Protein AF-0000000079720112 (afdb_homodimer)

Secondary structure (DSSP, 8-state):
--EEEEEEEGGGEEEEEEE--S-HHHHHTT----HHHHHHHHH---HHHHHHHHHHHHHHHHTT--GGGEEE-TTS-EEETTS-EEEEEEETTEEEEEEESSS-EEEEEEE--THHHHHGGGTS-GGGGTT-SSHHHHHHHHHHHHHHHHHHHHHH--TT--HHHHEEE----TT-SEEEEEEEETTEEEEEEEEEEEETTEEEEEEEE-/--EEEEEEEGGGEEEEEEE--S-HHHHHTT----HHHHHHHHH---HHHHHHHHHHHHHHHHTT--GGGEEE-TTS-EEETTS-EEEEEEETTEEEEEEESSS-EEEEEEE--THHHHHGGGTS-GGGGTT-SSHHHHHHHHHHHHHHHHHHHHHH--TT--HHHHEEE----TT-SEEEEEEEETTEEEEEEEEEEEETTEEEEEEEE-

Structure (mmCIF, N/CA/C/O backbone):
data_AF-0000000079720112-model_v1
#
loop_
_entity.id
_entity.type
_entity.pdbx_description
1 polymer "4'-phosphopantetheinyl transferase superfamily protein"
#
loop_
_atom_site.group_PDB
_atom_site.id
_atom_site.type_symbol
_atom_site.label_atom_id
_atom_site.label_alt_id
_atom_site.label_comp_id
_atom_site.label_asym_id
_atom_site.label_entity_id
_atom_site.label_seq_id
_atom_site.pdbx_PDB_ins_code
_atom_site.Cartn_x
_atom_site.Cartn_y
_atom_site.Cartn_z
_atom_site.occupancy
_atom_site.B_iso_or_equiv
_atom_site.auth_seq_id
_atom_site.auth_comp_id
_atom_site.auth_asym_id
_atom_site.auth_atom_id
_atom_site.pdbx_PDB_model_num
ATOM 1 N N . MET A 1 1 ? 9.203 -3.332 -26.547 1 61.03 1 MET A N 1
ATOM 2 C CA . MET A 1 1 ? 7.926 -3.254 -25.844 1 61.03 1 MET A CA 1
ATOM 3 C C . MET A 1 1 ? 7.953 -4.07 -24.562 1 61.03 1 MET A C 1
ATOM 5 O O . MET A 1 1 ? 8.195 -5.281 -24.594 1 61.03 1 MET A O 1
ATOM 9 N N . PRO A 1 2 ? 8.023 -3.379 -23.234 1 76.44 2 PRO A N 1
ATOM 10 C CA . PRO A 1 2 ? 8.289 -3.914 -21.906 1 76.44 2 PRO A CA 1
ATOM 11 C C . PRO A 1 2 ? 7.359 -5.066 -21.531 1 76.44 2 PRO A C 1
ATOM 13 O O . PRO A 1 2 ? 7.465 -5.621 -20.438 1 76.44 2 PRO A O 1
ATOM 16 N N . LEU A 1 3 ? 6.52 -5.465 -22.609 1 85.25 3 LEU A N 1
ATOM 17 C CA . LEU A 1 3 ? 5.75 -6.672 -22.328 1 85.25 3 LEU A CA 1
ATOM 18 C C . LEU A 1 3 ? 6.656 -7.898 -22.312 1 85.25 3 LEU A C 1
ATOM 20 O O . LEU A 1 3 ? 7.223 -8.266 -23.344 1 85.25 3 LEU A O 1
ATOM 24 N N . TYR A 1 4 ? 6.719 -8.539 -21.25 1 89.19 4 TYR A N 1
ATOM 25 C CA . TYR A 1 4 ? 7.656 -9.633 -21.031 1 89.19 4 TYR A CA 1
ATOM 26 C C . TYR A 1 4 ? 7.059 -10.969 -21.469 1 89.19 4 TYR A C 1
ATOM 28 O O . TYR A 1 4 ? 7.734 -11.773 -22.109 1 89.19 4 TYR A O 1
ATOM 36 N N . LYS A 1 5 ? 5.805 -11.156 -21.078 1 88 5 LYS A N 1
ATOM 37 C CA . LYS A 1 5 ? 5.203 -12.453 -21.375 1 88 5 LYS A CA 1
ATOM 38 C C . LYS A 1 5 ? 3.678 -12.359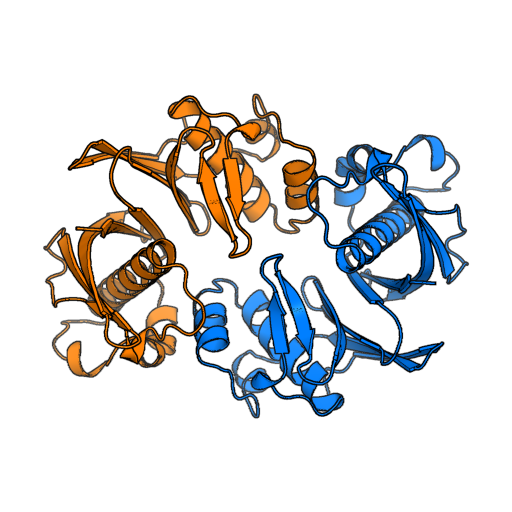 -21.391 1 88 5 LYS A C 1
ATOM 40 O O . LYS A 1 5 ? 3.086 -11.633 -20.594 1 88 5 LYS A O 1
ATOM 45 N N . THR A 1 6 ? 3.064 -13.031 -22.312 1 87.06 6 THR A N 1
ATOM 46 C CA . THR A 1 6 ? 1.623 -13.258 -22.344 1 87.06 6 THR A CA 1
ATOM 47 C C . THR A 1 6 ? 1.31 -14.75 -22.359 1 87.06 6 THR A C 1
ATOM 49 O O . THR A 1 6 ? 1.903 -15.508 -23.125 1 87.06 6 THR A O 1
ATOM 52 N N . ILE A 1 7 ? 0.506 -15.141 -21.484 1 87.25 7 ILE A N 1
ATOM 53 C CA . ILE A 1 7 ? 0.107 -16.547 -21.406 1 87.25 7 ILE A CA 1
ATOM 54 C C . ILE A 1 7 ? -1.414 -16.656 -21.5 1 87.25 7 ILE A C 1
ATOM 56 O O . ILE A 1 7 ? -2.137 -16.016 -20.734 1 87.25 7 ILE A O 1
ATOM 60 N N . THR A 1 8 ? -1.883 -17.391 -22.453 1 83.38 8 THR A N 1
ATOM 61 C CA . THR A 1 8 ? -3.309 -17.703 -22.531 1 83.38 8 THR A CA 1
ATOM 62 C C . THR A 1 8 ? -3.625 -19 -21.797 1 83.38 8 THR A C 1
ATOM 64 O O . THR A 1 8 ? -3.033 -20.047 -22.094 1 83.38 8 THR A O 1
ATOM 67 N N . VAL A 1 9 ? -4.383 -18.844 -20.797 1 79.25 9 VAL A N 1
ATOM 68 C CA . VAL A 1 9 ? -4.672 -19.984 -19.938 1 79.25 9 VAL A CA 1
ATOM 69 C C . VAL A 1 9 ? -6.047 -20.562 -20.266 1 79.25 9 VAL A C 1
ATOM 71 O O . VAL A 1 9 ? -6.797 -19.969 -21.062 1 79.25 9 VAL A O 1
ATOM 74 N N . GLU A 1 10 ? -6.324 -21.672 -19.75 1 72.81 10 GLU A N 1
ATOM 75 C CA . GLU A 1 10 ? -7.645 -22.266 -19.938 1 72.81 10 GLU A CA 1
ATOM 76 C C . GLU A 1 10 ? -8.742 -21.344 -19.438 1 72.81 10 GLU A C 1
ATOM 78 O O . GLU A 1 10 ? -8.477 -20.406 -18.672 1 72.81 10 GLU A O 1
ATOM 83 N N . ASP A 1 11 ? -9.945 -21.5 -19.891 1 71.69 11 ASP A N 1
ATOM 84 C CA . ASP A 1 11 ? -11.164 -20.844 -19.438 1 71.69 11 ASP A CA 1
ATOM 85 C C . ASP A 1 11 ? -11.133 -19.359 -19.766 1 71.69 11 ASP A C 1
ATOM 87 O O . ASP A 1 11 ? -11.625 -18.531 -19 1 71.69 11 ASP A O 1
ATOM 91 N N . ASP A 1 12 ? -10.391 -19.031 -20.797 1 84 12 ASP A N 1
ATOM 92 C CA . ASP A 1 12 ? -10.398 -17.688 -21.359 1 84 12 ASP A CA 1
ATOM 93 C C . ASP A 1 12 ? -9.695 -16.688 -20.438 1 84 12 ASP A C 1
ATOM 95 O O . ASP A 1 12 ? -10.133 -15.547 -20.297 1 84 12 ASP A O 1
ATOM 99 N N . ALA A 1 13 ? -8.82 -17.219 -19.625 1 93.56 13 ALA A N 1
ATOM 100 C CA . ALA A 1 13 ? -8 -16.312 -18.828 1 93.56 13 ALA A CA 1
ATOM 101 C C . ALA A 1 13 ? -6.695 -15.977 -19.531 1 93.56 13 ALA A C 1
ATOM 103 O O . ALA A 1 13 ? -6.164 -16.797 -20.297 1 93.56 13 ALA A O 1
ATOM 104 N N . LYS A 1 14 ? -6.285 -14.773 -19.391 1 95.88 14 LYS A N 1
ATOM 105 C CA . LYS A 1 14 ? -5.043 -14.297 -20 1 95.88 14 LYS A CA 1
ATOM 106 C C . LYS A 1 14 ? -4.125 -13.68 -18.938 1 95.88 14 LYS A C 1
ATOM 108 O O . LYS A 1 14 ? -4.566 -12.867 -18.125 1 95.88 14 LYS A O 1
ATOM 113 N N . VAL A 1 15 ? -2.865 -14.133 -18.953 1 97.69 15 VAL A N 1
ATOM 114 C CA . VAL A 1 15 ? -1.849 -13.578 -18.062 1 97.69 15 VAL A CA 1
ATOM 115 C C . VAL A 1 15 ? -0.901 -12.68 -18.844 1 97.69 15 VAL A C 1
ATOM 117 O O . VAL A 1 15 ? -0.398 -13.078 -19.906 1 97.69 15 VAL A O 1
ATOM 120 N N . LEU A 1 16 ? -0.732 -11.484 -18.422 1 98 16 LEU A N 1
ATOM 121 C CA . LEU A 1 16 ? 0.222 -10.555 -19.016 1 98 16 LEU A CA 1
ATOM 122 C C . LEU A 1 16 ? 1.256 -10.102 -17.984 1 98 16 LEU A C 1
ATOM 124 O O . LEU A 1 16 ? 0.9 -9.719 -16.875 1 98 16 LEU A O 1
ATOM 128 N N . ILE A 1 17 ? 2.527 -10.164 -18.328 1 98.12 17 ILE A N 1
ATOM 129 C CA . ILE A 1 17 ? 3.623 -9.75 -17.453 1 98.12 17 ILE A CA 1
ATOM 130 C C . ILE A 1 17 ? 4.434 -8.648 -18.125 1 98.12 17 ILE A C 1
ATOM 132 O O . ILE A 1 17 ? 4.719 -8.719 -19.328 1 98.12 17 ILE A O 1
ATOM 136 N N . TRP A 1 18 ? 4.766 -7.656 -17.391 1 97.88 18 TRP A N 1
ATOM 137 C CA . TRP A 1 18 ? 5.527 -6.5 -17.844 1 97.88 18 TRP A CA 1
ATOM 138 C C . TRP A 1 18 ? 6.836 -6.363 -17.078 1 97.88 18 TRP A C 1
ATOM 140 O O . TRP A 1 18 ? 6.852 -6.445 -15.852 1 97.88 18 TRP A O 1
ATOM 150 N N . LYS A 1 19 ? 7.957 -6.316 -17.781 1 97.56 19 LYS A N 1
ATOM 151 C CA . LYS A 1 19 ? 9.219 -5.93 -17.141 1 97.56 19 LYS A CA 1
ATOM 152 C C . LYS A 1 19 ? 9.438 -4.422 -17.234 1 97.56 19 LYS A C 1
ATOM 154 O O . LYS A 1 19 ? 9.617 -3.883 -18.328 1 97.56 19 LYS A O 1
ATOM 159 N N . VAL A 1 20 ? 9.445 -3.775 -16.141 1 97.31 20 VAL A N 1
ATOM 160 C CA . VAL A 1 20 ? 9.461 -2.316 -16.094 1 97.31 20 VAL A CA 1
ATOM 161 C C . VAL A 1 20 ? 10.883 -1.808 -16.281 1 97.31 20 VAL A C 1
ATOM 163 O O . VAL A 1 20 ? 11.656 -1.723 -15.32 1 97.31 20 VAL A O 1
ATOM 166 N N . GLU A 1 21 ? 11.172 -1.434 -17.469 1 96.25 21 GLU A N 1
ATOM 167 C CA . GLU A 1 21 ? 12.5 -0.927 -17.797 1 96.25 21 GLU A CA 1
ATOM 168 C C . GLU A 1 21 ? 12.438 0.542 -18.219 1 96.25 21 GLU A C 1
ATOM 170 O O . GLU A 1 21 ? 13.461 1.235 -18.203 1 96.25 21 GLU A O 1
ATOM 175 N N . GLU A 1 22 ? 11.305 1.015 -18.516 1 96.81 22 GLU A N 1
ATOM 176 C CA . GLU A 1 22 ? 11.109 2.379 -19 1 96.81 22 GLU A CA 1
ATOM 177 C C . GLU A 1 22 ? 11.172 3.383 -17.844 1 96.81 22 GLU A C 1
ATOM 179 O O . GLU A 1 22 ? 10.969 3.018 -16.688 1 96.81 22 GLU A O 1
ATOM 184 N N . THR A 1 23 ? 11.445 4.609 -18.188 1 95.69 23 THR A N 1
ATOM 185 C CA . THR A 1 23 ? 11.367 5.691 -17.219 1 95.69 23 THR A CA 1
ATOM 186 C C . THR A 1 23 ? 9.914 6.031 -16.906 1 95.69 23 THR A C 1
ATOM 188 O O . THR A 1 23 ? 9.008 5.637 -17.625 1 95.69 23 THR A O 1
ATOM 191 N N . GLU A 1 24 ? 9.742 6.68 -15.812 1 95.06 24 GLU A N 1
ATOM 192 C CA . GLU A 1 24 ? 8.406 7.121 -15.438 1 95.06 24 GLU A CA 1
ATOM 193 C C . GLU A 1 24 ? 7.77 7.965 -16.531 1 95.06 24 GLU A C 1
ATOM 195 O O . GLU A 1 24 ? 6.582 7.816 -16.828 1 95.06 24 GLU A O 1
ATOM 200 N N . SER A 1 25 ? 8.555 8.914 -17.125 1 94.06 25 SER A N 1
ATOM 201 C CA . SER A 1 25 ? 8.062 9.789 -18.188 1 94.06 25 SER A CA 1
ATOM 202 C C . SER A 1 25 ? 7.59 8.984 -19.391 1 94.06 25 SER A C 1
ATOM 204 O O . SER A 1 25 ? 6.527 9.258 -19.953 1 94.06 25 SER A O 1
ATOM 206 N N . GLN A 1 26 ? 8.336 7.984 -19.781 1 96.31 26 GLN A N 1
ATOM 207 C CA . GLN A 1 26 ? 7.969 7.129 -20.906 1 96.31 26 GLN A CA 1
ATOM 208 C C . GLN A 1 26 ? 6.672 6.375 -20.609 1 96.31 26 GLN A C 1
ATOM 210 O O . GLN A 1 26 ? 5.797 6.285 -21.484 1 96.31 26 GLN A O 1
ATOM 215 N N . LEU A 1 27 ? 6.555 5.93 -19.422 1 96.88 27 LEU A N 1
ATOM 216 C CA . LEU A 1 27 ? 5.395 5.133 -19.047 1 96.88 27 LEU A CA 1
ATOM 217 C C . LEU A 1 27 ? 4.148 6.004 -18.938 1 96.88 27 LEU A C 1
ATOM 219 O O . LEU A 1 27 ? 3.025 5.508 -19.047 1 96.88 27 LEU A O 1
ATOM 223 N N . SER A 1 28 ? 4.363 7.23 -18.688 1 95.12 28 SER A N 1
ATOM 224 C CA . SER A 1 28 ? 3.232 8.141 -18.531 1 95.12 28 SER A CA 1
ATOM 225 C C . SER A 1 28 ? 2.584 8.453 -19.875 1 95.12 28 SER A C 1
ATOM 227 O O . SER A 1 28 ? 1.44 8.914 -19.922 1 95.12 28 SER A O 1
ATOM 229 N N . GLU A 1 29 ? 3.328 8.25 -20.906 1 94.06 29 GLU A N 1
ATOM 230 C CA . GLU A 1 29 ? 2.812 8.547 -22.234 1 94.06 29 GLU A CA 1
ATOM 231 C C . GLU A 1 29 ? 1.63 7.652 -22.578 1 94.06 29 GLU A C 1
ATOM 233 O O . GLU A 1 29 ? 1.714 6.43 -22.453 1 94.06 29 GLU A O 1
ATOM 238 N N . GLY A 1 30 ? 0.536 8.266 -22.969 1 93 30 GLY A N 1
ATOM 239 C CA . GLY A 1 30 ? -0.629 7.527 -23.438 1 93 30 GLY A CA 1
ATOM 240 C C . GLY A 1 30 ? -1.515 7.047 -22.297 1 93 30 GLY A C 1
ATOM 241 O O . GLY A 1 30 ? -2.48 6.312 -22.531 1 93 30 GLY A O 1
ATOM 242 N N . VAL A 1 31 ? -1.171 7.363 -21.094 1 94.88 31 VAL A N 1
ATOM 243 C CA . VAL A 1 31 ? -1.962 6.945 -19.938 1 94.88 31 VAL A CA 1
ATOM 244 C C . VAL A 1 31 ? -2.711 8.141 -19.359 1 94.88 31 VAL A C 1
ATOM 246 O O . VAL A 1 31 ? -2.104 9.172 -19.047 1 94.88 31 VAL A O 1
ATOM 249 N N . VAL A 1 32 ? -3.992 8.031 -19.297 1 93.94 32 VAL A N 1
ATOM 250 C CA . VAL A 1 32 ? -4.832 9.039 -18.656 1 93.94 32 VAL A CA 1
ATOM 251 C C . VAL A 1 32 ? -5.422 8.484 -17.375 1 93.94 32 VAL A C 1
ATOM 253 O O . VAL A 1 32 ? -6.25 7.57 -17.406 1 93.94 32 VAL A O 1
ATOM 256 N N . LEU A 1 33 ? -5.047 9.055 -16.266 1 92.69 33 LEU A N 1
ATOM 257 C CA . LEU A 1 33 ? -5.473 8.555 -14.969 1 92.69 33 LEU A CA 1
ATOM 258 C C . LEU A 1 33 ? -6.719 9.289 -14.492 1 92.69 33 LEU A C 1
ATOM 260 O O . LEU A 1 33 ? -6.875 10.492 -14.734 1 92.69 33 LEU A O 1
ATOM 264 N N . THR A 1 34 ? -7.582 8.57 -13.805 1 88.75 34 THR A N 1
ATOM 265 C CA . THR A 1 34 ? -8.664 9.211 -13.07 1 88.75 34 THR A CA 1
ATOM 266 C C . THR A 1 34 ? -8.117 10.094 -11.961 1 88.75 34 THR A C 1
ATOM 268 O O . THR A 1 34 ? -6.961 9.945 -11.555 1 88.75 34 THR A O 1
ATOM 271 N N . PRO A 1 35 ? -8.922 10.969 -11.422 1 83.06 35 PRO A N 1
ATOM 272 C CA . PRO A 1 35 ? -8.453 11.805 -10.305 1 83.06 35 PRO A CA 1
ATOM 273 C C . PRO A 1 35 ? -8.016 10.977 -9.102 1 83.06 35 PRO A C 1
ATOM 275 O O . PRO A 1 35 ? -7.012 11.305 -8.461 1 83.06 35 PRO A O 1
ATOM 278 N N . HIS A 1 36 ? -8.742 9.938 -8.898 1 84.06 36 HIS A N 1
ATOM 279 C CA . HIS A 1 36 ? -8.406 9.055 -7.785 1 84.06 36 HIS A CA 1
ATOM 280 C C . HIS A 1 36 ? -7.035 8.414 -7.992 1 84.06 36 HIS A C 1
ATOM 282 O O . HIS A 1 36 ? -6.207 8.406 -7.078 1 84.06 36 HIS A O 1
ATOM 288 N N . CYS A 1 37 ? -6.836 7.98 -9.18 1 90.38 37 CYS A N 1
ATOM 289 C CA . CYS A 1 37 ? -5.578 7.309 -9.477 1 90.38 37 CYS A CA 1
ATOM 290 C C . CYS A 1 37 ? -4.43 8.305 -9.547 1 90.38 37 CYS A C 1
ATOM 292 O O . CYS A 1 37 ? -3.297 7.98 -9.18 1 90.38 37 CYS A O 1
ATOM 294 N N . GLN A 1 38 ? -4.727 9.477 -9.961 1 88.81 38 GLN A N 1
ATOM 295 C CA . GLN A 1 38 ? -3.713 10.523 -9.93 1 88.81 38 GLN A CA 1
ATOM 296 C C . GLN A 1 38 ? -3.244 10.805 -8.508 1 88.81 38 GLN A C 1
ATOM 298 O O . GLN A 1 38 ? -2.043 10.906 -8.25 1 88.81 38 GLN A O 1
ATOM 303 N N . LYS A 1 39 ? -4.145 10.875 -7.629 1 86.19 39 LYS A N 1
ATOM 304 C CA . LYS A 1 39 ? -3.824 11.109 -6.227 1 86.19 39 LYS A CA 1
ATOM 305 C C . LYS A 1 39 ? -2.988 9.969 -5.652 1 86.19 39 LYS A C 1
ATOM 307 O O . LYS A 1 39 ? -2.004 10.203 -4.949 1 86.19 39 LYS A O 1
ATOM 312 N N . ARG A 1 40 ? -3.377 8.766 -5.969 1 89.62 40 ARG A N 1
ATOM 313 C CA . ARG A 1 40 ? -2.635 7.598 -5.504 1 89.62 40 ARG A CA 1
ATOM 314 C C . ARG A 1 40 ? -1.187 7.645 -5.977 1 89.62 40 ARG A C 1
ATOM 316 O O . ARG A 1 40 ? -0.264 7.41 -5.191 1 89.62 40 ARG A O 1
ATOM 323 N N . MET A 1 41 ? -1.028 7.945 -7.223 1 91.62 41 MET A N 1
ATOM 324 C CA . MET A 1 41 ? 0.316 7.984 -7.789 1 91.62 41 MET A CA 1
ATOM 325 C C . MET A 1 41 ? 1.145 9.094 -7.145 1 91.62 41 MET A C 1
ATOM 327 O O . MET A 1 41 ? 2.328 8.898 -6.859 1 91.62 41 MET A O 1
ATOM 331 N N . MET A 1 42 ? 0.518 10.188 -6.949 1 87.75 42 MET A N 1
ATOM 332 C CA . MET A 1 42 ? 1.211 11.32 -6.336 1 87.75 42 MET A CA 1
ATOM 333 C C . MET A 1 42 ? 1.69 10.969 -4.93 1 87.75 42 MET A C 1
ATOM 335 O O . MET A 1 42 ? 2.723 11.469 -4.48 1 87.75 42 MET A O 1
ATOM 339 N N . GLY A 1 43 ? 0.929 10.094 -4.293 1 88.19 43 GLY A N 1
ATOM 340 C CA . GLY A 1 43 ? 1.264 9.703 -2.932 1 88.19 43 GLY A CA 1
ATOM 341 C C . GLY A 1 43 ? 2.344 8.641 -2.859 1 88.19 43 GLY A C 1
ATOM 342 O O . GLY A 1 43 ? 2.918 8.406 -1.796 1 88.19 43 GLY A O 1
ATOM 343 N N . MET A 1 44 ? 2.682 8.039 -3.969 1 90.69 44 MET A N 1
ATOM 344 C CA . MET A 1 44 ? 3.703 6.996 -4.012 1 90.69 44 MET A CA 1
ATOM 345 C C . MET A 1 44 ? 5.102 7.605 -3.955 1 90.69 44 MET A C 1
ATOM 347 O O . MET A 1 44 ? 5.555 8.219 -4.922 1 90.69 44 MET A O 1
ATOM 351 N N . LYS A 1 45 ? 5.84 7.301 -2.953 1 82.44 45 LYS A N 1
ATOM 352 C CA . LYS A 1 45 ? 7.137 7.922 -2.695 1 82.44 45 LYS A CA 1
ATOM 353 C C . LYS A 1 45 ? 8.227 7.297 -3.559 1 82.44 45 LYS A C 1
ATOM 355 O O . LYS A 1 45 ? 9.156 7.988 -3.992 1 82.44 45 LYS A O 1
ATOM 360 N N . SER A 1 46 ? 8.023 6.078 -3.85 1 87.12 46 SER A N 1
ATOM 361 C CA . SER A 1 46 ? 9.031 5.348 -4.609 1 87.12 46 SER A CA 1
ATOM 362 C C . SER A 1 46 ? 8.781 5.457 -6.109 1 87.12 46 SER A C 1
ATOM 364 O O . SER A 1 46 ? 7.668 5.215 -6.574 1 87.12 46 SER A O 1
ATOM 366 N N . GLU A 1 47 ? 9.867 5.773 -6.805 1 91.25 47 GLU A N 1
ATOM 367 C CA . GLU A 1 47 ? 9.773 5.805 -8.266 1 91.25 47 GLU A CA 1
ATOM 368 C C . GLU A 1 47 ? 9.406 4.43 -8.82 1 91.25 47 GLU A C 1
ATOM 370 O O . GLU A 1 47 ? 8.656 4.328 -9.789 1 91.25 47 GLU A O 1
ATOM 375 N N . LEU A 1 48 ? 9.969 3.445 -8.203 1 92.81 48 LEU A N 1
ATOM 376 C CA . LEU A 1 48 ? 9.688 2.08 -8.625 1 92.81 48 LEU A CA 1
ATOM 377 C C . LEU A 1 48 ? 8.195 1.783 -8.547 1 92.81 48 LEU A C 1
ATOM 379 O O . LEU A 1 48 ? 7.617 1.198 -9.461 1 92.81 48 LEU A O 1
ATOM 383 N N . HIS A 1 49 ? 7.574 2.244 -7.5 1 93.5 49 HIS A N 1
ATOM 384 C CA . HIS A 1 49 ? 6.145 2.027 -7.316 1 93.5 49 HIS A CA 1
ATOM 385 C C . HIS A 1 49 ? 5.332 2.809 -8.344 1 93.5 49 HIS A C 1
ATOM 387 O O . HIS A 1 49 ? 4.344 2.297 -8.883 1 93.5 49 HIS A O 1
ATOM 393 N N . ARG A 1 50 ? 5.797 3.99 -8.633 1 95.38 50 ARG A N 1
ATOM 394 C CA . ARG A 1 50 ? 5.105 4.801 -9.625 1 95.38 50 ARG A CA 1
ATOM 395 C C . ARG A 1 50 ? 5.211 4.172 -11.016 1 95.38 50 ARG A C 1
ATOM 397 O O . ARG A 1 50 ? 4.219 4.102 -11.742 1 95.38 50 ARG A O 1
ATOM 404 N N . ARG A 1 51 ? 6.379 3.703 -11.336 1 96.75 51 ARG A N 1
ATOM 405 C CA . ARG A 1 51 ? 6.578 3.043 -12.617 1 96.75 51 ARG A CA 1
ATOM 406 C C . ARG A 1 51 ? 5.758 1.764 -12.711 1 96.75 51 ARG A C 1
ATOM 408 O O . ARG A 1 51 ? 5.156 1.479 -13.758 1 96.75 51 ARG A O 1
ATOM 415 N N . GLY A 1 52 ? 5.742 1.05 -11.641 1 97.19 52 GLY A N 1
ATOM 416 C CA . GLY A 1 52 ? 4.91 -0.141 -11.602 1 97.19 52 GLY A CA 1
ATOM 417 C C . GLY A 1 52 ? 3.434 0.157 -11.797 1 97.19 52 GLY A C 1
ATOM 418 O O . GLY A 1 52 ? 2.752 -0.527 -12.562 1 97.19 52 GLY A O 1
ATOM 419 N N . PHE A 1 53 ? 2.969 1.169 -11.133 1 97.06 53 PHE A N 1
ATOM 420 C CA . PHE A 1 53 ? 1.583 1.613 -11.219 1 97.06 53 PHE A CA 1
ATOM 421 C C . PHE A 1 53 ? 1.213 1.938 -12.664 1 97.06 53 PHE A C 1
ATOM 423 O O . PHE A 1 53 ? 0.181 1.485 -13.164 1 97.06 53 PHE A O 1
ATOM 430 N N . LEU A 1 54 ? 2.098 2.635 -13.375 1 97.5 54 LEU A N 1
ATOM 431 C CA . LEU A 1 54 ? 1.861 3.02 -14.758 1 97.5 54 LEU A CA 1
ATOM 432 C C . LEU A 1 54 ? 1.946 1.809 -15.68 1 97.5 54 LEU A C 1
ATOM 434 O O . LEU A 1 54 ? 1.176 1.695 -16.641 1 97.5 54 LEU A O 1
ATOM 438 N N . SER A 1 55 ? 2.855 0.919 -15.383 1 97.88 55 SER A N 1
ATOM 439 C CA . SER A 1 55 ? 3.014 -0.265 -16.219 1 97.88 55 SER A CA 1
ATOM 440 C C . SER A 1 55 ? 1.751 -1.121 -16.203 1 97.88 55 SER A C 1
ATOM 442 O O . SER A 1 55 ? 1.401 -1.733 -17.219 1 97.88 55 SER A O 1
ATOM 444 N N . ILE A 1 56 ? 1.057 -1.164 -15.094 1 98.06 56 ILE A N 1
ATOM 445 C CA . ILE A 1 56 ? -0.2 -1.898 -15 1 98.06 56 ILE A CA 1
ATOM 446 C C . ILE A 1 56 ? -1.223 -1.303 -15.961 1 98.06 56 ILE A C 1
ATOM 448 O O . ILE A 1 56 ? -1.971 -2.035 -16.609 1 98.06 56 ILE A O 1
ATOM 452 N N . ARG A 1 57 ? -1.254 0.025 -16.078 1 97.88 57 ARG A N 1
ATOM 453 C CA . ARG A 1 57 ? -2.158 0.672 -17.031 1 97.88 57 ARG A CA 1
ATOM 454 C C . ARG A 1 57 ? -1.803 0.303 -18.469 1 97.88 57 ARG A C 1
ATOM 456 O O . ARG A 1 57 ? -2.686 0.186 -19.312 1 97.88 57 ARG A O 1
ATOM 463 N N . HIS A 1 58 ? -0.516 0.132 -18.703 1 97.75 58 HIS A N 1
ATOM 464 C CA . HIS A 1 58 ? -0.123 -0.327 -20.031 1 97.75 58 HIS A CA 1
ATOM 465 C C . HIS A 1 58 ? -0.591 -1.757 -20.281 1 97.75 58 HIS A C 1
ATOM 467 O O . HIS A 1 58 ? -1.07 -2.076 -21.375 1 97.75 58 HIS A O 1
ATOM 473 N N . LEU A 1 59 ? -0.453 -2.609 -19.297 1 98.12 59 LEU A N 1
ATOM 474 C CA . LEU A 1 59 ? -0.952 -3.975 -19.422 1 98.12 59 LEU A CA 1
ATOM 475 C C . LEU A 1 59 ? -2.453 -3.982 -19.703 1 98.12 59 LEU A C 1
ATOM 477 O O . LEU A 1 59 ? -2.93 -4.715 -20.562 1 98.12 59 LEU A O 1
ATOM 481 N N . MET A 1 60 ? -3.186 -3.176 -18.969 1 97.94 60 MET A N 1
ATOM 482 C CA . MET A 1 60 ? -4.629 -3.055 -19.172 1 97.94 60 MET A CA 1
ATOM 483 C C . MET A 1 60 ? -4.949 -2.596 -20.578 1 97.94 60 MET A C 1
ATOM 485 O O . MET A 1 60 ? -5.879 -3.107 -21.219 1 97.94 60 MET A O 1
ATOM 489 N N . ALA A 1 61 ? -4.176 -1.682 -21.078 1 97.62 61 ALA A N 1
ATOM 490 C CA . ALA A 1 61 ? -4.41 -1.127 -22.406 1 97.62 61 ALA A CA 1
ATOM 491 C C . ALA A 1 61 ? -4.277 -2.203 -23.484 1 97.62 61 ALA A C 1
ATOM 493 O O . ALA A 1 61 ? -5.004 -2.189 -24.469 1 97.62 61 ALA A O 1
ATOM 494 N N . ILE A 1 62 ? -3.338 -3.088 -23.297 1 96.38 62 ILE A N 1
ATOM 495 C CA . ILE A 1 62 ? -3.145 -4.188 -24.234 1 96.38 62 ILE A CA 1
ATOM 496 C C . ILE A 1 62 ? -4.441 -4.984 -24.359 1 96.38 62 ILE A C 1
ATOM 498 O O . ILE A 1 62 ? -4.762 -5.48 -25.453 1 96.38 62 ILE A O 1
ATOM 502 N N . GLU A 1 63 ? -5.211 -5.016 -23.281 1 96.19 63 GLU A N 1
ATOM 503 C CA . GLU A 1 63 ? -6.453 -5.781 -23.297 1 96.19 63 GLU A CA 1
ATOM 504 C C . GLU A 1 63 ? -7.656 -4.879 -23.562 1 96.19 63 GLU A C 1
ATOM 506 O O . GLU A 1 63 ? -8.797 -5.281 -23.344 1 96.19 63 GLU A O 1
ATOM 511 N N . GLY A 1 64 ? -7.43 -3.609 -23.828 1 97.19 64 GLY A N 1
ATOM 512 C CA . GLY A 1 64 ? -8.477 -2.703 -24.281 1 97.19 64 GLY A CA 1
ATOM 513 C C . GLY A 1 64 ? -9.094 -1.894 -23.156 1 97.19 64 GLY A C 1
ATOM 514 O O . GLY A 1 64 ? -10.18 -1.338 -23.312 1 97.19 64 GLY A O 1
ATOM 515 N N . TYR A 1 65 ? -8.43 -1.868 -22.047 1 98.12 65 TYR A N 1
ATOM 516 C CA . TYR A 1 65 ? -8.977 -1.146 -20.906 1 98.12 65 TYR A CA 1
ATOM 517 C C . TYR A 1 65 ? -8.219 0.155 -20.672 1 98.12 65 TYR A C 1
ATOM 519 O O . TYR A 1 65 ? -7.035 0.259 -21 1 98.12 65 TYR A O 1
ATOM 527 N N . VAL A 1 66 ? -8.922 1.112 -20.156 1 97.62 66 VAL A N 1
ATOM 528 C CA . VAL A 1 66 ? -8.32 2.354 -19.672 1 97.62 66 VAL A CA 1
ATOM 529 C C . VAL A 1 66 ? -8.484 2.455 -18.156 1 97.62 66 VAL A C 1
ATOM 531 O O . VAL A 1 66 ? -9.172 1.64 -17.547 1 97.62 66 VAL A O 1
ATOM 534 N N . ASP A 1 67 ? -7.824 3.414 -17.531 1 96.81 67 ASP A N 1
ATOM 535 C CA . ASP A 1 67 ? -7.797 3.561 -16.078 1 96.81 67 ASP A CA 1
ATOM 536 C C . ASP A 1 67 ? -9.211 3.613 -15.5 1 96.81 67 ASP A C 1
ATOM 538 O O . ASP A 1 67 ? -9.484 3.025 -14.453 1 96.81 67 ASP A O 1
ATOM 542 N N . HIS A 1 68 ? -10.125 4.199 -16.203 1 95.25 68 HIS A N 1
ATOM 543 C CA . HIS A 1 68 ? -11.5 4.395 -15.742 1 95.25 68 HIS A CA 1
ATOM 544 C C . HIS A 1 68 ? -12.242 3.068 -15.656 1 95.25 68 HIS A C 1
ATOM 546 O O . HIS A 1 68 ? -13.273 2.975 -14.984 1 95.25 68 HIS A O 1
ATOM 552 N N . ASP A 1 69 ? -11.766 2.1 -16.297 1 97.69 69 ASP A N 1
ATOM 553 C CA . ASP A 1 69 ? -12.445 0.806 -16.328 1 97.69 69 ASP A CA 1
ATOM 554 C C . ASP A 1 69 ? -12.148 -0.004 -15.07 1 97.69 69 ASP A C 1
ATOM 556 O O . ASP A 1 69 ? -12.773 -1.038 -14.828 1 97.69 69 ASP A O 1
ATOM 560 N N . LEU A 1 70 ? -11.188 0.437 -14.289 1 96.56 70 LEU A N 1
ATOM 561 C CA . LEU A 1 70 ? -10.734 -0.27 -13.094 1 96.56 70 LEU A CA 1
ATOM 562 C C . LEU A 1 70 ? -11.227 0.43 -11.828 1 96.56 70 LEU A C 1
ATOM 564 O O . LEU A 1 70 ? -11.086 1.647 -11.695 1 96.56 70 LEU A O 1
ATOM 568 N N . PHE A 1 71 ? -11.812 -0.357 -10.977 1 92.44 71 PHE A N 1
ATOM 569 C CA . PHE A 1 71 ? -12.188 0.187 -9.672 1 92.44 71 PHE A CA 1
ATOM 570 C C . PHE A 1 71 ? -11.93 -0.831 -8.57 1 92.44 71 PHE A C 1
ATOM 572 O O . PHE A 1 71 ? -11.75 -2.018 -8.844 1 92.44 71 PHE A O 1
ATOM 579 N N . TYR A 1 72 ? -11.852 -0.396 -7.367 1 88.75 72 TYR A N 1
ATOM 580 C CA . TYR A 1 72 ? -11.57 -1.253 -6.219 1 88.75 72 TYR A CA 1
ATOM 581 C C . TYR A 1 72 ? -12.75 -1.274 -5.254 1 88.75 72 TYR A C 1
ATOM 583 O O . TYR A 1 72 ? -13.383 -0.242 -5.012 1 88.75 72 TYR A O 1
ATOM 591 N N . ASP A 1 73 ? -13.047 -2.438 -4.758 1 86.44 73 ASP A N 1
ATOM 592 C CA . ASP A 1 73 ? -14.109 -2.508 -3.762 1 86.44 73 ASP A CA 1
ATOM 593 C C . ASP A 1 73 ? -13.602 -2.115 -2.377 1 86.44 73 ASP A C 1
ATOM 595 O O . ASP A 1 73 ? -12.445 -1.705 -2.23 1 86.44 73 ASP A O 1
ATOM 599 N N . ASP A 1 74 ? -14.461 -2.217 -1.391 1 73.62 74 ASP A N 1
ATOM 600 C CA . ASP A 1 74 ? -14.156 -1.739 -0.046 1 73.62 74 ASP A CA 1
ATOM 601 C C . ASP A 1 74 ? -13.016 -2.539 0.573 1 73.62 74 ASP A C 1
ATOM 603 O O . ASP A 1 74 ? -12.297 -2.039 1.446 1 73.62 74 ASP A O 1
ATOM 607 N N . ALA A 1 75 ? -12.797 -3.809 0.078 1 74.88 75 ALA A N 1
ATOM 608 C CA . ALA A 1 75 ? -11.727 -4.656 0.598 1 74.88 75 ALA A CA 1
ATOM 609 C C . ALA A 1 75 ? -10.43 -4.438 -0.177 1 74.88 75 ALA A C 1
ATOM 611 O O . ALA A 1 75 ? -9.398 -5.043 0.137 1 74.88 75 ALA A O 1
ATOM 612 N N . GLY A 1 76 ? -10.461 -3.568 -1.177 1 82.38 76 GLY A N 1
ATOM 613 C CA . GLY A 1 76 ? -9.281 -3.252 -1.965 1 82.38 76 GLY A CA 1
ATOM 614 C C . GLY A 1 76 ? -9.102 -4.168 -3.158 1 82.38 76 GLY A C 1
ATOM 615 O O . GLY A 1 76 ? -8.062 -4.133 -3.822 1 82.38 76 GLY A O 1
ATOM 616 N N . LYS A 1 77 ? -10.023 -4.996 -3.361 1 90.69 77 LYS A N 1
ATOM 617 C CA . LYS A 1 77 ? -9.953 -5.906 -4.5 1 90.69 77 LYS A CA 1
ATOM 618 C C . LYS A 1 77 ? -10.281 -5.184 -5.805 1 90.69 77 LYS A C 1
ATOM 620 O O . LYS A 1 77 ? -11.297 -4.48 -5.891 1 90.69 77 LYS A O 1
ATOM 625 N N . PRO A 1 78 ? -9.5 -5.375 -6.832 1 96.12 78 PRO A N 1
ATOM 626 C CA . PRO A 1 78 ? -9.773 -4.715 -8.109 1 96.12 78 PRO A CA 1
ATOM 627 C C . PRO A 1 78 ? -10.867 -5.414 -8.914 1 96.12 78 PRO A C 1
ATOM 629 O O . PRO A 1 78 ? -10.961 -6.645 -8.898 1 96.12 78 PRO A O 1
ATOM 632 N N . HIS A 1 79 ? -11.633 -4.617 -9.641 1 97.12 79 HIS A N 1
ATOM 633 C CA . HIS A 1 79 ? -12.695 -5.078 -10.523 1 97.12 79 HIS A CA 1
ATOM 634 C C . HIS A 1 79 ? -12.711 -4.285 -11.82 1 97.12 79 HIS A C 1
ATOM 636 O O . HIS A 1 79 ? -12.25 -3.143 -11.867 1 97.12 79 HIS A O 1
ATOM 642 N N . LEU A 1 80 ? -13.25 -4.91 -12.836 1 97.94 80 LEU A N 1
ATOM 643 C CA . LEU A 1 80 ? -13.484 -4.23 -14.102 1 97.94 80 LEU A CA 1
ATOM 644 C C . LEU A 1 80 ? -14.953 -3.863 -14.266 1 97.94 80 LEU A C 1
ATOM 646 O O . LEU A 1 80 ? -15.836 -4.629 -13.867 1 97.94 80 LEU A O 1
ATOM 650 N N . THR A 1 81 ? -15.203 -2.799 -14.945 1 97.31 81 THR A N 1
ATOM 651 C CA . THR A 1 81 ? -16.547 -2.264 -15.062 1 97.31 81 THR A CA 1
ATOM 652 C C . THR A 1 81 ? -17.422 -3.174 -15.93 1 97.31 81 THR A C 1
ATOM 654 O O . THR A 1 81 ? -18.656 -3.15 -15.828 1 97.31 81 THR A O 1
ATOM 657 N N . ASP A 1 82 ? -16.859 -3.988 -16.734 1 97.88 82 ASP A N 1
ATOM 658 C CA . ASP A 1 82 ? -17.641 -4.84 -17.625 1 97.88 82 ASP A CA 1
ATOM 659 C C . ASP A 1 82 ? -17.938 -6.188 -16.969 1 97.88 82 ASP A C 1
ATOM 661 O O . ASP A 1 82 ? -18.5 -7.082 -17.594 1 97.88 82 ASP A O 1
ATOM 665 N N . GLY A 1 83 ? -17.469 -6.387 -15.781 1 97.19 83 GLY A N 1
ATOM 666 C CA . GLY A 1 83 ? -17.844 -7.566 -15.016 1 97.19 83 GLY A CA 1
ATOM 667 C C . GLY A 1 83 ? -16.812 -8.68 -15.109 1 97.19 83 GLY A C 1
ATOM 668 O O . GLY A 1 83 ? -16.922 -9.688 -14.406 1 97.19 83 GLY A O 1
ATOM 669 N N . LYS A 1 84 ? -15.844 -8.555 -15.93 1 97.56 84 LYS A N 1
ATOM 670 C CA . LYS A 1 84 ? -14.773 -9.555 -15.992 1 97.56 84 LYS A CA 1
ATOM 671 C C . LYS A 1 84 ? -13.93 -9.523 -14.727 1 97.56 84 LYS A C 1
ATOM 673 O O . LYS A 1 84 ? -13.938 -8.539 -13.984 1 97.56 84 LYS A O 1
ATOM 678 N N . PHE A 1 85 ? -13.219 -10.648 -14.516 1 97.88 85 PHE A N 1
ATOM 679 C CA . PHE A 1 85 ? -12.391 -10.773 -13.32 1 97.88 85 PHE A CA 1
ATOM 680 C C . PHE A 1 85 ? -10.961 -10.336 -13.609 1 97.88 85 PHE A C 1
ATOM 682 O O . PHE A 1 85 ? -10.422 -10.625 -14.68 1 97.88 85 PHE A O 1
ATOM 689 N N . ILE A 1 86 ? -10.359 -9.688 -12.625 1 98.56 86 ILE A N 1
ATOM 690 C CA . ILE A 1 86 ? -8.984 -9.25 -12.789 1 98.56 86 ILE A CA 1
ATOM 691 C C . ILE A 1 86 ? -8.227 -9.422 -11.477 1 98.56 86 ILE A C 1
ATOM 693 O O . ILE A 1 86 ? -8.812 -9.328 -10.391 1 98.56 86 ILE A O 1
ATOM 697 N N . SER A 1 87 ? -7.016 -9.734 -11.539 1 98.56 87 SER A N 1
ATOM 698 C CA . SER A 1 87 ? -6.055 -9.703 -10.438 1 98.56 87 SER A CA 1
ATOM 699 C C . SER A 1 87 ? -4.746 -9.039 -10.867 1 98.56 87 SER A C 1
ATOM 701 O O . SER A 1 87 ? -4.344 -9.148 -12.023 1 98.56 87 SER A O 1
ATOM 703 N N . ILE A 1 88 ? -4.09 -8.312 -9.961 1 98.31 88 ILE A N 1
ATOM 704 C CA . ILE A 1 88 ? -2.914 -7.5 -10.258 1 98.31 88 ILE A CA 1
ATOM 705 C C . ILE A 1 88 ? -1.784 -7.852 -9.297 1 98.31 88 ILE A C 1
ATOM 707 O O . ILE A 1 88 ? -2.033 -8.18 -8.133 1 98.31 88 ILE A O 1
ATOM 711 N N . THR A 1 89 ? -0.55 -7.766 -9.734 1 98.06 89 THR A N 1
ATOM 712 C CA . THR A 1 89 ? 0.614 -8.023 -8.891 1 98.06 89 THR A CA 1
ATOM 713 C C . THR A 1 89 ? 1.786 -7.141 -9.305 1 98.06 89 THR A C 1
ATOM 715 O O . THR A 1 89 ? 1.886 -6.734 -10.469 1 98.06 89 THR A O 1
ATOM 718 N N . HIS A 1 90 ? 2.594 -6.785 -8.383 1 95.69 90 HIS A N 1
ATOM 719 C CA . HIS A 1 90 ? 3.842 -6.051 -8.547 1 95.69 90 HIS A CA 1
ATOM 720 C C . HIS A 1 90 ? 4.953 -6.652 -7.699 1 95.69 90 HIS A C 1
ATOM 722 O O . HIS A 1 90 ? 4.719 -7.051 -6.555 1 95.69 90 HIS A O 1
ATOM 728 N N . SER A 1 91 ? 6.117 -6.82 -8.258 1 95.69 91 SER A N 1
ATOM 729 C CA . SER A 1 91 ? 7.324 -7.234 -7.547 1 95.69 91 SER A CA 1
ATOM 730 C C . SER A 1 91 ? 8.57 -6.621 -8.172 1 95.69 91 SER A C 1
ATOM 732 O O . SER A 1 91 ? 9.031 -7.07 -9.227 1 95.69 91 SER A O 1
ATOM 734 N N . HIS A 1 92 ? 9.117 -5.609 -7.508 1 93.19 92 HIS A N 1
ATOM 735 C CA . HIS A 1 92 ? 10.297 -4.918 -8 1 93.19 92 HIS A CA 1
ATOM 736 C C . HIS A 1 92 ? 10.125 -4.512 -9.461 1 93.19 92 HIS A C 1
ATOM 738 O O . HIS A 1 92 ? 9.227 -3.744 -9.797 1 93.19 92 HIS A O 1
ATOM 744 N N . GLU A 1 93 ? 10.852 -5.082 -10.352 1 95.12 93 GLU A N 1
ATOM 745 C CA . GLU A 1 93 ? 10.828 -4.598 -11.734 1 95.12 93 GLU A CA 1
ATOM 746 C C . GLU A 1 93 ? 9.797 -5.352 -12.57 1 95.12 93 GLU A C 1
ATOM 748 O O . GLU A 1 93 ? 9.703 -5.145 -13.781 1 95.12 93 GLU A O 1
ATOM 753 N N . PHE A 1 94 ? 8.977 -6.199 -11.969 1 97.69 94 PHE A N 1
ATOM 754 C CA . PHE A 1 94 ? 7.977 -6.926 -12.742 1 97.69 94 PHE A CA 1
ATOM 755 C C . PHE A 1 94 ? 6.574 -6.609 -12.234 1 97.69 94 PHE A C 1
ATOM 757 O O . PHE A 1 94 ? 6.355 -6.508 -11.023 1 97.69 94 PHE A O 1
ATOM 764 N N . THR A 1 95 ? 5.68 -6.438 -13.102 1 98.12 95 THR A N 1
ATOM 765 C CA . THR A 1 95 ? 4.25 -6.352 -12.812 1 98.12 95 THR A CA 1
ATOM 766 C C . THR A 1 95 ? 3.471 -7.367 -13.648 1 98.12 95 THR A C 1
ATOM 768 O O . THR A 1 95 ? 3.994 -7.914 -14.617 1 98.12 95 THR A O 1
ATOM 771 N N . GLY A 1 96 ? 2.277 -7.699 -13.227 1 98.31 96 GLY A N 1
ATOM 772 C CA . GLY A 1 96 ? 1.452 -8.656 -13.945 1 98.31 96 GLY A CA 1
ATOM 773 C C . GLY A 1 96 ? -0.031 -8.484 -13.68 1 98.31 96 GLY A C 1
ATOM 774 O O . GLY A 1 96 ? -0.421 -7.973 -12.625 1 98.31 96 GLY A O 1
ATOM 775 N N . ILE A 1 97 ? -0.819 -8.891 -14.664 1 98.69 97 ILE A N 1
ATOM 776 C CA . ILE A 1 97 ? -2.26 -8.992 -14.469 1 98.69 97 ILE A CA 1
ATOM 777 C C . ILE A 1 97 ? -2.766 -10.312 -15.039 1 98.69 97 ILE A C 1
ATOM 779 O O . ILE A 1 97 ? -2.113 -10.914 -15.898 1 98.69 97 ILE A O 1
ATOM 783 N N . ILE A 1 98 ? -3.855 -10.75 -14.5 1 98.5 98 ILE A N 1
ATOM 784 C CA . ILE A 1 98 ? -4.629 -11.836 -15.094 1 98.5 98 ILE A CA 1
ATOM 785 C C . ILE A 1 98 ? -6.086 -11.406 -15.25 1 98.5 98 ILE A C 1
ATOM 787 O O . ILE A 1 98 ? -6.648 -10.766 -14.359 1 98.5 98 ILE A O 1
ATOM 791 N N . ILE A 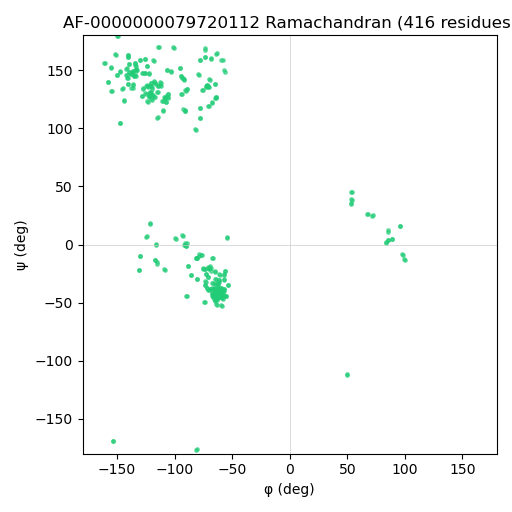1 99 ? -6.641 -11.688 -16.391 1 98.06 99 ILE A N 1
ATOM 792 C CA . ILE A 1 99 ? -8.031 -11.359 -16.688 1 98.06 99 ILE A CA 1
ATOM 793 C C . ILE A 1 99 ? -8.773 -12.625 -17.125 1 98.06 99 ILE A C 1
ATOM 795 O O . ILE A 1 99 ? -8.242 -13.422 -17.906 1 98.06 99 ILE A O 1
ATOM 799 N N . SER A 1 100 ? -9.945 -12.758 -16.609 1 97.5 100 SER A N 1
ATOM 800 C CA . SER A 1 100 ? -10.789 -13.883 -17 1 97.5 100 SER A CA 1
ATOM 801 C C . SER A 1 100 ? -12.234 -13.438 -17.234 1 97.5 100 SER A C 1
ATOM 803 O O . SER A 1 100 ? -12.75 -12.586 -16.5 1 97.5 100 SER A O 1
ATOM 805 N N . ASP A 1 101 ? -12.898 -14.086 -18.125 1 95.19 101 ASP A N 1
ATOM 806 C CA . ASP A 1 101 ? -14.281 -13.758 -18.438 1 95.19 101 ASP A CA 1
ATOM 807 C C . ASP A 1 101 ? -15.25 -14.469 -17.5 1 95.19 101 ASP A C 1
ATOM 809 O O . ASP A 1 101 ? -16.328 -13.961 -17.219 1 95.19 101 ASP A O 1
ATOM 813 N N . THR A 1 102 ? -14.812 -15.594 -16.984 1 94.56 102 THR A N 1
ATOM 814 C CA . THR A 1 102 ? -15.859 -16.453 -16.438 1 94.56 102 THR A CA 1
ATOM 815 C C . THR A 1 102 ? -15.5 -16.922 -15.031 1 94.56 102 THR A C 1
ATOM 817 O O . THR A 1 102 ? -16.375 -17.312 -14.258 1 94.56 102 THR A O 1
ATOM 820 N N . LYS A 1 103 ? -14.242 -16.891 -14.727 1 96.44 103 LYS A N 1
ATOM 821 C CA . LYS A 1 103 ? -13.82 -17.469 -13.453 1 96.44 103 LYS A CA 1
ATOM 822 C C . LYS A 1 103 ? -13.055 -16.453 -12.617 1 96.44 103 LYS A C 1
ATOM 824 O O . LYS A 1 103 ? -12.383 -15.578 -13.156 1 96.44 103 LYS A O 1
ATOM 829 N N . GLU A 1 104 ? -13.117 -16.656 -11.305 1 97.38 104 GLU A N 1
ATOM 830 C CA . GLU A 1 104 ? -12.297 -15.836 -10.406 1 97.38 104 GLU A CA 1
ATOM 831 C C . GLU A 1 104 ? -10.828 -16.219 -10.5 1 97.38 104 GLU A C 1
ATOM 833 O O . GLU A 1 104 ? -10.492 -17.406 -10.523 1 97.38 104 GLU A O 1
ATOM 838 N N . VAL A 1 105 ? -10.008 -15.195 -10.547 1 98.19 105 VAL A N 1
ATOM 839 C CA . VAL A 1 105 ? -8.594 -15.453 -10.758 1 98.19 105 VAL A CA 1
ATOM 840 C C . VAL A 1 105 ? -7.762 -14.641 -9.773 1 98.19 105 VAL A C 1
ATOM 842 O O . VAL A 1 105 ? -8.195 -13.586 -9.297 1 98.19 105 VAL A O 1
ATOM 845 N N . GLY A 1 106 ? -6.598 -15.117 -9.398 1 98.44 106 GLY A N 1
ATOM 846 C CA . GLY A 1 106 ? -5.57 -14.453 -8.617 1 98.44 106 GLY A CA 1
ATOM 847 C C . GLY A 1 106 ? -4.172 -14.648 -9.172 1 98.44 106 GLY A C 1
ATOM 848 O O . GLY A 1 106 ? -3.846 -15.727 -9.672 1 98.44 106 GLY A O 1
ATOM 849 N N . ILE A 1 107 ? -3.336 -13.625 -9.039 1 98.62 107 ILE A N 1
ATOM 850 C CA . ILE A 1 107 ? -1.98 -13.719 -9.57 1 98.62 107 ILE A CA 1
ATOM 851 C C . ILE A 1 107 ? -0.99 -13.133 -8.57 1 98.62 107 ILE A C 1
ATOM 853 O O . ILE A 1 107 ? -1.312 -12.18 -7.855 1 98.62 107 ILE A O 1
ATOM 857 N N . ASP A 1 108 ? 0.205 -13.703 -8.523 1 98.5 108 ASP A N 1
ATOM 858 C CA . ASP A 1 108 ? 1.288 -13.18 -7.703 1 98.5 108 ASP A CA 1
ATOM 859 C C . ASP A 1 108 ? 2.643 -13.383 -8.375 1 98.5 108 ASP A C 1
ATOM 861 O O . ASP A 1 108 ? 2.904 -14.438 -8.953 1 98.5 108 ASP A O 1
ATOM 865 N N . ILE A 1 109 ? 3.457 -12.406 -8.406 1 98 109 ILE A N 1
ATOM 866 C CA . ILE A 1 109 ? 4.859 -12.477 -8.789 1 98 109 ILE A CA 1
ATOM 867 C C . ILE A 1 109 ? 5.746 -12.156 -7.59 1 98 109 ILE A C 1
ATOM 869 O O . ILE A 1 109 ? 5.492 -11.188 -6.867 1 98 109 ILE A O 1
ATOM 873 N N . GLU A 1 110 ? 6.703 -12.977 -7.379 1 97.19 110 GLU A N 1
ATOM 874 C CA . GLU A 1 110 ? 7.605 -12.766 -6.246 1 97.19 110 GLU A CA 1
ATOM 875 C C . GLU A 1 110 ? 9.047 -13.086 -6.625 1 97.19 110 GLU A C 1
ATOM 877 O O . GLU A 1 110 ? 9.312 -14.07 -7.309 1 97.19 110 GLU A O 1
ATOM 882 N N . MET A 1 111 ? 9.992 -12.242 -6.168 1 96.81 111 MET A N 1
ATOM 883 C CA . MET A 1 111 ? 11.414 -12.523 -6.324 1 96.81 111 MET A CA 1
ATOM 884 C C . MET A 1 111 ? 11.844 -13.664 -5.406 1 96.81 111 MET A C 1
ATOM 886 O O . MET A 1 111 ? 11.453 -13.703 -4.238 1 96.81 111 MET A O 1
ATOM 890 N N . GLN A 1 112 ? 12.625 -14.562 -5.922 1 96.94 112 GLN A N 1
ATOM 891 C CA . GLN A 1 112 ? 13.18 -15.656 -5.133 1 96.94 112 GLN A CA 1
ATOM 892 C C . GLN A 1 112 ? 14.352 -15.18 -4.277 1 96.94 112 GLN A C 1
ATOM 894 O O . GLN A 1 112 ? 15.445 -14.953 -4.789 1 96.94 112 GLN A O 1
ATOM 899 N N . ARG A 1 113 ? 14.094 -15.117 -2.947 1 94.62 113 ARG A N 1
ATOM 900 C CA . ARG A 1 113 ? 15.102 -14.617 -2.018 1 94.62 113 ARG A CA 1
ATOM 901 C C . ARG A 1 113 ? 15.117 -15.438 -0.732 1 94.62 113 ARG A C 1
ATOM 903 O O . ARG A 1 113 ? 14.117 -16.078 -0.384 1 94.62 113 ARG A O 1
ATOM 910 N N . ASP A 1 114 ? 16.172 -15.297 -0.006 1 93.25 114 ASP A N 1
ATOM 911 C CA . ASP A 1 114 ? 16.391 -16.094 1.2 1 93.25 114 ASP A CA 1
ATOM 912 C C . ASP A 1 114 ? 15.422 -15.672 2.307 1 93.25 114 ASP A C 1
ATOM 914 O O . ASP A 1 114 ? 15.164 -16.438 3.236 1 93.25 114 ASP A O 1
ATOM 918 N N . LYS A 1 115 ? 14.914 -14.539 2.188 1 88.12 115 LYS A N 1
ATOM 919 C CA . LYS A 1 115 ? 14 -14.039 3.209 1 88.12 115 LYS A CA 1
ATOM 920 C C . LYS A 1 115 ? 12.812 -14.977 3.395 1 88.12 115 LYS A C 1
ATOM 922 O O . LYS A 1 115 ? 12.266 -15.086 4.492 1 88.12 115 LYS A O 1
ATOM 927 N N . ILE A 1 116 ? 12.516 -15.703 2.354 1 93.81 116 ILE A N 1
ATOM 928 C CA . ILE A 1 116 ? 11.359 -16.594 2.391 1 93.81 116 ILE A CA 1
ATOM 929 C C . ILE A 1 116 ? 11.57 -17.672 3.443 1 93.81 116 ILE A C 1
ATOM 931 O O . ILE A 1 116 ? 10.609 -18.172 4.039 1 93.81 116 ILE A O 1
ATOM 935 N N . LEU A 1 117 ? 12.805 -18.031 3.674 1 92.25 117 LEU A N 1
ATOM 936 C CA . LEU A 1 117 ? 13.133 -19.062 4.66 1 92.25 117 LEU A CA 1
ATOM 937 C C . LEU A 1 117 ? 12.812 -18.578 6.07 1 92.25 117 LEU A C 1
ATOM 939 O O . LEU A 1 117 ? 12.391 -19.375 6.918 1 92.25 117 LEU A O 1
ATOM 943 N N . ARG A 1 118 ? 12.969 -17.312 6.281 1 87 118 ARG A N 1
ATOM 944 C CA . ARG A 1 118 ? 12.797 -16.734 7.609 1 87 118 ARG A CA 1
ATOM 945 C C . ARG A 1 118 ? 11.312 -16.625 7.977 1 87 118 ARG A C 1
ATOM 947 O O . ARG A 1 118 ? 10.961 -16.641 9.156 1 87 118 ARG A O 1
ATOM 954 N N . ILE A 1 119 ? 10.422 -16.656 6.973 1 89.38 119 ILE A N 1
ATOM 955 C CA . ILE A 1 119 ? 9.016 -16.422 7.281 1 89.38 119 ILE A CA 1
ATOM 956 C C . ILE A 1 119 ? 8.203 -17.672 6.961 1 89.38 119 ILE A C 1
ATOM 958 O O . ILE A 1 119 ? 6.992 -17.703 7.203 1 89.38 119 ILE A O 1
ATOM 962 N N . ALA A 1 120 ? 8.828 -18.672 6.504 1 92.94 120 ALA A N 1
ATOM 963 C CA . ALA A 1 120 ? 8.141 -19.859 6.02 1 92.94 120 ALA A CA 1
ATOM 964 C C . ALA A 1 120 ? 7.258 -20.469 7.105 1 92.94 120 ALA A C 1
ATOM 966 O O . ALA A 1 120 ? 6.129 -20.875 6.84 1 92.94 120 ALA A O 1
ATOM 967 N N . ASN A 1 121 ? 7.66 -20.5 8.312 1 91.06 121 ASN A N 1
ATOM 968 C CA . ASN A 1 121 ? 6.945 -21.141 9.414 1 91.06 121 ASN A CA 1
ATOM 969 C C . ASN A 1 121 ? 5.641 -20.422 9.727 1 91.06 121 ASN A C 1
ATOM 971 O O . ASN A 1 121 ? 4.793 -20.953 10.445 1 91.06 121 ASN A O 1
ATOM 975 N N . LYS A 1 122 ? 5.492 -19.25 9.156 1 89.06 122 LYS A N 1
ATOM 976 C CA . LYS A 1 122 ? 4.297 -18.469 9.43 1 89.06 122 LYS A CA 1
ATOM 977 C C . LYS A 1 122 ? 3.176 -18.812 8.453 1 89.06 122 LYS A C 1
ATOM 979 O O . LYS A 1 122 ? 2.01 -18.5 8.703 1 89.06 122 LYS A O 1
ATOM 984 N N . TYR A 1 123 ? 3.588 -19.438 7.328 1 93.69 123 TYR A N 1
ATOM 985 C CA . TYR A 1 123 ? 2.514 -19.625 6.359 1 93.69 123 TYR A CA 1
ATOM 986 C C . TYR A 1 123 ? 2.461 -21.062 5.871 1 93.69 123 TYR A C 1
ATOM 988 O O . TYR A 1 123 ? 1.523 -21.453 5.172 1 93.69 123 TYR A O 1
ATOM 996 N N . THR A 1 124 ? 3.416 -21.891 6.168 1 94.19 124 THR A N 1
ATOM 997 C CA . THR A 1 124 ? 3.387 -23.297 5.773 1 94.19 124 THR A CA 1
ATOM 998 C C . THR A 1 124 ? 4.141 -24.156 6.781 1 94.19 124 THR A C 1
ATOM 1000 O O . THR A 1 124 ? 5.121 -23.719 7.379 1 94.19 124 THR A O 1
ATOM 1003 N N . PRO A 1 125 ? 3.623 -25.391 6.969 1 91.44 125 PRO A N 1
ATOM 1004 C CA . PRO A 1 125 ? 4.391 -26.297 7.828 1 91.44 125 PRO A CA 1
ATOM 1005 C C . PRO A 1 125 ? 5.723 -26.719 7.199 1 91.44 125 PRO A C 1
ATOM 1007 O O . PRO A 1 125 ? 5.734 -27.391 6.164 1 91.44 125 PRO A O 1
ATOM 1010 N N . LEU A 1 126 ? 6.805 -26.469 7.848 1 87.94 126 LEU A N 1
ATOM 1011 C CA . LEU A 1 126 ? 8.133 -26.688 7.289 1 87.94 126 LEU A CA 1
ATOM 1012 C C . LEU A 1 126 ? 8.438 -28.188 7.172 1 87.94 126 LEU A C 1
ATOM 1014 O O . LEU A 1 126 ? 9.242 -28.594 6.328 1 87.94 126 LEU A O 1
ATOM 1018 N N . GLU A 1 127 ? 7.832 -28.984 8.039 1 86.44 127 GLU A N 1
ATOM 1019 C CA . GLU A 1 127 ? 8.055 -30.438 8.031 1 86.44 127 GLU A CA 1
ATOM 1020 C C . GLU A 1 127 ? 7.742 -31.031 6.668 1 86.44 127 GLU A C 1
ATOM 1022 O O . GLU A 1 127 ? 8.328 -32.062 6.285 1 86.44 127 GLU A O 1
ATOM 1027 N N . GLU A 1 128 ? 6.949 -30.344 5.949 1 85 128 GLU A N 1
ATOM 1028 C CA . GLU A 1 128 ? 6.531 -30.844 4.641 1 85 128 GLU A CA 1
ATOM 1029 C C . GLU A 1 128 ? 7.637 -30.656 3.604 1 85 128 GLU A C 1
ATOM 1031 O O . GLU A 1 128 ? 7.586 -31.25 2.525 1 85 128 GLU A O 1
ATOM 1036 N N . TYR A 1 129 ? 8.672 -29.953 3.955 1 87.75 129 TYR A N 1
ATOM 1037 C CA . TYR A 1 129 ? 9.68 -29.594 2.955 1 87.75 129 TYR A CA 1
ATOM 1038 C C . TYR A 1 129 ? 11.055 -30.125 3.355 1 87.75 129 TYR A C 1
ATOM 1040 O O . TYR A 1 129 ? 12.07 -29.703 2.799 1 87.75 129 TYR A O 1
ATOM 1048 N N . LYS A 1 130 ? 11.156 -31.016 4.195 1 83.44 130 LYS A N 1
ATOM 1049 C CA . LYS A 1 130 ? 12.406 -31.562 4.727 1 83.44 130 LYS A CA 1
ATOM 1050 C C . LYS A 1 130 ? 13.148 -32.375 3.666 1 83.44 130 LYS A C 1
ATOM 1052 O O . LYS A 1 130 ? 14.359 -32.562 3.754 1 83.44 130 LYS A O 1
ATOM 1057 N N . THR A 1 131 ? 12.414 -32.812 2.645 1 82.75 131 THR A N 1
ATOM 1058 C CA . THR A 1 131 ? 13.016 -33.688 1.659 1 82.75 131 THR A CA 1
ATOM 1059 C C . THR A 1 131 ? 13.625 -32.906 0.511 1 82.75 131 THR A C 1
ATOM 1061 O O . THR A 1 131 ? 14.195 -33.469 -0.42 1 82.75 131 THR A O 1
ATOM 1064 N N . VAL A 1 132 ? 13.547 -31.609 0.574 1 85.06 132 VAL A N 1
ATOM 1065 C CA . VAL A 1 132 ? 14.062 -30.781 -0.508 1 85.06 132 VAL A CA 1
ATOM 1066 C C . VAL A 1 132 ? 15.586 -30.812 -0.506 1 85.06 132 VAL A C 1
ATOM 1068 O O . VAL A 1 132 ? 16.219 -30.703 0.55 1 85.06 132 VAL A O 1
ATOM 1071 N N . ALA A 1 133 ? 16.188 -30.922 -1.65 1 81.62 133 ALA A N 1
ATOM 1072 C CA . ALA A 1 133 ? 17.547 -31.359 -1.915 1 81.62 133 ALA A CA 1
ATOM 1073 C C . ALA A 1 133 ? 18.562 -30.375 -1.352 1 81.62 133 ALA A C 1
ATOM 1075 O O . ALA A 1 133 ? 19.609 -30.781 -0.822 1 81.62 133 ALA A O 1
ATOM 1076 N N . ASN A 1 134 ? 18.25 -29.094 -1.671 1 89.25 134 ASN A N 1
ATOM 1077 C CA . ASN A 1 134 ? 19.188 -28.062 -1.245 1 89.25 134 ASN A CA 1
ATOM 1078 C C . ASN A 1 134 ? 18.484 -26.75 -0.96 1 89.25 134 ASN A C 1
ATOM 1080 O O . ASN A 1 134 ? 17.281 -26.625 -1.177 1 89.25 134 ASN A O 1
ATOM 1084 N N . ALA A 1 135 ? 19.266 -25.781 -0.561 1 90.75 135 ALA A N 1
ATOM 1085 C CA . ALA A 1 135 ? 18.719 -24.5 -0.102 1 90.75 135 ALA A CA 1
ATOM 1086 C C . ALA A 1 135 ? 18.062 -23.734 -1.249 1 90.75 135 ALA A C 1
ATOM 1088 O O . ALA A 1 135 ? 17.016 -23.109 -1.062 1 90.75 135 ALA A O 1
ATOM 1089 N N . ASP A 1 136 ? 18.656 -23.828 -2.402 1 94.75 136 ASP A N 1
ATOM 1090 C CA . ASP A 1 136 ? 18.094 -23.156 -3.57 1 94.75 136 ASP A CA 1
ATOM 1091 C C . ASP A 1 136 ? 16.734 -23.734 -3.941 1 94.75 136 ASP A C 1
ATOM 1093 O O . ASP A 1 136 ? 15.781 -22.984 -4.188 1 94.75 136 ASP A O 1
ATOM 1097 N N . ALA A 1 137 ? 16.672 -25.016 -4.008 1 95.38 137 ALA A N 1
ATOM 1098 C CA . ALA A 1 137 ? 15.406 -25.688 -4.316 1 95.38 137 ALA A CA 1
ATOM 1099 C C . ALA A 1 137 ? 14.352 -25.375 -3.262 1 95.38 137 ALA A C 1
ATOM 1101 O O . ALA A 1 137 ? 13.172 -25.219 -3.584 1 95.38 137 ALA A O 1
ATOM 1102 N N . LEU A 1 138 ? 14.797 -25.312 -2.074 1 96.06 138 LEU A N 1
ATOM 1103 C CA . LEU A 1 138 ? 13.875 -25.016 -0.986 1 96.06 138 LEU A CA 1
ATOM 1104 C C . LEU A 1 138 ? 13.312 -23.609 -1.123 1 96.06 138 LEU A C 1
ATOM 1106 O O . LEU A 1 138 ? 12.109 -23.391 -0.97 1 96.06 138 LEU A O 1
ATOM 1110 N N . VAL A 1 139 ? 14.156 -22.609 -1.443 1 96.88 139 VAL A N 1
ATOM 1111 C CA . VAL A 1 139 ? 13.734 -21.234 -1.652 1 96.88 139 VAL A CA 1
ATOM 1112 C C . VAL A 1 139 ? 12.711 -21.172 -2.787 1 96.88 139 VAL A C 1
ATOM 1114 O O . VAL A 1 139 ? 11.664 -20.531 -2.658 1 96.88 139 VAL A O 1
ATOM 1117 N N . ARG A 1 140 ? 12.992 -21.844 -3.838 1 97.25 140 ARG A N 1
ATOM 1118 C CA . ARG A 1 140 ? 12.109 -21.844 -4.996 1 97.25 140 ARG A CA 1
ATOM 1119 C C . ARG A 1 140 ? 10.75 -22.469 -4.652 1 97.25 140 ARG A C 1
ATOM 1121 O O . ARG A 1 140 ? 9.711 -21.891 -4.969 1 97.25 140 ARG A O 1
ATOM 1128 N N . LYS A 1 141 ? 10.781 -23.578 -4.012 1 97.12 141 LYS A N 1
ATOM 1129 C CA . LYS A 1 141 ? 9.547 -24.266 -3.652 1 97.12 141 LYS A CA 1
ATOM 1130 C C . LYS A 1 141 ? 8.695 -23.438 -2.701 1 97.12 141 LYS A C 1
ATOM 1132 O O . LYS A 1 141 ? 7.496 -23.281 -2.91 1 97.12 141 LYS A O 1
ATOM 1137 N N . LEU A 1 142 ? 9.328 -22.891 -1.711 1 97.12 142 LEU A N 1
ATOM 1138 C CA . LEU A 1 142 ? 8.625 -22.062 -0.731 1 97.12 142 LEU A CA 1
ATOM 1139 C C . LEU A 1 142 ? 8.062 -20.812 -1.378 1 97.12 142 LEU A C 1
ATOM 1141 O O . LEU A 1 142 ? 6.992 -20.328 -0.995 1 97.12 142 LEU A O 1
ATOM 1145 N N . THR A 1 143 ? 8.773 -20.203 -2.311 1 97.56 143 THR A N 1
ATOM 1146 C CA . THR A 1 143 ? 8.289 -19.031 -3.029 1 97.56 143 THR A CA 1
ATOM 1147 C C . THR A 1 143 ? 7.035 -19.359 -3.83 1 97.56 143 THR A C 1
ATOM 1149 O O . THR A 1 143 ? 6.098 -18.562 -3.879 1 97.56 143 THR A O 1
ATOM 1152 N N . ILE A 1 144 ? 7.023 -20.531 -4.387 1 98.25 144 ILE A N 1
ATOM 1153 C CA . ILE A 1 144 ? 5.852 -20.969 -5.141 1 98.25 144 ILE A CA 1
ATOM 1154 C C . ILE A 1 144 ? 4.672 -21.156 -4.191 1 98.25 144 ILE A C 1
ATOM 1156 O O . ILE A 1 144 ? 3.557 -20.719 -4.48 1 98.25 144 ILE A O 1
ATOM 1160 N N . VAL A 1 145 ? 4.91 -21.766 -3.086 1 97.94 145 VAL A N 1
ATOM 1161 C CA . VAL A 1 145 ? 3.857 -22 -2.098 1 97.94 145 VAL A CA 1
ATOM 1162 C C . VAL A 1 145 ? 3.311 -20.656 -1.613 1 97.94 145 VAL A C 1
ATOM 1164 O O . VAL A 1 145 ? 2.094 -20.469 -1.526 1 97.94 145 VAL A O 1
ATOM 1167 N N . TRP A 1 146 ? 4.18 -19.719 -1.343 1 97.12 146 TRP A N 1
ATOM 1168 C CA . TRP A 1 146 ? 3.766 -18.375 -0.948 1 97.12 146 TRP A CA 1
ATOM 1169 C C . TRP A 1 146 ? 2.908 -17.734 -2.029 1 97.12 146 TRP A C 1
ATOM 1171 O O . TRP A 1 146 ? 1.812 -17.234 -1.751 1 97.12 146 TRP A O 1
ATOM 1181 N N . GLY A 1 147 ? 3.424 -17.734 -3.217 1 98.06 147 GLY A N 1
ATOM 1182 C CA . GLY A 1 147 ? 2.684 -17.156 -4.328 1 98.06 147 GLY A CA 1
ATOM 1183 C C . GLY A 1 147 ? 1.317 -17.781 -4.523 1 98.06 147 GLY A C 1
ATOM 1184 O O . GLY A 1 147 ? 0.348 -17.094 -4.84 1 98.06 147 GLY A O 1
ATOM 1185 N N . ALA A 1 148 ? 1.275 -19.062 -4.332 1 98.5 148 ALA A N 1
ATOM 1186 C CA . ALA A 1 148 ? 0.009 -19.781 -4.445 1 98.5 148 ALA A CA 1
ATOM 1187 C C . ALA A 1 148 ? -0.986 -19.312 -3.389 1 98.5 148 ALA A C 1
ATOM 1189 O O . ALA A 1 148 ? -2.129 -18.969 -3.707 1 98.5 148 ALA A O 1
ATOM 1190 N N . LYS A 1 149 ? -0.557 -19.312 -2.193 1 97.38 149 LYS A N 1
ATOM 1191 C CA . LYS A 1 149 ? -1.441 -18.906 -1.103 1 97.38 149 LYS A CA 1
ATOM 1192 C C . LYS A 1 149 ? -1.886 -17.453 -1.262 1 97.38 149 LYS A C 1
ATOM 1194 O O . LYS A 1 149 ? -3.049 -17.125 -1.021 1 97.38 149 LYS A O 1
ATOM 1199 N N . GLU A 1 150 ? -1.002 -16.562 -1.696 1 96.5 150 GLU A N 1
ATOM 1200 C CA . GLU A 1 150 ? -1.359 -15.164 -1.954 1 96.5 150 GLU A CA 1
ATOM 1201 C C . GLU A 1 150 ? -2.375 -15.055 -3.088 1 96.5 150 GLU A C 1
ATOM 1203 O O . GLU A 1 150 ? -3.291 -14.234 -3.029 1 96.5 150 GLU A O 1
ATOM 1208 N N . SER A 1 151 ? -2.146 -15.844 -4.105 1 98.06 151 SER A N 1
ATOM 1209 C CA . SER A 1 151 ? -3.09 -15.836 -5.219 1 98.06 151 SER A CA 1
ATOM 1210 C C . SER A 1 151 ? -4.48 -16.266 -4.766 1 98.06 151 SER A C 1
ATOM 1212 O O . SER A 1 151 ? -5.48 -15.648 -5.133 1 98.06 151 SER A O 1
ATOM 1214 N N . LEU A 1 152 ? -4.547 -17.312 -3.975 1 97.88 152 LEU A N 1
ATOM 1215 C CA . LEU A 1 152 ? -5.824 -17.781 -3.439 1 97.88 152 LEU A CA 1
ATOM 1216 C C . LEU A 1 152 ? -6.457 -16.703 -2.557 1 97.88 152 LEU A C 1
ATOM 1218 O O . LEU A 1 152 ? -7.668 -16.484 -2.619 1 97.88 152 LEU A O 1
ATOM 1222 N N . TYR A 1 153 ? -5.672 -16.094 -1.802 1 94.88 153 TYR A N 1
ATOM 1223 C CA . TYR A 1 153 ? -6.148 -15.039 -0.914 1 94.88 153 TYR A CA 1
ATOM 1224 C C . TYR A 1 153 ? -6.754 -13.891 -1.71 1 94.88 153 TYR A C 1
ATOM 1226 O O . TYR A 1 153 ? -7.789 -13.344 -1.325 1 94.88 153 TYR A O 1
ATOM 1234 N N . LYS A 1 154 ? -6.121 -13.523 -2.789 1 95.31 154 LYS A N 1
ATOM 1235 C CA . LYS A 1 154 ? -6.613 -12.453 -3.65 1 95.31 154 LYS A CA 1
ATOM 1236 C C . LYS A 1 154 ? -7.98 -12.812 -4.234 1 95.31 154 LYS A C 1
ATOM 1238 O O . LYS A 1 154 ? -8.797 -11.93 -4.496 1 95.31 154 LYS A O 1
ATOM 1243 N N . ILE A 1 155 ? -8.203 -14.055 -4.473 1 96.56 155 ILE A N 1
ATOM 1244 C CA . ILE A 1 155 ? -9.5 -14.492 -4.973 1 96.56 155 ILE A CA 1
ATOM 1245 C C . ILE A 1 155 ? -10.539 -14.445 -3.852 1 96.56 155 ILE A C 1
ATOM 1247 O O . ILE A 1 155 ? -11.609 -13.859 -4.012 1 96.56 155 ILE A O 1
ATOM 1251 N N . TYR A 1 156 ? -10.195 -15.016 -2.738 1 92.25 156 TYR A N 1
ATOM 1252 C CA . TYR A 1 156 ? -11.117 -15.211 -1.623 1 92.25 156 TYR A CA 1
ATOM 1253 C C . TYR A 1 156 ? -11.453 -13.883 -0.96 1 92.25 156 TYR A C 1
ATOM 1255 O O . TYR A 1 156 ? -12.594 -13.672 -0.53 1 92.25 156 TYR A O 1
ATOM 1263 N N . ALA A 1 157 ? -10.617 -13.023 -0.799 1 84.75 157 ALA A N 1
ATOM 1264 C CA . ALA A 1 157 ? -10.734 -11.633 -0.376 1 84.75 157 ALA A CA 1
ATOM 1265 C C . ALA A 1 157 ? -11.492 -11.516 0.943 1 84.75 157 ALA A C 1
ATOM 1267 O O . ALA A 1 157 ? -12.414 -10.711 1.07 1 84.75 157 ALA A O 1
ATOM 1268 N N . GLN A 1 158 ? -11.172 -12.367 1.935 1 80.88 158 GLN A N 1
ATOM 1269 C CA . GLN A 1 158 ? -11.828 -12.273 3.238 1 80.88 158 GLN A CA 1
ATOM 1270 C C . GLN A 1 158 ? -10.805 -12.008 4.34 1 80.88 158 GLN A C 1
ATOM 1272 O O . GLN A 1 158 ? -9.766 -12.664 4.402 1 80.88 158 GLN A O 1
ATOM 1277 N N . HIS A 1 159 ? -11.227 -11.086 5.141 1 75.94 159 HIS A N 1
ATOM 1278 C CA . HIS A 1 159 ? -10.398 -10.781 6.305 1 75.94 159 HIS A CA 1
ATOM 1279 C C . HIS A 1 159 ? -10.422 -11.93 7.312 1 75.94 159 HIS A C 1
ATOM 1281 O O . HIS A 1 159 ? -11.445 -12.602 7.469 1 75.94 159 HIS A O 1
ATOM 1287 N N . GLY A 1 160 ? -9.305 -12.234 7.977 1 78.19 160 GLY A N 1
ATOM 1288 C CA . GLY A 1 160 ? -9.25 -13.227 9.031 1 78.19 160 GLY A CA 1
ATOM 1289 C C . GLY A 1 160 ? -8.727 -14.57 8.555 1 78.19 160 GLY A C 1
ATOM 1290 O O . GLY A 1 160 ? -8.445 -15.453 9.367 1 78.19 160 GLY A O 1
ATOM 1291 N N . LEU A 1 161 ? -8.641 -14.75 7.285 1 87.44 161 LEU A N 1
ATOM 1292 C CA . LEU A 1 161 ? -8.141 -15.992 6.723 1 87.44 161 LEU A CA 1
ATOM 1293 C C . LEU A 1 161 ? -6.676 -16.203 7.09 1 87.44 161 LEU A C 1
ATOM 1295 O O . LEU A 1 161 ? -5.836 -15.336 6.844 1 87.44 161 LEU A O 1
ATOM 1299 N N . SER A 1 162 ? -6.336 -17.359 7.676 1 90.69 162 SER A N 1
ATOM 1300 C CA . SER A 1 162 ? -4.973 -17.734 8.047 1 90.69 162 SER A CA 1
ATOM 1301 C C . SER A 1 162 ? -4.309 -18.547 6.945 1 90.69 162 SER A C 1
ATOM 1303 O O . SER A 1 162 ? -4.836 -19.594 6.531 1 90.69 162 SER A O 1
ATOM 1305 N N . PHE A 1 163 ? -3.133 -18.141 6.566 1 93.19 163 PHE A N 1
ATOM 1306 C CA . PHE A 1 163 ? -2.398 -18.875 5.543 1 93.19 163 PHE A CA 1
ATOM 1307 C C . PHE A 1 163 ? -2.014 -20.266 6.051 1 93.19 163 PHE A C 1
ATOM 1309 O O . PHE A 1 163 ? -2.074 -21.25 5.301 1 93.19 163 PHE A O 1
ATOM 1316 N N . LEU A 1 164 ? -1.657 -20.328 7.27 1 92.88 164 LEU A N 1
ATOM 1317 C CA . LEU A 1 164 ? -1.17 -21.562 7.859 1 92.88 164 LEU A CA 1
ATOM 1318 C C . LEU A 1 164 ? -2.314 -22.547 8.086 1 92.88 164 LEU A C 1
ATOM 1320 O O . LEU A 1 164 ? -2.18 -23.734 7.801 1 92.88 164 LEU A O 1
ATOM 1324 N N . HIS A 1 165 ? -3.492 -22.047 8.422 1 93.19 165 HIS A N 1
ATOM 1325 C CA . HIS A 1 165 ? -4.508 -22.938 8.953 1 93.19 165 HIS A CA 1
ATOM 1326 C C . HIS A 1 165 ? -5.641 -23.156 7.949 1 93.19 165 HIS A C 1
ATOM 1328 O O . HIS A 1 165 ? -6.328 -24.172 7.988 1 93.19 165 HIS A O 1
ATOM 1334 N N . HIS A 1 166 ? -5.773 -22.219 7.035 1 95.94 166 HIS A N 1
ATOM 1335 C CA . HIS A 1 166 ? -7.008 -22.281 6.258 1 95.94 166 HIS A CA 1
ATOM 1336 C C . HIS A 1 166 ? -6.715 -22.531 4.781 1 95.94 166 HIS A C 1
ATOM 1338 O O . HIS A 1 166 ? -7.625 -22.828 4.008 1 95.94 166 HIS A O 1
ATOM 1344 N N . ILE A 1 167 ? -5.469 -22.391 4.367 1 96.75 167 ILE A N 1
ATOM 1345 C CA . ILE A 1 167 ? -5.105 -22.578 2.969 1 96.75 167 ILE A CA 1
ATOM 1346 C C . ILE A 1 167 ? -4.129 -23.75 2.842 1 96.75 167 ILE A C 1
ATOM 1348 O O . ILE A 1 167 ? -3.059 -23.734 3.457 1 96.75 167 ILE A O 1
ATOM 1352 N N . ASP A 1 168 ? -4.449 -24.672 2.002 1 97 168 ASP A N 1
ATOM 1353 C CA . ASP A 1 168 ? -3.6 -25.844 1.778 1 97 168 ASP A CA 1
ATOM 1354 C C . ASP A 1 168 ? -3.191 -25.938 0.31 1 97 168 ASP A C 1
ATOM 1356 O O . ASP A 1 168 ? -4.035 -25.844 -0.583 1 97 168 ASP A O 1
ATOM 1360 N N . ILE A 1 169 ? -1.977 -26.125 0.08 1 98.06 169 ILE A N 1
ATOM 1361 C CA . ILE A 1 169 ? -1.454 -26.344 -1.263 1 98.06 169 ILE A CA 1
ATOM 1362 C C . ILE A 1 169 ? -1.019 -27.797 -1.408 1 98.06 169 ILE A C 1
ATOM 1364 O O . ILE A 1 169 ? -0.222 -28.297 -0.61 1 98.06 169 ILE A O 1
ATOM 1368 N N . THR A 1 170 ? -1.513 -28.484 -2.443 1 97.44 170 THR A N 1
ATOM 1369 C CA . THR A 1 170 ? -1.127 -29.859 -2.705 1 97.44 170 THR A CA 1
ATOM 1370 C C . THR A 1 170 ? 0.356 -29.953 -3.053 1 97.44 170 THR A C 1
ATOM 1372 O O . THR A 1 170 ? 0.873 -29.125 -3.809 1 97.44 170 THR A O 1
ATOM 1375 N N . ASP A 1 171 ? 0.982 -30.953 -2.51 1 95.56 171 ASP A N 1
ATOM 1376 C CA . ASP A 1 171 ? 2.408 -31.109 -2.779 1 95.56 171 ASP A CA 1
ATOM 1377 C C . ASP A 1 171 ? 2.674 -31.219 -4.277 1 95.56 171 ASP A C 1
ATOM 1379 O O . ASP A 1 171 ? 1.847 -31.75 -5.027 1 95.56 171 ASP A O 1
ATOM 1383 N N . PHE A 1 172 ? 3.84 -30.75 -4.66 1 96.06 172 PHE A N 1
ATOM 1384 C CA . PHE A 1 172 ? 4.238 -30.766 -6.066 1 96.06 172 PHE A CA 1
ATOM 1385 C C . PHE A 1 172 ? 5.754 -30.844 -6.195 1 96.06 172 PHE A C 1
ATOM 1387 O O . PHE A 1 172 ? 6.477 -30.641 -5.219 1 96.06 172 PHE A O 1
ATOM 1394 N N . SER A 1 173 ? 6.207 -31.203 -7.391 1 93.88 173 SER A N 1
ATOM 1395 C CA . SER A 1 173 ? 7.621 -31.094 -7.742 1 93.88 173 SER A CA 1
ATOM 1396 C C . SER A 1 173 ? 7.922 -29.797 -8.477 1 93.88 173 SER A C 1
ATOM 1398 O O . SER A 1 173 ? 7.059 -29.25 -9.164 1 93.88 173 SER A O 1
ATOM 1400 N N . LEU A 1 174 ? 9.102 -29.312 -8.352 1 93.31 174 LEU A N 1
ATOM 1401 C CA . LEU A 1 174 ? 9.5 -28.078 -9.031 1 93.31 174 LEU A CA 1
ATOM 1402 C C . LEU A 1 174 ? 9.391 -28.234 -10.539 1 93.31 174 LEU A C 1
ATOM 1404 O O . LEU A 1 174 ? 9.273 -27.234 -11.266 1 93.31 174 LEU A O 1
ATOM 1408 N N . SER A 1 175 ? 9.516 -29.469 -10.938 1 92.44 175 SER A N 1
ATOM 1409 C CA . SER A 1 175 ? 9.445 -29.719 -12.367 1 92.44 175 SER A CA 1
ATOM 1410 C C . SER A 1 175 ? 7.996 -29.719 -12.859 1 92.44 175 SER A C 1
ATOM 1412 O O . SER A 1 175 ? 7.746 -29.688 -14.062 1 92.44 175 SER A O 1
ATOM 1414 N N . ASP A 1 176 ? 7.172 -29.672 -11.828 1 90.81 176 ASP A N 1
ATOM 1415 C CA . ASP A 1 176 ? 5.781 -29.531 -12.25 1 90.81 176 ASP A CA 1
ATOM 1416 C C . ASP A 1 176 ? 5.504 -28.109 -12.758 1 90.81 176 ASP A C 1
ATOM 1418 O O . ASP A 1 176 ? 6.379 -27.25 -12.703 1 90.81 176 ASP A O 1
ATOM 1422 N N . SER A 1 177 ? 4.48 -27.734 -13.352 1 93.38 177 SER A N 1
ATOM 1423 C CA . SER A 1 177 ? 4.043 -26.406 -13.766 1 93.38 177 SER A CA 1
ATOM 1424 C C . SER A 1 177 ? 2.656 -26.078 -13.219 1 93.38 177 SER A C 1
ATOM 1426 O O . SER A 1 177 ? 2.088 -25.031 -13.539 1 93.38 177 SER A O 1
ATOM 1428 N N . GLU A 1 178 ? 2.225 -27.016 -12.383 1 96.81 178 GLU A N 1
ATOM 1429 C CA . GLU A 1 178 ? 0.887 -26.797 -11.844 1 96.81 178 GLU A CA 1
ATOM 1430 C C . GLU A 1 178 ? 0.652 -27.609 -10.578 1 96.81 178 GLU A C 1
ATOM 1432 O O . GLU A 1 178 ? 1.365 -28.578 -10.32 1 96.81 178 GLU A O 1
ATOM 1437 N N . THR A 1 179 ? -0.171 -27.266 -9.766 1 97.94 179 THR A N 1
ATOM 1438 C CA . THR A 1 179 ? -0.698 -27.953 -8.602 1 97.94 179 THR A CA 1
ATOM 1439 C C . THR A 1 179 ? -2.102 -27.469 -8.258 1 97.94 179 THR A C 1
ATOM 1441 O O . THR A 1 179 ? -2.758 -26.828 -9.086 1 97.94 179 THR A O 1
ATOM 1444 N N . THR A 1 180 ? -2.658 -27.828 -7.086 1 98.44 180 THR A N 1
ATOM 1445 C CA . THR A 1 180 ? -3.986 -27.391 -6.664 1 98.44 180 THR A CA 1
ATOM 1446 C C . THR A 1 180 ? -3.943 -26.828 -5.246 1 98.44 180 THR A C 1
ATOM 1448 O O . THR A 1 180 ? -2.973 -27.031 -4.52 1 98.44 180 THR A O 1
ATOM 1451 N N . GLY A 1 181 ? -4.902 -26.062 -4.965 1 98.38 181 GLY A N 1
ATOM 1452 C CA . GLY A 1 181 ? -5.07 -25.5 -3.635 1 98.38 181 GLY A CA 1
ATOM 1453 C C . GLY A 1 181 ? -6.5 -25.594 -3.129 1 98.38 181 GLY A C 1
ATOM 1454 O O . GLY A 1 181 ? -7.434 -25.719 -3.92 1 98.38 181 GLY A O 1
ATOM 1455 N N . THR A 1 182 ? -6.609 -25.562 -1.809 1 98.38 182 THR A N 1
ATOM 1456 C CA . THR A 1 182 ? -7.91 -25.578 -1.155 1 98.38 182 THR A CA 1
ATOM 1457 C C . THR A 1 182 ? -7.961 -24.562 -0.015 1 98.38 182 THR A C 1
ATOM 1459 O O . THR A 1 182 ? -6.988 -24.406 0.725 1 98.38 182 THR A O 1
ATOM 1462 N N . ILE A 1 183 ? -9.055 -23.875 0.08 1 97.75 183 ILE A N 1
ATOM 1463 C CA . ILE A 1 183 ? -9.344 -23.031 1.242 1 97.75 183 ILE A CA 1
ATOM 1464 C C . ILE A 1 183 ? -10.492 -23.641 2.041 1 97.75 183 ILE A C 1
ATOM 1466 O O . ILE A 1 183 ? -11.539 -23.969 1.481 1 97.75 183 ILE A O 1
ATOM 1470 N N . LEU A 1 184 ? -10.234 -23.891 3.281 1 96.88 184 LEU A N 1
ATOM 1471 C CA . LEU A 1 184 ? -11.258 -24.297 4.242 1 96.88 184 LEU A CA 1
ATOM 1472 C C . LEU A 1 184 ? -11.43 -23.234 5.324 1 96.88 184 LEU A C 1
ATOM 1474 O O . LEU A 1 184 ? -10.578 -23.094 6.211 1 96.88 184 LEU A O 1
ATOM 1478 N N . TYR A 1 185 ? -12.555 -22.531 5.297 1 94.19 185 TYR A N 1
ATOM 1479 C CA . TYR A 1 185 ? -12.766 -21.406 6.211 1 94.19 185 TYR A CA 1
ATOM 1480 C C . TYR A 1 185 ? -14.227 -21.328 6.645 1 94.19 185 TYR A C 1
ATOM 1482 O O . TYR A 1 185 ? -15.125 -21.312 5.805 1 94.19 185 TYR A O 1
ATOM 1490 N N . LYS A 1 186 ? -14.43 -21.359 7.961 1 92.75 186 LYS A N 1
ATOM 1491 C CA . LYS A 1 186 ? -15.758 -21.266 8.562 1 92.75 186 LYS A CA 1
ATOM 1492 C C . LYS A 1 186 ? -16.688 -22.328 7.977 1 92.75 186 LYS A C 1
ATOM 1494 O O . LYS A 1 186 ? -17.828 -22.016 7.605 1 92.75 186 LYS A O 1
ATOM 1499 N N . GLY A 1 187 ? -16.141 -23.5 7.742 1 92.94 187 GLY A N 1
ATOM 1500 C CA . GLY A 1 187 ? -16.906 -24.672 7.348 1 92.94 187 GLY A CA 1
ATOM 1501 C C . GLY A 1 187 ? -17.156 -24.75 5.852 1 92.94 187 GLY A C 1
ATOM 1502 O O . GLY A 1 187 ? -17.859 -25.625 5.375 1 92.94 187 GLY A O 1
ATOM 1503 N N . LYS A 1 188 ? -16.641 -23.875 5.062 1 94.75 188 LYS A N 1
ATOM 1504 C CA . LYS A 1 188 ? -16.797 -23.875 3.609 1 94.75 188 LYS A CA 1
ATOM 1505 C C . LYS A 1 188 ? -15.477 -24.188 2.914 1 94.75 188 LYS A C 1
ATOM 1507 O O . LYS A 1 188 ? -14.438 -23.625 3.264 1 94.75 188 LYS A O 1
ATOM 1512 N N . ALA A 1 189 ? -15.617 -25.062 1.905 1 96.62 189 ALA A N 1
ATOM 1513 C CA . ALA A 1 189 ? -14.43 -25.438 1.14 1 96.62 189 ALA A CA 1
ATOM 1514 C C . ALA A 1 189 ? -14.508 -24.906 -0.288 1 96.62 189 ALA A C 1
ATOM 1516 O O . ALA A 1 189 ? -15.578 -24.906 -0.9 1 96.62 189 ALA A O 1
ATOM 1517 N N . SER A 1 190 ? -13.453 -24.438 -0.786 1 97.56 190 SER A N 1
ATOM 1518 C CA . SER A 1 190 ? -13.305 -24.062 -2.189 1 97.56 190 SER A CA 1
ATOM 1519 C C . SER A 1 190 ? -12.016 -24.609 -2.777 1 97.56 190 SER A C 1
ATOM 1521 O O . SER A 1 190 ? -11.031 -24.797 -2.062 1 97.56 190 SER A O 1
ATOM 1523 N N . HIS A 1 191 ? -12.055 -24.891 -4.098 1 98.19 191 HIS A N 1
ATOM 1524 C CA . HIS A 1 191 ? -10.953 -25.547 -4.781 1 98.19 191 HIS A CA 1
ATOM 1525 C C . HIS A 1 191 ? -10.43 -24.703 -5.934 1 98.19 191 HIS A C 1
ATOM 1527 O O . HIS A 1 191 ? -11.211 -24.062 -6.637 1 98.19 191 HIS A O 1
ATOM 1533 N N . TYR A 1 192 ? -9.102 -24.844 -6.137 1 98.31 192 TYR A N 1
ATOM 1534 C CA . TYR A 1 192 ? -8.453 -23.984 -7.121 1 98.31 192 TYR A CA 1
ATOM 1535 C C . TYR A 1 192 ? -7.402 -24.75 -7.906 1 98.31 192 TYR A C 1
ATOM 1537 O O . TYR A 1 192 ? -6.715 -25.609 -7.355 1 98.31 192 TYR A O 1
ATOM 1545 N N . ASN A 1 193 ? -7.301 -24.422 -9.195 1 97.62 193 ASN A N 1
ATOM 1546 C CA . ASN A 1 193 ? -6.137 -24.812 -9.977 1 97.62 193 ASN A CA 1
ATOM 1547 C C . ASN A 1 193 ? -5.035 -23.766 -9.906 1 97.62 193 ASN A C 1
ATOM 1549 O O . ASN A 1 193 ? -5.309 -22.562 -9.984 1 97.62 193 ASN A O 1
ATOM 1553 N N . ILE A 1 194 ? -3.822 -24.219 -9.688 1 98.12 194 ILE A N 1
ATOM 1554 C CA . ILE A 1 194 ? -2.689 -23.312 -9.539 1 98.12 194 ILE A CA 1
ATOM 1555 C C . ILE A 1 194 ? -1.639 -23.625 -10.602 1 98.12 194 ILE A C 1
ATOM 1557 O O . ILE A 1 194 ? -1.252 -24.781 -10.789 1 98.12 194 ILE A O 1
ATOM 1561 N N . ILE A 1 195 ? -1.218 -22.641 -11.32 1 97.56 195 ILE A N 1
ATOM 1562 C CA . ILE A 1 195 ? -0.142 -22.75 -12.297 1 97.56 195 ILE A CA 1
ATOM 1563 C C . ILE A 1 195 ? 1.018 -21.844 -11.898 1 97.56 195 ILE A C 1
ATOM 1565 O O . ILE A 1 195 ? 0.803 -20.734 -11.375 1 97.56 195 ILE A O 1
ATOM 1569 N N . PHE A 1 196 ? 2.285 -22.312 -12.07 1 98.12 196 PHE A N 1
ATOM 1570 C CA . PHE A 1 196 ? 3.428 -21.5 -11.688 1 98.12 196 PHE A CA 1
ATOM 1571 C C . PHE A 1 196 ? 4.547 -21.609 -12.719 1 98.12 196 PHE A C 1
ATOM 1573 O O . PHE A 1 196 ? 4.664 -22.625 -13.398 1 98.12 196 PHE A O 1
ATOM 1580 N N . LEU A 1 197 ? 5.285 -20.578 -12.875 1 96.81 197 LEU A N 1
ATOM 1581 C CA . LEU A 1 197 ? 6.469 -20.531 -13.727 1 96.81 197 LEU A CA 1
ATOM 1582 C C . LEU A 1 197 ? 7.57 -19.703 -13.078 1 96.81 197 LEU A C 1
ATOM 1584 O O . LEU A 1 197 ? 7.289 -18.797 -12.273 1 96.81 197 LEU A O 1
ATOM 1588 N N . GLU A 1 198 ? 8.797 -20.031 -13.398 1 97.06 198 GLU A N 1
ATOM 1589 C CA . GLU A 1 198 ? 9.969 -19.312 -12.891 1 97.06 198 GLU A CA 1
ATOM 1590 C C . GLU A 1 198 ? 10.719 -18.609 -14.023 1 97.06 198 GLU A C 1
ATOM 1592 O O . GLU A 1 198 ? 10.828 -19.156 -15.125 1 97.06 198 GLU A O 1
ATOM 1597 N N . PHE A 1 199 ? 11.133 -17.344 -13.789 1 96.5 199 PHE A N 1
ATOM 1598 C CA . PHE A 1 199 ? 11.883 -16.578 -14.789 1 96.5 199 PHE A CA 1
ATOM 1599 C C . PHE A 1 199 ? 12.75 -15.516 -14.117 1 96.5 199 PHE A C 1
ATOM 1601 O O . PHE A 1 199 ? 12.281 -14.797 -13.234 1 96.5 199 PHE A O 1
ATOM 1608 N N . GLU A 1 200 ? 13.992 -15.414 -14.477 1 96.81 200 GLU A N 1
ATOM 1609 C CA . GLU A 1 200 ? 14.945 -14.367 -14.102 1 96.81 200 GLU A CA 1
ATOM 1610 C C . GLU A 1 200 ? 15.008 -14.195 -12.586 1 96.81 200 GLU A C 1
ATOM 1612 O O . GLU A 1 200 ? 15.039 -13.07 -12.078 1 96.81 200 GLU A O 1
ATOM 1617 N N . GLY A 1 201 ? 14.883 -15.305 -11.859 1 97.12 201 GLY A N 1
ATOM 1618 C CA . GLY A 1 201 ? 14.969 -15.234 -10.414 1 97.12 201 GLY A CA 1
ATOM 1619 C C . GLY A 1 201 ? 13.648 -14.891 -9.75 1 97.12 201 GLY A C 1
ATOM 1620 O O . GLY A 1 201 ? 13.609 -14.609 -8.547 1 97.12 201 GLY A O 1
ATOM 1621 N N . TYR A 1 202 ? 12.578 -14.93 -10.562 1 97.94 202 TYR A N 1
ATOM 1622 C CA . TYR A 1 202 ? 11.234 -14.664 -10.062 1 97.94 202 TYR A CA 1
ATOM 1623 C C . TYR A 1 202 ? 10.336 -15.883 -10.234 1 97.94 202 TYR A C 1
ATOM 1625 O O . TYR A 1 202 ? 10.641 -16.781 -11.031 1 97.94 202 TYR A O 1
ATOM 1633 N N . THR A 1 203 ? 9.312 -15.883 -9.43 1 98.12 203 THR A N 1
ATOM 1634 C CA . THR A 1 203 ? 8.234 -16.844 -9.562 1 98.12 203 THR A CA 1
ATOM 1635 C C . THR A 1 203 ? 6.906 -16.141 -9.844 1 98.12 203 THR A C 1
ATOM 1637 O O . THR A 1 203 ? 6.574 -15.156 -9.195 1 98.12 203 THR A O 1
ATOM 1640 N N . CYS A 1 204 ? 6.23 -16.562 -10.836 1 98.31 204 CYS A N 1
ATOM 1641 C CA . CYS A 1 204 ? 4.848 -16.156 -11.078 1 98.31 204 CYS A CA 1
ATOM 1642 C C . CYS A 1 204 ? 3.887 -17.312 -10.797 1 98.31 204 CYS A C 1
ATOM 1644 O O . CYS A 1 204 ? 4.074 -18.422 -11.305 1 98.31 204 CYS A O 1
ATOM 1646 N N . VAL A 1 205 ? 2.939 -17.016 -9.961 1 98.62 205 VAL A N 1
ATOM 1647 C CA . VAL A 1 205 ? 1.896 -18 -9.672 1 98.62 205 VAL A CA 1
ATOM 1648 C C . VAL A 1 205 ? 0.526 -17.391 -9.977 1 98.62 205 VAL A C 1
ATOM 1650 O O . VAL A 1 205 ? 0.266 -16.234 -9.656 1 98.62 205 VAL A O 1
ATOM 1653 N N . TYR A 1 206 ? -0.312 -18.141 -10.602 1 98.06 206 TYR A N 1
ATOM 1654 C CA . TYR A 1 206 ? -1.697 -17.703 -10.742 1 98.06 206 TYR A CA 1
ATOM 1655 C C . TYR A 1 206 ? -2.66 -18.844 -10.469 1 98.06 206 TYR A C 1
ATOM 1657 O O . TYR A 1 206 ? -2.318 -20.016 -10.672 1 98.06 206 TYR A O 1
ATOM 1665 N N . ALA A 1 207 ? -3.791 -18.5 -9.969 1 98.19 207 ALA A N 1
ATOM 1666 C CA . ALA A 1 207 ? -4.809 -19.469 -9.555 1 98.19 207 ALA A CA 1
ATOM 1667 C C . ALA A 1 207 ? -6.148 -19.172 -10.219 1 98.19 207 ALA A C 1
ATOM 1669 O O . ALA A 1 207 ? -6.461 -18.016 -10.508 1 98.19 207 ALA A O 1
ATOM 1670 N N . ILE A 1 208 ? -6.879 -20.234 -10.469 1 97.25 208 ILE A N 1
ATOM 1671 C CA . ILE A 1 208 ? -8.219 -20.156 -11.039 1 97.25 208 ILE A CA 1
ATOM 1672 C C . ILE A 1 208 ? -9.188 -20.969 -10.172 1 97.25 208 ILE A C 1
ATOM 1674 O O . ILE A 1 208 ? -8.93 -22.125 -9.859 1 97.25 208 ILE A O 1
ATOM 1678 N N . LYS A 1 209 ? -10.266 -20.25 -9.805 1 96.88 209 LYS A N 1
ATOM 1679 C CA . LYS A 1 209 ? -11.258 -20.953 -9 1 96.88 209 LYS A CA 1
ATOM 1680 C C . LYS A 1 209 ? -12.008 -22 -9.828 1 96.88 209 LYS A C 1
ATOM 1682 O O . LYS A 1 209 ? -12.422 -21.719 -10.961 1 96.88 209 LYS A O 1
ATOM 1687 N N . ASN A 1 210 ? -12.172 -23.172 -9.258 1 92.88 210 ASN A N 1
ATOM 1688 C CA . ASN A 1 210 ? -12.867 -24.25 -9.961 1 92.88 210 ASN A CA 1
ATOM 1689 C C . ASN A 1 210 ? -14.383 -24.047 -9.914 1 92.88 210 ASN A C 1
ATOM 1691 O O . ASN A 1 210 ? -14.914 -23.5 -8.953 1 92.88 210 ASN A O 1
ATOM 1695 N N . MET B 1 1 ? 15.195 5.062 23.188 1 60.12 1 MET B N 1
ATOM 1696 C CA . MET B 1 1 ? 13.797 4.793 22.859 1 60.12 1 MET B CA 1
ATOM 1697 C C . MET B 1 1 ? 13.344 5.617 21.656 1 60.12 1 MET B C 1
ATOM 1699 O O . MET B 1 1 ? 13.367 6.848 21.703 1 60.12 1 MET B O 1
ATOM 1703 N N . PRO B 1 2 ? 13.195 4.953 20.328 1 75.69 2 PRO B N 1
ATOM 1704 C CA . PRO B 1 2 ? 13.016 5.523 19 1 75.69 2 PRO B CA 1
ATOM 1705 C C . PRO B 1 2 ? 11.828 6.477 18.922 1 75.69 2 PRO B C 1
ATOM 1707 O O . PRO B 1 2 ? 11.531 7.016 17.844 1 75.69 2 PRO B O 1
ATOM 1710 N N . LEU B 1 3 ? 11.227 6.719 20.172 1 84.88 3 LEU B N 1
ATOM 1711 C CA . LEU B 1 3 ? 10.203 7.762 20.125 1 84.88 3 LEU B CA 1
ATOM 1712 C C . LEU B 1 3 ? 10.828 9.133 19.906 1 84.88 3 LEU B C 1
ATOM 1714 O O . LEU B 1 3 ? 11.586 9.617 20.75 1 84.88 3 LEU B O 1
ATOM 1718 N N . TYR B 1 4 ? 10.492 9.75 18.891 1 88.81 4 TYR B N 1
ATOM 1719 C CA . TYR B 1 4 ? 11.125 10.984 18.453 1 88.81 4 TYR B CA 1
ATOM 1720 C C . TYR B 1 4 ? 10.43 12.195 19.062 1 88.81 4 TYR B C 1
ATOM 1722 O O . TYR B 1 4 ? 11.094 13.133 19.531 1 88.81 4 TYR B O 1
ATOM 1730 N N . LYS B 1 5 ? 9.086 12.148 19.031 1 87.75 5 LYS B N 1
ATOM 1731 C CA . LYS B 1 5 ? 8.352 13.32 19.516 1 87.75 5 LYS B CA 1
ATOM 1732 C C . LYS B 1 5 ? 6.938 12.945 19.922 1 87.75 5 LYS B C 1
ATOM 1734 O O . LYS B 1 5 ? 6.297 12.102 19.297 1 87.75 5 LYS B O 1
ATOM 1739 N N . THR B 1 6 ? 6.473 13.5 20.984 1 86.62 6 THR B N 1
ATOM 1740 C CA . THR B 1 6 ? 5.078 13.453 21.406 1 86.62 6 THR B CA 1
ATOM 1741 C C . THR B 1 6 ? 4.512 14.867 21.547 1 86.62 6 THR B C 1
ATOM 1743 O O . THR B 1 6 ? 5.137 15.734 22.156 1 86.62 6 THR B O 1
ATOM 1746 N N . ILE B 1 7 ? 3.443 15.086 20.922 1 86.94 7 ILE B N 1
ATOM 1747 C CA . ILE B 1 7 ? 2.787 16.391 21 1 86.94 7 ILE B CA 1
ATOM 1748 C C . ILE B 1 7 ? 1.352 16.219 21.484 1 86.94 7 ILE B C 1
ATOM 1750 O O . ILE B 1 7 ? 0.581 15.445 20.906 1 86.94 7 ILE B O 1
ATOM 1754 N N . THR B 1 8 ? 1.024 16.875 22.547 1 83.31 8 THR B N 1
ATOM 1755 C CA . THR B 1 8 ? -0.361 16.906 23 1 83.31 8 THR B CA 1
ATOM 1756 C C . THR B 1 8 ? -1.091 18.125 22.422 1 83.31 8 THR B C 1
ATOM 1758 O O . THR B 1 8 ? -0.648 19.25 22.594 1 83.31 8 THR B O 1
ATOM 1761 N N . VAL B 1 9 ? -2.049 17.812 21.656 1 78.94 9 VAL B N 1
ATOM 1762 C CA . VAL B 1 9 ? -2.76 18.859 20.938 1 78.94 9 VAL B CA 1
ATOM 1763 C C . VAL B 1 9 ? -4.078 19.172 21.641 1 78.94 9 VAL B C 1
ATOM 1765 O O . VAL B 1 9 ? -4.465 18.469 22.578 1 78.94 9 VAL B O 1
ATOM 1768 N N . GLU B 1 10 ? -4.703 20.203 21.219 1 72.38 10 GLU B N 1
ATOM 1769 C CA . GLU B 1 10 ? -6.016 20.531 21.781 1 72.38 10 GLU B CA 1
ATOM 1770 C C . GLU B 1 10 ? -7.012 19.391 21.562 1 72.38 10 GLU B C 1
ATOM 1772 O O . GLU B 1 10 ? -6.789 18.516 20.734 1 72.38 10 GLU B O 1
ATOM 1777 N N . ASP B 1 11 ? -8.047 19.344 22.344 1 71.56 11 ASP B N 1
ATOM 1778 C CA . ASP B 1 11 ? -9.195 18.453 22.234 1 71.56 11 ASP B CA 1
ATOM 1779 C C . ASP B 1 11 ? -8.797 17 22.5 1 71.56 11 ASP B C 1
ATOM 1781 O O . ASP B 1 11 ? -9.32 16.078 21.875 1 71.56 11 ASP B O 1
ATOM 1785 N N . ASP B 1 12 ? -7.75 16.859 23.266 1 84 12 ASP B N 1
ATOM 1786 C CA . ASP B 1 12 ? -7.348 15.555 23.781 1 84 12 ASP B CA 1
ATOM 1787 C C . ASP B 1 12 ? -6.75 14.688 22.672 1 84 12 ASP B C 1
ATOM 1789 O O . ASP B 1 12 ? -6.973 13.477 22.625 1 84 12 ASP B O 1
ATOM 1793 N N . ALA B 1 13 ? -6.238 15.352 21.688 1 93.44 13 ALA B N 1
ATOM 1794 C CA . ALA B 1 13 ? -5.52 14.594 20.656 1 93.44 13 ALA B CA 1
ATOM 1795 C C . ALA B 1 13 ? -4.031 14.516 20.984 1 93.44 13 ALA B C 1
ATOM 1797 O O . ALA B 1 13 ? -3.471 15.438 21.594 1 9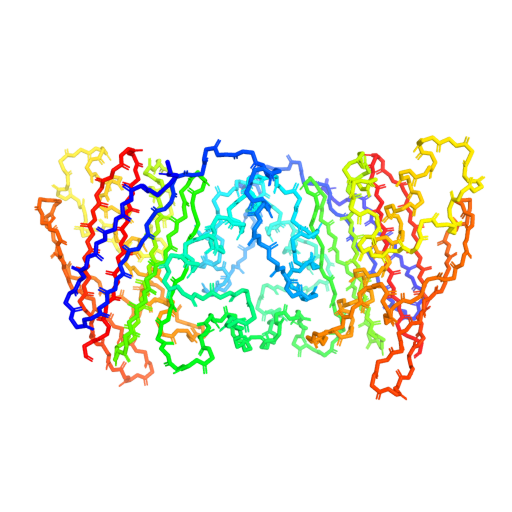3.44 13 ALA B O 1
ATOM 1798 N N . LYS B 1 14 ? -3.449 13.406 20.719 1 95.88 14 LYS B N 1
ATOM 1799 C CA . LYS B 1 14 ? -2.025 13.18 20.953 1 95.88 14 LYS B CA 1
ATOM 1800 C C . LYS B 1 14 ? -1.328 12.719 19.672 1 95.88 14 LYS B C 1
ATOM 1802 O O . LYS B 1 14 ? -1.818 11.828 18.969 1 95.88 14 LYS B O 1
ATOM 1807 N N . VAL B 1 15 ? -0.221 13.398 19.359 1 97.62 15 VAL B N 1
ATOM 1808 C CA . VAL B 1 15 ? 0.606 13.023 18.219 1 97.62 15 VAL B CA 1
ATOM 1809 C C . VAL B 1 15 ? 1.881 12.344 18.703 1 97.62 15 VAL B C 1
ATOM 1811 O O . VAL B 1 15 ? 2.564 12.852 19.594 1 97.62 15 VAL B O 1
ATOM 1814 N N . LEU B 1 16 ? 2.145 11.195 18.203 1 98 16 LEU B N 1
ATOM 1815 C CA . LEU B 1 16 ? 3.377 10.469 18.516 1 98 16 LEU B CA 1
ATOM 1816 C C . LEU B 1 16 ? 4.164 10.188 17.234 1 98 16 LEU B C 1
ATOM 1818 O O . LEU B 1 16 ? 3.602 9.711 16.25 1 98 16 LEU B O 1
ATOM 1822 N N . ILE B 1 17 ? 5.445 10.492 17.219 1 98.12 17 ILE B N 1
ATOM 1823 C CA . ILE B 1 17 ? 6.324 10.266 16.078 1 98.12 17 ILE B CA 1
ATOM 1824 C C . ILE B 1 17 ? 7.473 9.344 16.484 1 98.12 17 ILE B C 1
ATOM 1826 O O . ILE B 1 17 ? 8.047 9.5 17.562 1 98.12 17 ILE B O 1
ATOM 1830 N N . TRP B 1 18 ? 7.77 8.422 15.648 1 97.88 18 TRP B N 1
ATOM 1831 C CA . TRP B 1 18 ? 8.828 7.441 15.867 1 97.88 18 TRP B CA 1
ATOM 1832 C C . TRP B 1 18 ? 9.883 7.531 14.773 1 97.88 18 TRP B C 1
ATOM 1834 O O . TRP B 1 18 ? 9.555 7.586 13.586 1 97.88 18 TRP B O 1
ATOM 1844 N N . LYS B 1 19 ? 11.148 7.703 15.141 1 97.62 19 LYS B N 1
ATOM 1845 C CA . LYS B 1 19 ? 12.242 7.539 14.188 1 97.62 19 LYS B CA 1
ATOM 1846 C C . LYS B 1 19 ? 12.758 6.102 14.18 1 97.62 19 LYS B C 1
ATOM 1848 O O . LYS B 1 19 ? 13.32 5.633 15.172 1 97.62 19 LYS B O 1
ATOM 1853 N N . VAL B 1 20 ? 12.594 5.449 13.109 1 97.31 20 VAL B N 1
ATOM 1854 C CA . VAL B 1 20 ? 12.867 4.02 13.023 1 97.31 20 VAL B CA 1
ATOM 1855 C C . VAL B 1 20 ? 14.359 3.787 12.812 1 97.31 20 VAL B C 1
ATOM 1857 O O . VAL B 1 20 ? 14.852 3.838 11.688 1 97.31 20 VAL B O 1
ATOM 1860 N N . GLU B 1 21 ? 15.008 3.486 13.867 1 96.31 21 GLU B N 1
ATOM 1861 C CA . GLU B 1 21 ? 16.453 3.242 13.828 1 96.31 21 GLU B CA 1
ATOM 1862 C C . GLU B 1 21 ? 16.781 1.798 14.195 1 96.31 21 GLU B C 1
ATOM 1864 O O . GLU B 1 21 ? 17.859 1.305 13.898 1 96.31 21 GLU B O 1
ATOM 1869 N N . GLU B 1 22 ? 15.867 1.132 14.773 1 96.81 22 GLU B N 1
ATOM 1870 C CA . GLU B 1 22 ? 16.062 -0.235 15.25 1 96.81 22 GLU B CA 1
ATOM 1871 C C . GLU B 1 22 ? 16 -1.234 14.102 1 96.81 22 GLU B C 1
ATOM 1873 O O . GLU B 1 22 ? 15.438 -0.94 13.047 1 96.81 22 GLU B O 1
ATOM 1878 N N . THR B 1 23 ? 16.578 -2.381 14.328 1 95.62 23 THR B N 1
ATOM 1879 C CA . THR B 1 23 ? 16.453 -3.48 13.375 1 95.62 23 THR B CA 1
ATOM 1880 C C . THR B 1 23 ? 15.047 -4.09 13.445 1 95.62 23 THR B C 1
ATOM 1882 O O . THR B 1 23 ? 14.312 -3.855 14.398 1 95.62 23 THR B O 1
ATOM 1885 N N . GLU B 1 24 ? 14.711 -4.781 12.422 1 95 24 GLU B N 1
ATOM 1886 C CA . GLU B 1 24 ? 13.43 -5.473 12.398 1 95 24 GLU B CA 1
ATOM 1887 C C . GLU B 1 24 ? 13.273 -6.395 13.609 1 95 24 GLU B C 1
ATOM 1889 O O . GLU B 1 24 ? 12.203 -6.461 14.211 1 95 24 GLU B O 1
ATOM 1894 N N . SER B 1 25 ? 14.359 -7.164 13.945 1 94 25 SER B N 1
ATOM 1895 C CA . SER B 1 25 ? 14.344 -8.086 15.07 1 94 25 SER B CA 1
ATOM 1896 C C . SER B 1 25 ? 14.062 -7.359 16.375 1 94 25 SER B C 1
ATOM 1898 O O . SER B 1 25 ? 13.258 -7.812 17.188 1 94 25 SER B O 1
ATOM 1900 N N . GLN B 1 26 ? 14.688 -6.23 16.578 1 96.31 26 GLN B N 1
ATOM 1901 C CA . GLN B 1 26 ? 14.484 -5.43 17.781 1 96.31 26 GLN B CA 1
ATOM 1902 C C . GLN B 1 26 ? 13.039 -4.938 17.875 1 96.31 26 GLN B C 1
ATOM 1904 O O . GLN B 1 26 ? 12.43 -4.988 18.938 1 96.31 26 GLN B O 1
ATOM 1909 N N . LEU B 1 27 ? 12.523 -4.547 16.766 1 96.81 27 LEU B N 1
ATOM 1910 C CA . LEU B 1 27 ? 11.18 -3.986 16.734 1 96.81 27 LEU B CA 1
ATOM 1911 C C . LEU B 1 27 ? 10.133 -5.074 16.938 1 96.81 27 LEU B C 1
ATOM 1913 O O . LEU B 1 27 ? 9.008 -4.789 17.359 1 96.81 27 LEU B O 1
ATOM 1917 N N . SER B 1 28 ? 10.492 -6.246 16.609 1 95.12 28 SER B N 1
ATOM 1918 C CA . SER B 1 28 ? 9.547 -7.352 16.734 1 95.12 28 SER B CA 1
ATOM 1919 C C . SER B 1 28 ? 9.344 -7.75 18.188 1 95.12 28 SER B C 1
ATOM 1921 O O . SER B 1 28 ? 8.367 -8.414 18.531 1 95.12 28 SER B O 1
ATOM 1923 N N . GLU B 1 29 ? 10.289 -7.387 19 1 94.06 29 GLU B N 1
ATOM 1924 C CA . GLU B 1 29 ? 10.211 -7.746 20.406 1 94.06 29 GLU B CA 1
ATOM 1925 C C . GLU B 1 29 ? 9.016 -7.078 21.094 1 94.06 29 GLU B C 1
ATOM 1927 O O . GLU B 1 29 ? 8.836 -5.863 20.984 1 94.06 29 GLU B O 1
ATOM 1932 N N . GLY B 1 30 ? 8.203 -7.879 21.734 1 93.06 30 GLY B N 1
ATOM 1933 C CA . GLY B 1 30 ? 7.09 -7.359 22.516 1 93.06 30 GLY B CA 1
ATOM 1934 C C . GLY B 1 30 ? 5.859 -7.074 21.672 1 93.06 30 GLY B C 1
ATOM 1935 O O . GLY B 1 30 ? 4.875 -6.531 22.172 1 93.06 30 GLY B O 1
ATOM 1936 N N . VAL B 1 31 ? 5.918 -7.352 20.406 1 94.75 31 VAL B N 1
ATOM 1937 C CA . VAL B 1 31 ? 4.785 -7.113 19.516 1 94.75 31 VAL B CA 1
ATOM 1938 C C . VAL B 1 31 ? 4.145 -8.438 19.125 1 94.75 31 VAL B C 1
ATOM 1940 O O . VAL B 1 31 ? 4.824 -9.344 18.625 1 94.75 31 VAL B O 1
ATOM 1943 N N . VAL B 1 32 ? 2.893 -8.57 19.406 1 93.88 32 VAL B N 1
ATOM 1944 C CA . VAL B 1 32 ? 2.115 -9.727 18.984 1 93.88 32 VAL B CA 1
ATOM 1945 C C . VAL B 1 32 ? 1.111 -9.312 17.906 1 93.88 32 VAL B C 1
ATOM 1947 O O . VAL B 1 32 ? 0.169 -8.57 18.188 1 93.88 32 VAL B O 1
ATOM 1950 N N . LEU B 1 33 ? 1.277 -9.836 16.734 1 92.69 33 LEU B N 1
ATOM 1951 C CA . LEU B 1 33 ? 0.436 -9.453 15.602 1 92.69 33 LEU B CA 1
ATOM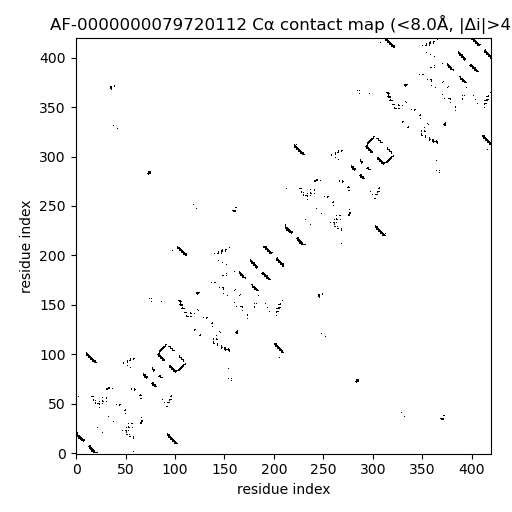 1952 C C . LEU B 1 33 ? -0.738 -10.414 15.453 1 92.69 33 LEU B C 1
ATOM 1954 O O . LEU B 1 33 ? -0.599 -11.617 15.695 1 92.69 33 LEU B O 1
ATOM 1958 N N . THR B 1 34 ? -1.869 -9.883 15.047 1 88.75 34 THR B N 1
ATOM 1959 C CA . THR B 1 34 ? -2.973 -10.727 14.609 1 88.75 34 THR B CA 1
ATOM 1960 C C . THR B 1 34 ? -2.592 -11.523 13.367 1 88.75 34 THR B C 1
ATOM 1962 O O . THR B 1 34 ? -1.63 -11.172 12.672 1 88.75 34 THR B O 1
ATOM 1965 N N . PRO B 1 35 ? -3.344 -12.547 13.031 1 83.06 35 PRO B N 1
ATOM 1966 C CA . PRO B 1 35 ? -3.049 -13.297 11.812 1 83.06 35 PRO B CA 1
ATOM 1967 C C . PRO B 1 35 ? -3.105 -12.438 10.547 1 83.06 35 PRO B C 1
ATOM 1969 O O . PRO B 1 35 ? -2.266 -12.586 9.656 1 83.06 35 PRO B O 1
ATOM 1972 N N . HIS B 1 36 ? -4.039 -11.555 10.57 1 84.06 36 HIS B N 1
ATOM 1973 C CA . HIS B 1 36 ? -4.176 -10.641 9.43 1 84.06 36 HIS B CA 1
ATOM 1974 C C . HIS B 1 36 ? -2.941 -9.758 9.289 1 84.06 36 HIS B C 1
ATOM 1976 O O . HIS B 1 36 ? -2.4 -9.617 8.188 1 84.06 36 HIS B O 1
ATOM 1982 N N . CYS B 1 37 ? -2.506 -9.273 10.398 1 90.38 37 CYS B N 1
ATOM 1983 C CA . CYS B 1 37 ? -1.356 -8.375 10.375 1 90.38 37 CYS B CA 1
ATOM 1984 C C . CYS B 1 37 ? -0.069 -9.141 10.094 1 90.38 37 CYS B C 1
ATOM 1986 O O . CYS B 1 37 ? 0.844 -8.625 9.453 1 90.38 37 CYS B O 1
ATOM 1988 N N . GLN B 1 38 ? -0.024 -10.336 10.547 1 88.81 38 GLN B N 1
ATOM 1989 C CA . GLN B 1 38 ? 1.119 -11.18 10.227 1 88.81 38 GLN B CA 1
ATOM 1990 C C . GLN B 1 38 ? 1.233 -11.398 8.719 1 88.81 38 GLN B C 1
ATOM 1992 O O . GLN B 1 38 ? 2.32 -11.289 8.148 1 88.81 38 GLN B O 1
ATOM 1997 N N . LYS B 1 39 ? 0.16 -11.664 8.109 1 86.12 39 LYS B N 1
ATOM 1998 C CA . LYS B 1 39 ? 0.133 -11.867 6.664 1 86.12 39 LYS B CA 1
ATOM 1999 C C . LYS B 1 39 ? 0.564 -10.609 5.918 1 86.12 39 LYS B C 1
ATOM 2001 O O . LYS B 1 39 ? 1.349 -10.68 4.973 1 86.12 39 LYS B O 1
ATOM 2006 N N . ARG B 1 40 ? 0.051 -9.484 6.359 1 89.56 40 ARG B N 1
ATOM 2007 C CA . ARG B 1 40 ? 0.417 -8.219 5.746 1 89.56 40 ARG B CA 1
ATOM 2008 C C . ARG B 1 40 ? 1.923 -7.988 5.816 1 89.56 40 ARG B C 1
ATOM 2010 O O . ARG B 1 40 ? 2.545 -7.609 4.82 1 89.56 40 ARG B O 1
ATOM 2017 N N . MET B 1 41 ? 2.461 -8.219 6.965 1 91.56 41 MET B N 1
ATOM 2018 C CA . MET B 1 41 ? 3.893 -8 7.152 1 91.56 41 MET B CA 1
ATOM 2019 C C . MET B 1 41 ? 4.707 -8.953 6.281 1 91.56 41 MET B C 1
ATOM 2021 O O . MET B 1 41 ? 5.719 -8.555 5.703 1 91.56 41 MET B O 1
ATOM 2025 N N . MET B 1 42 ? 4.262 -10.141 6.223 1 87.81 42 MET B N 1
ATOM 2026 C CA . MET B 1 42 ? 4.961 -11.141 5.418 1 87.81 42 MET B CA 1
ATOM 2027 C C . MET B 1 42 ? 4.977 -10.734 3.947 1 87.81 42 MET B C 1
ATOM 2029 O O . MET B 1 42 ? 5.926 -11.047 3.225 1 87.81 42 MET B O 1
ATOM 2033 N N . GLY B 1 43 ? 3.934 -10.031 3.555 1 88.25 43 GLY B N 1
ATOM 2034 C CA . GLY B 1 43 ? 3.82 -9.617 2.164 1 88.25 43 GLY B CA 1
ATOM 2035 C C . GLY B 1 43 ? 4.625 -8.375 1.841 1 88.25 43 GLY B C 1
ATOM 2036 O O . GLY B 1 43 ? 4.844 -8.055 0.67 1 88.25 43 GLY B O 1
ATOM 2037 N N . MET B 1 44 ? 5.125 -7.699 2.85 1 90.81 44 MET B N 1
ATOM 2038 C CA . MET B 1 44 ? 5.91 -6.488 2.648 1 90.81 44 MET B CA 1
ATOM 2039 C C . MET B 1 44 ? 7.332 -6.828 2.207 1 90.81 44 MET B C 1
ATOM 2041 O O . MET B 1 44 ? 8.133 -7.328 3 1 90.81 44 MET B O 1
ATOM 2045 N N . LYS B 1 45 ? 7.715 -6.41 1.042 1 82.69 45 LYS B N 1
ATOM 2046 C CA . LYS B 1 45 ? 8.984 -6.789 0.43 1 82.69 45 LYS B CA 1
ATOM 2047 C C . LYS B 1 45 ? 10.133 -5.957 0.986 1 82.69 45 LYS B C 1
ATOM 2049 O O . LYS B 1 45 ? 11.25 -6.453 1.135 1 82.69 45 LYS B O 1
ATOM 2054 N N . SER B 1 46 ? 9.797 -4.785 1.363 1 87.19 46 SER B N 1
ATOM 2055 C CA . SER B 1 46 ? 10.828 -3.869 1.847 1 87.19 46 SER B CA 1
ATOM 2056 C C . SER B 1 46 ? 11 -3.984 3.357 1 87.19 46 SER B C 1
ATOM 2058 O O . SER B 1 46 ? 10.023 -3.949 4.109 1 87.19 46 SER B O 1
ATOM 2060 N N . GLU B 1 47 ? 12.273 -4.074 3.727 1 91.25 47 GLU B N 1
ATOM 2061 C CA . GLU B 1 47 ? 12.57 -4.082 5.156 1 91.25 47 GLU B CA 1
ATOM 2062 C C . GLU B 1 47 ? 12.125 -2.787 5.824 1 91.25 47 GLU B C 1
ATOM 2064 O O . GLU B 1 47 ? 11.648 -2.801 6.961 1 91.25 47 GLU B O 1
ATOM 2069 N N . LEU B 1 48 ? 12.297 -1.729 5.102 1 92.75 48 LEU B N 1
ATOM 2070 C CA . LEU B 1 48 ? 11.891 -0.427 5.617 1 92.75 48 LEU B CA 1
ATOM 2071 C C . LEU B 1 48 ? 10.398 -0.416 5.945 1 92.75 48 LEU B C 1
ATOM 2073 O O . LEU B 1 48 ? 9.992 0.075 7.004 1 92.75 48 LEU B O 1
ATOM 2077 N N . HIS B 1 49 ? 9.625 -1.022 5.098 1 93.5 49 HIS B N 1
ATOM 2078 C CA . HIS B 1 49 ? 8.188 -1.078 5.312 1 93.5 49 HIS B CA 1
ATOM 2079 C C . HIS B 1 49 ? 7.84 -1.971 6.5 1 93.5 49 HIS B C 1
ATOM 2081 O O . HIS B 1 49 ? 6.957 -1.639 7.293 1 93.5 49 HIS B O 1
ATOM 2087 N N . ARG B 1 50 ? 8.562 -3.031 6.629 1 95.38 50 ARG B N 1
ATOM 2088 C CA . ARG B 1 50 ? 8.328 -3.932 7.754 1 95.38 50 ARG B CA 1
ATOM 2089 C C . ARG B 1 50 ? 8.68 -3.264 9.078 1 95.38 50 ARG B C 1
ATOM 2091 O O . ARG B 1 50 ? 7.922 -3.357 10.047 1 95.38 50 ARG B O 1
ATOM 2098 N N . ARG B 1 51 ? 9.781 -2.58 9.078 1 96.75 51 ARG B N 1
ATOM 2099 C CA . ARG B 1 51 ? 10.195 -1.866 10.281 1 96.75 51 ARG B CA 1
ATOM 2100 C C . ARG B 1 51 ? 9.211 -0.759 10.625 1 96.75 51 ARG B C 1
ATOM 2102 O O . ARG B 1 51 ? 8.867 -0.569 11.797 1 96.75 51 ARG B O 1
ATOM 2109 N N . GLY B 1 52 ? 8.766 -0.09 9.617 1 97.12 52 GLY B N 1
ATOM 2110 C CA . GLY B 1 52 ? 7.754 0.926 9.844 1 97.12 52 GLY B CA 1
ATOM 2111 C C . GLY B 1 52 ? 6.465 0.367 10.414 1 97.12 52 GLY B C 1
ATOM 2112 O O . GLY B 1 52 ? 5.898 0.932 11.352 1 97.12 52 GLY B O 1
ATOM 2113 N N . PHE B 1 53 ? 6.043 -0.733 9.859 1 97.06 53 PHE B N 1
ATOM 2114 C CA . PHE B 1 53 ? 4.836 -1.424 10.305 1 97.06 53 PHE B CA 1
ATOM 2115 C C . PHE B 1 53 ? 4.93 -1.779 11.789 1 97.06 53 PHE B C 1
ATOM 2117 O O . PHE B 1 53 ? 4.004 -1.517 12.555 1 97.06 53 PHE B O 1
ATOM 2124 N N . LEU B 1 54 ? 6.07 -2.281 12.211 1 97.5 54 LEU B N 1
ATOM 2125 C CA . LEU B 1 54 ? 6.289 -2.672 13.594 1 97.5 54 LEU B CA 1
ATOM 2126 C C . LEU B 1 54 ? 6.395 -1.445 14.492 1 97.5 54 LEU B C 1
ATOM 2128 O O . LEU B 1 54 ? 5.902 -1.455 15.625 1 97.5 54 LEU B O 1
ATOM 2132 N N . SER B 1 55 ? 7.012 -0.405 13.992 1 97.88 55 SER B N 1
ATOM 2133 C CA . SER B 1 55 ? 7.164 0.808 14.789 1 97.88 55 SER B CA 1
ATOM 2134 C C . SER B 1 55 ? 5.812 1.415 15.141 1 97.88 55 SER B C 1
ATOM 2136 O O . SER B 1 55 ? 5.637 1.975 16.219 1 97.88 55 SER B O 1
ATOM 2138 N N . ILE B 1 56 ? 4.852 1.301 14.25 1 98.06 56 ILE B N 1
ATOM 2139 C CA . ILE B 1 56 ? 3.5 1.787 14.508 1 98.06 56 ILE B CA 1
ATOM 2140 C C . ILE B 1 56 ? 2.9 1.034 15.695 1 98.06 56 ILE B C 1
ATOM 2142 O O . ILE B 1 56 ? 2.227 1.63 16.547 1 98.06 56 ILE B O 1
ATOM 2146 N N . ARG B 1 57 ? 3.16 -0.277 15.781 1 97.88 57 ARG B N 1
ATOM 2147 C CA . ARG B 1 57 ? 2.678 -1.057 16.922 1 97.88 57 ARG B CA 1
ATOM 2148 C C . ARG B 1 57 ? 3.328 -0.595 18.219 1 97.88 57 ARG B C 1
ATOM 2150 O O . ARG B 1 57 ? 2.701 -0.626 19.281 1 97.88 57 ARG B O 1
ATOM 2157 N N . HIS B 1 58 ? 4.574 -0.176 18.109 1 97.75 58 HIS B N 1
ATOM 2158 C CA . HIS B 1 58 ? 5.219 0.38 19.297 1 97.75 58 HIS B CA 1
ATOM 2159 C C . HIS B 1 58 ? 4.578 1.704 19.703 1 97.75 58 HIS B C 1
ATOM 2161 O O . HIS B 1 58 ? 4.359 1.956 20.891 1 97.75 58 HIS B O 1
ATOM 2167 N N . LEU B 1 59 ? 4.273 2.537 18.75 1 98.12 59 LEU B N 1
ATOM 2168 C CA . LEU B 1 59 ? 3.582 3.787 19.047 1 98.12 59 LEU B CA 1
ATOM 2169 C C . LEU B 1 59 ? 2.232 3.521 19.703 1 98.12 59 LEU B C 1
ATOM 2171 O O . LEU B 1 59 ? 1.876 4.176 20.688 1 98.12 59 LEU B O 1
ATOM 2175 N N . MET B 1 60 ? 1.503 2.574 19.188 1 97.94 60 MET B N 1
ATOM 2176 C CA . MET B 1 60 ? 0.214 2.191 19.75 1 97.94 60 MET B CA 1
ATOM 2177 C C . MET B 1 60 ? 0.374 1.718 21.188 1 97.94 60 MET B C 1
ATOM 2179 O O . MET B 1 60 ? -0.431 2.064 22.062 1 97.94 60 MET B O 1
ATOM 2183 N N . ALA B 1 61 ? 1.401 0.981 21.422 1 97.62 61 ALA B N 1
ATOM 2184 C CA . ALA B 1 61 ? 1.64 0.427 22.75 1 97.62 61 ALA B CA 1
ATOM 2185 C C . ALA B 1 61 ? 1.853 1.535 23.781 1 97.62 61 ALA B C 1
ATOM 2187 O O . ALA B 1 61 ? 1.432 1.411 24.938 1 97.62 61 ALA B O 1
ATOM 2188 N N . ILE B 1 62 ? 2.521 2.572 23.375 1 96.31 62 ILE B N 1
ATOM 2189 C CA . ILE B 1 62 ? 2.752 3.711 24.266 1 96.31 62 ILE B CA 1
ATOM 2190 C C . ILE B 1 62 ? 1.416 4.258 24.75 1 96.31 62 ILE B C 1
ATOM 2192 O O . ILE B 1 62 ? 1.31 4.715 25.891 1 96.31 62 ILE B O 1
ATOM 2196 N N . GLU B 1 63 ? 0.395 4.109 23.922 1 96.12 63 GLU B N 1
ATOM 2197 C CA . GLU B 1 63 ? -0.92 4.633 24.281 1 96.12 63 GLU B CA 1
ATOM 2198 C C . GLU B 1 63 ? -1.821 3.533 24.828 1 96.12 63 GLU B C 1
ATOM 2200 O O . GLU B 1 63 ? -3.035 3.715 24.938 1 96.12 63 GLU B O 1
ATOM 2205 N N . GLY B 1 64 ? -1.291 2.344 25 1 97.12 64 GLY B N 1
ATOM 2206 C CA . GLY B 1 64 ? -1.992 1.273 25.688 1 97.12 64 GLY B CA 1
ATOM 2207 C C . GLY B 1 64 ? -2.725 0.336 24.75 1 97.12 64 GLY B C 1
ATOM 2208 O O . GLY B 1 64 ? -3.615 -0.405 25.172 1 97.12 64 GLY B O 1
ATOM 2209 N N . TYR B 1 65 ? -2.393 0.392 23.516 1 98.12 65 TYR B N 1
ATOM 2210 C CA . TYR B 1 65 ? -3.08 -0.446 22.531 1 98.12 65 TYR B CA 1
ATOM 2211 C C . TYR B 1 65 ? -2.186 -1.589 22.062 1 98.12 65 TYR B C 1
ATOM 2213 O O . TYR B 1 65 ? -0.959 -1.464 22.062 1 98.12 65 TYR B O 1
ATOM 2221 N N . VAL B 1 66 ? -2.812 -2.66 21.719 1 97.62 66 VAL B N 1
ATOM 2222 C CA . VAL B 1 66 ? -2.143 -3.777 21.062 1 97.62 66 VAL B CA 1
ATOM 2223 C C . VAL B 1 66 ? -2.682 -3.943 19.656 1 97.62 66 VAL B C 1
ATOM 2225 O O . VAL B 1 66 ? -3.652 -3.285 19.266 1 97.62 66 VAL B O 1
ATOM 2228 N N . ASP B 1 67 ? -2.055 -4.777 18.844 1 96.75 67 ASP B N 1
ATOM 2229 C CA . ASP B 1 67 ? -2.391 -4.949 17.422 1 96.75 67 ASP B CA 1
ATOM 2230 C C . ASP B 1 67 ? -3.871 -5.273 17.25 1 96.75 67 ASP B C 1
ATOM 2232 O O . ASP B 1 67 ? -4.516 -4.773 16.328 1 96.75 67 ASP B O 1
ATOM 2236 N N . HIS B 1 68 ? -4.445 -6 18.156 1 95.19 68 HIS B N 1
ATOM 2237 C CA . HIS B 1 68 ? -5.828 -6.457 18.078 1 95.19 68 HIS B CA 1
ATOM 2238 C C . HIS B 1 68 ? -6.801 -5.293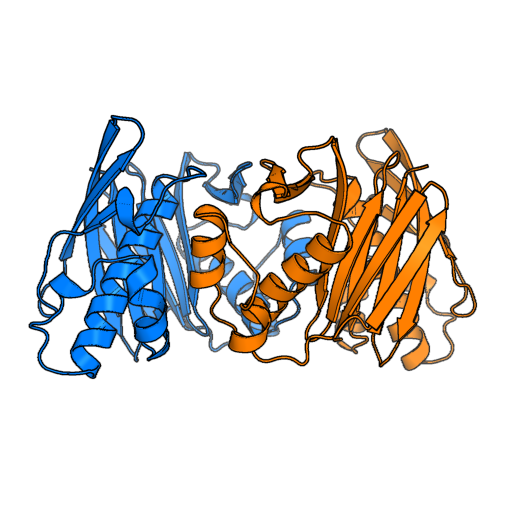 18.219 1 95.19 68 HIS B C 1
ATOM 2240 O O . HIS B 1 68 ? -7.969 -5.406 17.844 1 95.19 68 HIS B O 1
ATOM 2246 N N . ASP B 1 69 ? -6.352 -4.246 18.75 1 97.69 69 ASP B N 1
ATOM 2247 C CA . ASP B 1 69 ? -7.219 -3.1 19 1 97.69 69 ASP B CA 1
ATOM 2248 C C . ASP B 1 69 ? -7.426 -2.277 17.734 1 97.69 69 ASP B C 1
ATOM 2250 O O . ASP B 1 69 ? -8.273 -1.382 17.688 1 97.69 69 ASP B O 1
ATOM 2254 N N . LEU B 1 70 ? -6.641 -2.551 16.703 1 96.56 70 LEU B N 1
ATOM 2255 C CA . LEU B 1 70 ? -6.664 -1.801 15.453 1 96.56 70 LEU B CA 1
ATOM 2256 C C . LEU B 1 70 ? -7.336 -2.609 14.344 1 96.56 70 LEU B C 1
ATOM 2258 O O . LEU B 1 70 ? -7.016 -3.783 14.148 1 96.56 70 LEU B O 1
ATOM 2262 N N . PHE B 1 71 ? -8.266 -1.959 13.695 1 92.44 71 PHE B N 1
ATOM 2263 C CA . PHE B 1 71 ? -8.867 -2.594 12.531 1 92.44 71 PHE B CA 1
ATOM 2264 C C . PHE B 1 71 ? -9.109 -1.575 11.422 1 92.44 71 PHE B C 1
ATOM 2266 O O . PHE B 1 71 ? -9.07 -0.367 11.664 1 92.44 71 PHE B O 1
ATOM 2273 N N . TYR B 1 72 ? -9.289 -2.021 10.242 1 88.75 72 TYR B N 1
ATOM 2274 C CA . TYR B 1 72 ? -9.484 -1.157 9.078 1 88.75 72 TYR B CA 1
ATOM 2275 C C . TYR B 1 72 ? -10.859 -1.371 8.469 1 88.75 72 TYR B C 1
ATOM 2277 O O . TYR B 1 72 ? -11.336 -2.506 8.375 1 88.75 72 TYR B O 1
ATOM 2285 N N . ASP B 1 73 ? -11.484 -0.294 8.078 1 86.38 73 ASP B N 1
ATOM 2286 C CA . ASP B 1 73 ? -12.766 -0.442 7.406 1 86.38 73 ASP B CA 1
ATOM 2287 C C . ASP B 1 73 ? -12.578 -0.767 5.926 1 86.38 73 ASP B C 1
ATOM 2289 O O . ASP B 1 73 ? -11.453 -0.966 5.469 1 86.38 73 ASP B O 1
ATOM 2293 N N . ASP B 1 74 ? -13.68 -0.853 5.215 1 73.56 74 ASP B N 1
ATOM 2294 C CA . ASP B 1 74 ? -13.656 -1.299 3.826 1 73.56 74 ASP B CA 1
ATOM 2295 C C . ASP B 1 74 ? -12.883 -0.318 2.947 1 73.56 74 ASP B C 1
ATOM 2297 O O . ASP B 1 74 ? -12.359 -0.698 1.898 1 73.56 74 ASP B O 1
ATOM 2301 N N . ALA B 1 75 ? -12.766 0.98 3.404 1 74.81 75 ALA B N 1
ATOM 2302 C CA . ALA B 1 75 ? -12.047 1.995 2.641 1 74.81 75 ALA B CA 1
ATOM 2303 C C . ALA B 1 75 ? -10.57 2.037 3.037 1 74.81 75 ALA B C 1
ATOM 2305 O O . ALA B 1 75 ? -9.797 2.816 2.482 1 74.81 75 ALA B O 1
ATOM 2306 N N . GLY B 1 76 ? -10.188 1.205 3.986 1 82.31 76 GLY B N 1
ATOM 2307 C CA . GLY B 1 76 ? -8.805 1.128 4.426 1 82.31 76 GLY B CA 1
ATOM 2308 C C . GLY B 1 76 ? -8.477 2.092 5.551 1 82.31 76 GLY B C 1
ATOM 2309 O O . GLY B 1 76 ? -7.312 2.266 5.91 1 82.31 76 GLY B O 1
ATOM 2310 N N . LYS B 1 77 ? -9.469 2.744 6.008 1 90.56 77 LYS B N 1
ATOM 2311 C CA . LYS B 1 77 ? -9.266 3.68 7.109 1 90.56 77 LYS B CA 1
ATOM 2312 C C . LYS B 1 77 ? -9.102 2.939 8.438 1 90.56 77 LYS B C 1
ATOM 2314 O O . LYS B 1 77 ? -9.906 2.068 8.773 1 90.56 77 LYS B O 1
ATOM 2319 N N . PRO B 1 78 ? -8.109 3.293 9.219 1 96.12 78 PRO B N 1
ATOM 2320 C CA . PRO B 1 78 ? -7.898 2.627 10.508 1 96.12 78 PRO B CA 1
ATOM 2321 C C . PRO B 1 78 ? -8.852 3.131 11.594 1 96.12 78 PRO B C 1
ATOM 2323 O O . PRO B 1 78 ? -9.18 4.32 11.625 1 96.12 78 PRO B O 1
ATOM 2326 N N . HIS B 1 79 ? -9.234 2.217 12.469 1 97.06 79 HIS B N 1
ATOM 2327 C CA . HIS B 1 79 ? -10.094 2.492 13.617 1 97.06 79 HIS B CA 1
ATOM 2328 C C . HIS B 1 79 ? -9.617 1.74 14.852 1 97.06 79 HIS B C 1
ATOM 2330 O O . HIS B 1 79 ? -8.969 0.698 14.742 1 97.06 79 HIS B O 1
ATOM 2336 N N . LEU B 1 80 ? -9.969 2.287 15.984 1 97.88 80 LEU B N 1
ATOM 2337 C CA . LEU B 1 80 ? -9.727 1.609 17.25 1 97.88 80 LEU B CA 1
ATOM 2338 C C . LEU B 1 80 ? -11.008 0.982 17.797 1 97.88 80 LEU B C 1
ATOM 2340 O O . LEU B 1 80 ? -12.086 1.563 17.672 1 97.88 80 LEU B O 1
ATOM 2344 N N . THR B 1 81 ? -10.875 -0.094 18.484 1 97.25 81 THR B N 1
ATOM 2345 C CA . THR B 1 81 ? -12.023 -0.867 18.953 1 97.25 81 THR B CA 1
ATOM 2346 C C . THR B 1 81 ? -12.781 -0.115 20.047 1 97.25 81 THR B C 1
ATOM 2348 O O . THR B 1 81 ? -13.969 -0.362 20.266 1 97.25 81 THR B O 1
ATOM 2351 N N . ASP B 1 82 ? -12.172 0.798 20.688 1 97.88 82 ASP B N 1
ATOM 2352 C CA . ASP B 1 82 ? -12.836 1.512 21.781 1 97.88 82 ASP B CA 1
ATOM 2353 C C . ASP B 1 82 ? -13.539 2.764 21.266 1 97.88 82 ASP B C 1
ATOM 2355 O O . ASP B 1 82 ? -14.07 3.551 22.047 1 97.88 82 ASP B O 1
ATOM 2359 N N . GLY B 1 83 ? -13.445 3.018 19.984 1 97.19 83 GLY B N 1
ATOM 2360 C CA . GLY B 1 83 ? -14.219 4.094 19.391 1 97.19 83 GLY B CA 1
ATOM 2361 C C . GLY B 1 83 ? -13.43 5.379 19.219 1 97.19 83 GLY B C 1
ATOM 2362 O O . GLY B 1 83 ? -13.906 6.332 18.609 1 97.19 83 GLY B O 1
ATOM 2363 N N . LYS B 1 84 ? -12.266 5.457 19.75 1 97.56 84 LYS B N 1
ATOM 2364 C CA . LYS B 1 84 ? -11.422 6.637 19.562 1 97.56 84 LYS B CA 1
ATOM 2365 C C . LYS B 1 84 ? -10.953 6.738 18.109 1 97.56 84 LYS B C 1
ATOM 2367 O O . LYS B 1 84 ? -10.984 5.75 17.375 1 97.56 84 LYS B O 1
ATOM 2372 N N . PHE B 1 85 ? -10.562 7.965 17.75 1 97.88 85 PHE B N 1
ATOM 2373 C CA . PHE B 1 85 ? -10.117 8.219 16.375 1 97.88 85 PHE B CA 1
ATOM 2374 C C . PHE B 1 85 ? -8.602 8.055 16.266 1 97.88 85 PHE B C 1
ATOM 2376 O O . PHE B 1 85 ? -7.863 8.469 17.156 1 97.88 85 PHE B O 1
ATOM 2383 N N . ILE B 1 86 ? -8.18 7.512 15.141 1 98.56 86 ILE B N 1
ATOM 2384 C CA . ILE B 1 86 ? -6.75 7.336 14.914 1 98.56 86 ILE B CA 1
ATOM 2385 C C . ILE B 1 86 ? -6.414 7.621 13.453 1 98.56 86 ILE B C 1
ATOM 2387 O O . ILE B 1 86 ? -7.238 7.391 12.57 1 98.56 86 ILE B O 1
ATOM 2391 N N . SER B 1 87 ? -5.309 8.141 13.211 1 98.56 87 SER B N 1
ATOM 2392 C CA . SER B 1 87 ? -4.684 8.258 11.891 1 98.56 87 SER B CA 1
ATOM 2393 C C . SER B 1 87 ? -3.213 7.863 11.938 1 98.56 87 SER B C 1
ATOM 2395 O O . SER B 1 87 ? -2.539 8.07 12.953 1 98.56 87 SER B O 1
ATOM 2397 N N . ILE B 1 88 ? -2.701 7.258 10.867 1 98.31 88 ILE B N 1
ATOM 2398 C CA . ILE B 1 88 ? -1.36 6.684 10.82 1 98.31 88 ILE B CA 1
ATOM 2399 C C . ILE B 1 88 ? -0.614 7.211 9.602 1 98.31 88 ILE B C 1
ATOM 2401 O O . ILE B 1 88 ? -1.219 7.461 8.555 1 98.31 88 ILE B O 1
ATOM 2405 N N . THR B 1 89 ? 0.687 7.363 9.695 1 98.06 89 THR B N 1
ATOM 2406 C CA . THR B 1 89 ? 1.517 7.812 8.586 1 98.06 89 THR B CA 1
ATOM 2407 C C . THR B 1 89 ? 2.898 7.168 8.648 1 98.06 89 THR B C 1
ATOM 2409 O O . THR B 1 89 ? 3.371 6.805 9.727 1 98.06 89 THR B O 1
ATOM 2412 N N . HIS B 1 90 ? 3.494 6.965 7.535 1 95.81 90 HIS B N 1
ATOM 2413 C CA . HIS B 1 90 ? 4.855 6.473 7.348 1 95.81 90 HIS B CA 1
ATOM 2414 C C . HIS B 1 90 ? 5.57 7.238 6.238 1 95.81 90 HIS B C 1
ATOM 2416 O O . HIS B 1 90 ? 4.973 7.547 5.207 1 95.81 90 HIS B O 1
ATOM 2422 N N . SER B 1 91 ? 6.777 7.629 6.461 1 95.69 91 SER B N 1
ATOM 2423 C CA . SER B 1 91 ? 7.656 8.234 5.469 1 95.69 91 SER B CA 1
ATOM 2424 C C . SER B 1 91 ? 9.117 7.875 5.727 1 95.69 91 SER B C 1
ATOM 2426 O O . SER B 1 91 ? 9.742 8.43 6.633 1 95.69 91 SER B O 1
ATOM 2428 N N . HIS B 1 92 ? 9.641 6.969 4.918 1 93.19 92 HIS B N 1
ATOM 2429 C CA . HIS B 1 92 ? 11.023 6.516 5.066 1 93.19 92 HIS B CA 1
ATOM 2430 C C . HIS B 1 92 ? 11.32 6.121 6.508 1 93.19 92 HIS B C 1
ATOM 2432 O O . HIS B 1 92 ? 10.695 5.211 7.051 1 93.19 92 HIS B O 1
ATOM 2438 N N . GLU B 1 93 ? 12.133 6.852 7.188 1 95.12 93 GLU B N 1
ATOM 2439 C CA . GLU B 1 93 ? 12.57 6.406 8.508 1 95.12 93 GLU B CA 1
ATOM 2440 C C . GLU B 1 93 ? 11.68 6.977 9.609 1 95.12 93 GLU B C 1
ATOM 2442 O O . GLU B 1 93 ? 11.945 6.781 10.797 1 95.12 93 GLU B O 1
ATOM 2447 N N . PHE B 1 94 ? 10.586 7.633 9.273 1 97.69 94 PHE B N 1
ATOM 2448 C CA . PHE B 1 94 ? 9.703 8.18 10.297 1 97.69 94 PHE B CA 1
ATOM 2449 C C . PHE B 1 94 ? 8.305 7.598 10.172 1 97.69 94 PHE B C 1
ATOM 2451 O O . PHE B 1 94 ? 7.789 7.426 9.062 1 97.69 94 PHE B O 1
ATOM 2458 N N . THR B 1 95 ? 7.715 7.289 11.25 1 98.12 95 THR B N 1
ATOM 2459 C CA . THR B 1 95 ? 6.305 6.938 11.352 1 98.12 95 THR B CA 1
ATOM 2460 C C . THR B 1 95 ? 5.602 7.809 12.391 1 98.12 95 THR B C 1
ATOM 2462 O O . THR B 1 95 ? 6.254 8.461 13.203 1 98.12 95 THR B O 1
ATOM 2465 N N . GLY B 1 96 ? 4.293 7.91 12.305 1 98.31 96 GLY B N 1
ATOM 2466 C CA . GLY B 1 96 ? 3.527 8.711 13.242 1 98.31 96 GLY B CA 1
ATOM 2467 C C . GLY B 1 96 ? 2.084 8.266 13.375 1 98.31 96 GLY B C 1
ATOM 2468 O O . GLY B 1 96 ? 1.529 7.664 12.453 1 98.31 96 GLY B O 1
ATOM 2469 N N . ILE B 1 97 ? 1.531 8.523 14.547 1 98.69 97 ILE B N 1
ATOM 2470 C CA . ILE B 1 97 ? 0.096 8.359 14.75 1 98.69 97 ILE B CA 1
ATOM 2471 C C . ILE B 1 97 ? -0.472 9.578 15.469 1 98.69 97 ILE B C 1
ATOM 2473 O O . ILE B 1 97 ? 0.263 10.312 16.141 1 98.69 97 ILE B O 1
ATOM 2477 N N . ILE B 1 98 ? -1.72 9.797 15.242 1 98.5 98 ILE B N 1
ATOM 2478 C CA . ILE B 1 98 ? -2.494 10.742 16.047 1 98.5 98 ILE B CA 1
ATOM 2479 C C . ILE B 1 98 ? -3.75 10.055 16.578 1 98.5 98 ILE B C 1
ATOM 2481 O O . ILE B 1 98 ? -4.402 9.297 15.852 1 98.5 98 ILE B O 1
ATOM 2485 N N . ILE B 1 99 ? -4.023 10.242 17.844 1 98.06 99 ILE B N 1
ATOM 2486 C CA . ILE B 1 99 ? -5.203 9.68 18.484 1 98.06 99 ILE B CA 1
ATOM 2487 C C . ILE B 1 99 ? -6.02 10.789 19.141 1 98.06 99 ILE B C 1
ATOM 2489 O O . ILE B 1 99 ? -5.457 11.695 19.75 1 98.06 99 ILE B O 1
ATOM 2493 N N . SER B 1 100 ? -7.285 10.688 18.969 1 97.5 100 SER B N 1
ATOM 2494 C CA . SER B 1 100 ? -8.195 11.648 19.578 1 97.5 100 SER B CA 1
ATOM 2495 C C . SER B 1 100 ? -9.414 10.953 20.188 1 97.5 100 SER B C 1
ATOM 2497 O O . SER B 1 100 ? -9.945 10.008 19.594 1 97.5 100 SER B O 1
ATOM 2499 N N . ASP B 1 101 ? -9.922 11.477 21.234 1 95.19 101 ASP B N 1
ATOM 2500 C CA . ASP B 1 101 ? -11.086 10.906 21.906 1 95.19 101 ASP B CA 1
ATOM 2501 C C . ASP B 1 101 ? -12.383 11.414 21.281 1 95.19 101 ASP B C 1
ATOM 2503 O O . ASP B 1 101 ? -13.398 10.711 21.281 1 95.19 101 ASP B O 1
ATOM 2507 N N . THR B 1 102 ? -12.312 12.586 20.688 1 94.56 102 THR B N 1
ATOM 2508 C CA . THR B 1 102 ? -13.602 13.227 20.469 1 94.56 102 THR B CA 1
ATOM 2509 C C . THR B 1 102 ? -13.719 13.711 19.031 1 94.56 102 THR B C 1
ATOM 2511 O O . THR B 1 102 ? -14.828 13.914 18.531 1 94.56 102 THR B O 1
ATOM 2514 N N . LYS B 1 103 ? -12.609 13.898 18.406 1 96.5 103 LYS B N 1
ATOM 2515 C CA . LYS B 1 103 ? -12.656 14.523 17.078 1 96.5 103 LYS B CA 1
ATOM 2516 C C . LYS B 1 103 ? -11.977 13.641 16.031 1 96.5 103 LYS B C 1
ATOM 2518 O O . LYS B 1 103 ? -11.039 12.906 16.344 1 96.5 103 LYS B O 1
ATOM 2523 N N . GLU B 1 104 ? -12.414 13.805 14.797 1 97.31 104 GLU B N 1
ATOM 2524 C CA . GLU B 1 104 ? -11.734 13.141 13.688 1 97.31 104 GLU B CA 1
ATOM 2525 C C . GLU B 1 104 ? -10.391 13.797 13.391 1 97.31 104 GLU B C 1
ATOM 2527 O O . GLU B 1 104 ? -10.289 15.023 13.359 1 97.31 104 GLU B O 1
ATOM 2532 N N . VAL B 1 105 ? -9.414 12.938 13.188 1 98.19 105 VAL B N 1
ATOM 2533 C CA . VAL B 1 105 ? -8.062 13.461 13.031 1 98.19 105 VAL B CA 1
ATOM 2534 C C . VAL B 1 105 ? -7.391 12.789 11.836 1 98.19 105 VAL B C 1
ATOM 2536 O O . VAL B 1 105 ? -7.73 11.664 11.477 1 98.19 105 VAL B O 1
ATOM 2539 N N . GLY B 1 106 ? -6.484 13.453 11.172 1 98.38 106 GLY B N 1
ATOM 2540 C CA . GLY B 1 106 ? -5.598 12.969 10.125 1 98.38 106 GLY B CA 1
ATOM 2541 C C . GLY B 1 106 ? -4.164 13.438 10.297 1 98.38 106 GLY B C 1
ATOM 2542 O O . GLY B 1 106 ? -3.918 14.562 10.719 1 98.38 106 GLY B O 1
ATOM 2543 N N . ILE B 1 107 ? -3.217 12.578 9.922 1 98.62 107 ILE B N 1
ATOM 2544 C CA . ILE B 1 107 ? -1.812 12.945 10.07 1 98.62 107 ILE B CA 1
ATOM 2545 C C . ILE B 1 107 ? -1.033 12.516 8.828 1 98.62 107 ILE B C 1
ATOM 2547 O O . ILE B 1 107 ? -1.354 11.508 8.203 1 98.62 107 ILE B O 1
ATOM 2551 N N . ASP B 1 108 ? -0.026 13.297 8.477 1 98.5 108 ASP B N 1
ATOM 2552 C CA . ASP B 1 108 ? 0.875 12.961 7.383 1 98.5 108 ASP B CA 1
ATOM 2553 C C . ASP B 1 108 ? 2.299 13.422 7.676 1 98.5 108 ASP B C 1
ATOM 2555 O O . ASP B 1 108 ? 2.504 14.531 8.188 1 98.5 108 ASP B O 1
ATOM 2559 N N . ILE B 1 109 ? 3.254 12.633 7.457 1 98 109 ILE B N 1
ATOM 2560 C CA . ILE B 1 109 ? 4.672 12.969 7.461 1 98 109 ILE B CA 1
ATOM 2561 C C . ILE B 1 109 ? 5.25 12.781 6.059 1 98 109 ILE B C 1
ATOM 2563 O O . ILE B 1 109 ? 4.996 11.766 5.406 1 98 109 ILE B O 1
ATOM 2567 N N . GLU B 1 110 ? 5.953 13.758 5.617 1 97.19 110 GLU B N 1
ATOM 2568 C CA . GLU B 1 110 ? 6.543 13.688 4.285 1 97.19 110 GLU B CA 1
ATOM 2569 C C . GLU B 1 110 ? 7.953 14.273 4.273 1 97.19 110 GLU B C 1
ATOM 2571 O O . GLU B 1 110 ? 8.203 15.32 4.883 1 97.19 110 GLU B O 1
ATOM 2576 N N . MET B 1 111 ? 8.883 13.617 3.566 1 96.81 111 MET B N 1
ATOM 2577 C CA . MET B 1 111 ? 10.219 14.164 3.344 1 96.81 111 MET B CA 1
ATOM 2578 C C . MET B 1 111 ? 10.164 15.336 2.369 1 96.81 111 MET B C 1
ATOM 2580 O O . MET B 1 111 ? 9.477 15.273 1.352 1 96.81 111 MET B O 1
ATOM 2584 N N . GLN B 1 112 ? 10.867 16.375 2.676 1 96.94 112 GLN B N 1
ATOM 2585 C CA . GLN B 1 112 ? 10.977 17.531 1.796 1 96.94 112 GLN B CA 1
ATOM 2586 C C . GLN B 1 112 ? 11.945 17.266 0.646 1 96.94 112 GLN B C 1
ATOM 2588 O O . GLN B 1 112 ? 13.164 17.266 0.839 1 96.94 112 GLN B O 1
ATOM 2593 N N . ARG B 1 113 ? 11.359 17.125 -0.567 1 94.62 113 ARG B N 1
ATOM 2594 C CA . ARG B 1 113 ? 12.164 16.797 -1.744 1 94.62 113 ARG B CA 1
ATOM 2595 C C . ARG B 1 113 ?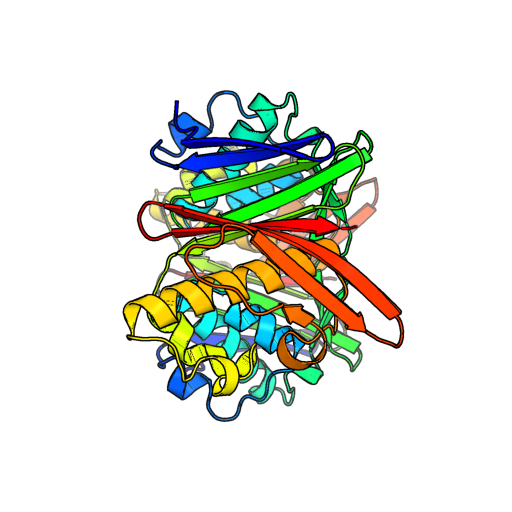 11.68 17.578 -2.963 1 94.62 113 ARG B C 1
ATOM 2597 O O . ARG B 1 113 ? 10.523 18 -3.018 1 94.62 113 ARG B O 1
ATOM 2604 N N . ASP B 1 114 ? 12.508 17.625 -3.957 1 93.25 114 ASP B N 1
ATOM 2605 C CA . ASP B 1 114 ? 12.234 18.422 -5.152 1 93.25 114 ASP B CA 1
ATOM 2606 C C . ASP B 1 114 ? 11.109 17.797 -5.977 1 93.25 114 ASP B C 1
ATOM 2608 O O . ASP B 1 114 ? 10.469 18.484 -6.781 1 93.25 114 ASP B O 1
ATOM 2612 N N . LYS B 1 115 ? 10.875 16.594 -5.75 1 88.06 115 LYS B N 1
ATOM 2613 C CA . LYS B 1 115 ? 9.828 15.898 -6.504 1 88.06 115 LYS B CA 1
ATOM 2614 C C . LYS B 1 115 ? 8.484 16.609 -6.34 1 88.06 115 LYS B C 1
ATOM 2616 O O . LYS B 1 115 ? 7.648 16.578 -7.25 1 88.06 115 LYS B O 1
ATOM 2621 N N . ILE B 1 116 ? 8.344 17.297 -5.234 1 93.81 116 ILE B N 1
ATOM 2622 C CA . ILE B 1 116 ? 7.074 17.938 -4.938 1 93.81 116 ILE B CA 1
ATOM 2623 C C . ILE B 1 116 ? 6.793 19.016 -5.977 1 93.81 116 ILE B C 1
ATOM 2625 O O . ILE B 1 116 ? 5.633 19.312 -6.281 1 93.81 116 ILE B O 1
ATOM 2629 N N . LEU B 1 117 ? 7.832 19.609 -6.52 1 92.19 117 LEU B N 1
ATOM 2630 C CA . LEU B 1 117 ? 7.688 20.656 -7.527 1 92.19 117 LEU B CA 1
ATOM 2631 C C . LEU B 1 117 ? 7.094 20.078 -8.812 1 92.19 117 LEU B C 1
ATOM 2633 O O . LEU B 1 117 ? 6.324 20.766 -9.5 1 92.19 117 LEU B O 1
ATOM 2637 N N . ARG B 1 118 ? 7.414 18.859 -9.102 1 87.06 118 ARG B N 1
ATOM 2638 C CA . ARG B 1 118 ? 7.004 18.219 -10.352 1 87.06 118 ARG B CA 1
ATOM 2639 C C . ARG B 1 118 ? 5.527 17.844 -10.312 1 87.06 118 ARG B C 1
ATOM 2641 O O . ARG B 1 118 ? 4.875 17.766 -11.352 1 87.06 118 ARG B O 1
ATOM 2648 N N . ILE B 1 119 ? 4.949 17.719 -9.102 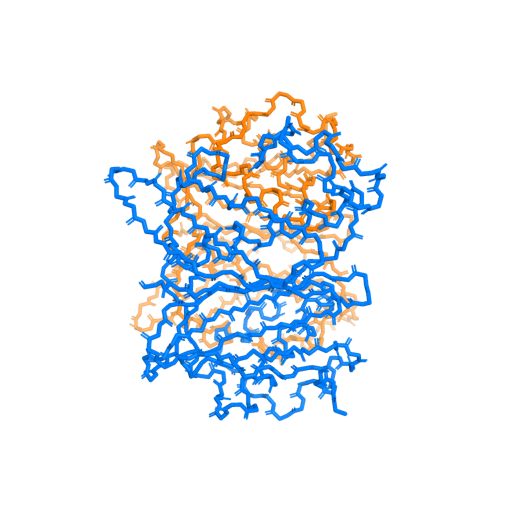1 89.31 119 ILE B N 1
ATOM 2649 C CA . ILE B 1 119 ? 3.58 17.219 -9.031 1 89.31 119 ILE B CA 1
ATOM 2650 C C . ILE B 1 119 ? 2.664 18.312 -8.469 1 89.31 119 ILE B C 1
ATOM 2652 O O . ILE B 1 119 ? 1.449 18.109 -8.375 1 89.31 119 ILE B O 1
ATOM 2656 N N . ALA B 1 120 ? 3.189 19.406 -8.164 1 92.75 120 ALA B N 1
ATOM 2657 C CA . ALA B 1 120 ? 2.451 20.469 -7.484 1 92.75 120 ALA B CA 1
ATOM 2658 C C . ALA B 1 120 ? 1.213 20.875 -8.281 1 92.75 120 ALA B C 1
ATOM 2660 O O . ALA B 1 120 ? 0.139 21.078 -7.711 1 92.75 120 ALA B O 1
ATOM 2661 N N . ASN B 1 121 ? 1.267 20.953 -9.547 1 90.94 121 ASN B N 1
ATOM 2662 C CA . ASN B 1 121 ? 0.18 21.422 -10.398 1 90.94 121 ASN B CA 1
ATOM 2663 C C . ASN B 1 121 ? -1.004 20.469 -10.375 1 90.94 121 ASN B C 1
ATOM 2665 O O . ASN B 1 121 ? -2.096 20.812 -10.836 1 90.94 121 ASN B O 1
ATOM 2669 N N . LYS B 1 122 ? -0.774 19.312 -9.82 1 88.88 122 LYS B N 1
ATOM 2670 C CA . LYS B 1 122 ? -1.834 18.297 -9.789 1 88.88 122 LYS B CA 1
ATOM 2671 C C . LYS B 1 122 ? -2.695 18.453 -8.539 1 88.88 122 LYS B C 1
ATOM 2673 O O . LYS B 1 122 ? -3.807 17.922 -8.477 1 88.88 122 LYS B O 1
ATOM 2678 N N . TYR B 1 123 ? -2.125 19.172 -7.547 1 93.5 123 TYR B N 1
ATOM 2679 C CA . TYR B 1 123 ? -2.918 19.172 -6.32 1 93.5 123 TYR B CA 1
ATOM 2680 C C . TYR B 1 123 ? -3.107 20.594 -5.797 1 93.5 123 TYR B C 1
ATOM 2682 O O . TYR B 1 123 ? -3.883 20.828 -4.867 1 93.5 123 TYR B O 1
ATOM 2690 N N . THR B 1 124 ? -2.439 21.578 -6.32 1 93.94 124 THR B N 1
ATOM 2691 C CA . THR B 1 124 ? -2.625 22.969 -5.891 1 93.94 124 THR B CA 1
ATOM 2692 C C . THR B 1 124 ? -2.344 23.938 -7.039 1 93.94 124 THR B C 1
ATOM 2694 O O . THR B 1 124 ? -1.501 23.656 -7.895 1 93.94 124 THR B O 1
ATOM 2697 N N . PRO B 1 125 ? -3.107 25.047 -7.047 1 91.25 125 PRO B N 1
ATOM 2698 C CA . PRO B 1 125 ? -2.777 26.062 -8.047 1 91.25 125 PRO B CA 1
ATOM 2699 C C . PRO B 1 125 ? -1.43 26.734 -7.785 1 91.25 125 PRO B C 1
ATOM 2701 O O . PRO B 1 125 ? -1.262 27.406 -6.773 1 91.25 125 PRO B O 1
ATOM 2704 N N . LEU B 1 126 ? -0.531 26.672 -8.711 1 87.69 126 LEU B N 1
ATOM 2705 C CA . LEU B 1 126 ? 0.837 27.141 -8.523 1 87.69 126 LEU B CA 1
ATOM 2706 C C . LEU B 1 126 ? 0.886 28.672 -8.453 1 87.69 126 LEU B C 1
ATOM 2708 O O . LEU B 1 126 ? 1.796 29.234 -7.844 1 87.69 126 LEU B O 1
ATOM 2712 N N . GLU B 1 127 ? -0.06 29.328 -9.102 1 86.31 127 GLU B N 1
ATOM 2713 C CA . GLU B 1 127 ? -0.106 30.781 -9.133 1 86.31 127 GLU B CA 1
ATOM 2714 C C . GLU B 1 127 ? -0.148 31.359 -7.715 1 86.31 127 GLU B C 1
ATOM 2716 O O . GLU B 1 127 ? 0.334 32.469 -7.477 1 86.31 127 GLU B O 1
ATOM 2721 N N . GLU B 1 128 ? -0.588 30.547 -6.824 1 84.44 128 GLU B N 1
ATOM 2722 C CA . GLU B 1 128 ? -0.725 30.984 -5.438 1 84.44 128 GLU B CA 1
ATOM 2723 C C . GLU B 1 128 ? 0.629 31.031 -4.738 1 84.44 128 GLU B C 1
ATOM 2725 O O . GLU B 1 128 ? 0.764 31.641 -3.674 1 84.44 128 GLU B O 1
ATOM 2730 N N . TYR B 1 129 ? 1.647 30.516 -5.371 1 87.56 129 TYR B N 1
ATOM 2731 C CA . TYR B 1 129 ? 2.926 30.375 -4.684 1 87.56 129 TYR B CA 1
ATOM 2732 C C . TYR B 1 129 ? 4.027 31.125 -5.422 1 87.56 129 TYR B C 1
ATOM 2734 O O . TYR B 1 129 ? 5.215 30.906 -5.164 1 87.56 129 TYR B O 1
ATOM 2742 N N . LYS B 1 130 ? 3.729 32 -6.234 1 83 130 LYS B N 1
ATOM 2743 C CA . LYS B 1 130 ? 4.668 32.781 -7.062 1 83 130 LYS B CA 1
ATOM 2744 C C . LYS B 1 130 ? 5.496 33.719 -6.219 1 83 130 LYS B C 1
ATOM 2746 O O . LYS B 1 130 ? 6.59 34.125 -6.617 1 83 130 LYS B O 1
ATOM 2751 N N . THR B 1 131 ? 4.984 34.062 -5.027 1 82.25 131 THR B N 1
ATOM 2752 C CA . THR B 1 131 ? 5.652 35.062 -4.215 1 82.25 131 THR B CA 1
ATOM 2753 C C . THR B 1 131 ? 6.688 34.406 -3.297 1 82.25 131 THR B C 1
ATOM 2755 O O . THR B 1 131 ? 7.371 35.125 -2.539 1 82.25 131 THR B O 1
ATOM 2758 N N . VAL B 1 132 ? 6.852 33.125 -3.363 1 84.81 132 VAL B N 1
ATOM 2759 C CA . VAL B 1 132 ? 7.781 32.438 -2.482 1 84.81 132 VAL B CA 1
ATOM 2760 C C . VAL B 1 132 ? 9.219 32.75 -2.895 1 84.81 132 VAL B C 1
ATOM 2762 O O . VAL B 1 132 ? 9.547 32.75 -4.086 1 84.81 132 VAL B O 1
ATOM 2765 N N . ALA B 1 133 ? 10.07 33 -1.941 1 80.88 133 ALA B N 1
ATOM 2766 C CA . ALA B 1 133 ? 11.352 33.719 -2.041 1 80.88 133 ALA B CA 1
ATOM 2767 C C . ALA B 1 133 ? 12.344 32.938 -2.885 1 80.88 133 ALA B C 1
ATOM 2769 O O . ALA B 1 133 ? 13.102 33.5 -3.664 1 80.88 133 ALA B O 1
ATOM 2770 N N . ASN B 1 134 ? 12.344 31.594 -2.521 1 89 134 ASN B N 1
ATOM 2771 C CA . ASN B 1 134 ? 13.312 30.75 -3.211 1 89 134 ASN B CA 1
ATOM 2772 C C . ASN B 1 134 ? 12.812 29.312 -3.334 1 89 134 ASN B C 1
ATOM 2774 O O . ASN B 1 134 ? 11.75 28.984 -2.807 1 89 134 ASN B O 1
ATOM 2778 N N . ALA B 1 135 ? 13.625 28.516 -3.959 1 90.5 135 ALA B N 1
ATOM 2779 C CA . ALA B 1 135 ? 13.234 27.156 -4.293 1 90.5 135 ALA B CA 1
ATOM 2780 C C . ALA B 1 135 ? 13.055 26.312 -3.031 1 90.5 135 ALA B C 1
ATOM 2782 O O . ALA B 1 135 ? 12.141 25.484 -2.949 1 90.5 135 ALA B O 1
ATOM 2783 N N . ASP B 1 136 ? 13.906 26.531 -2.08 1 94.62 136 ASP B N 1
ATOM 2784 C CA . ASP B 1 136 ? 13.82 25.781 -0.825 1 94.62 136 ASP B CA 1
ATOM 2785 C C . ASP B 1 136 ? 12.523 26.109 -0.085 1 94.62 136 ASP B C 1
ATOM 2787 O O . ASP B 1 136 ? 11.836 25.203 0.384 1 94.62 136 ASP B O 1
ATOM 2791 N N . ALA B 1 137 ? 12.242 27.344 0.031 1 95.31 137 ALA B N 1
ATOM 2792 C CA . ALA B 1 137 ? 11.008 27.766 0.686 1 95.31 137 ALA B CA 1
ATOM 2793 C C . ALA B 1 137 ? 9.781 27.25 -0.056 1 95.31 137 ALA B C 1
ATOM 2795 O O . ALA B 1 137 ? 8.781 26.891 0.566 1 95.31 137 ALA B O 1
ATOM 2796 N N . LEU B 1 138 ? 9.906 27.25 -1.32 1 96 138 LEU B N 1
ATOM 2797 C CA . LEU B 1 138 ? 8.797 26.75 -2.131 1 96 138 LEU B CA 1
ATOM 2798 C C . LEU B 1 138 ? 8.562 25.266 -1.89 1 96 138 LEU B C 1
ATOM 2800 O O . LEU B 1 138 ? 7.422 24.828 -1.721 1 96 138 LEU B O 1
ATOM 2804 N N . VAL B 1 139 ? 9.625 24.453 -1.832 1 96.88 139 VAL B N 1
ATOM 2805 C CA . VAL B 1 139 ? 9.539 23.031 -1.554 1 96.88 139 VAL B CA 1
ATOM 2806 C C . VAL B 1 139 ? 8.891 22.797 -0.189 1 96.88 139 VAL B C 1
ATOM 2808 O O . VAL B 1 139 ? 7.984 21.969 -0.052 1 96.88 139 VAL B O 1
ATOM 2811 N N . ARG B 1 140 ? 9.312 23.531 0.765 1 97.19 140 ARG B N 1
ATOM 2812 C CA . ARG B 1 140 ? 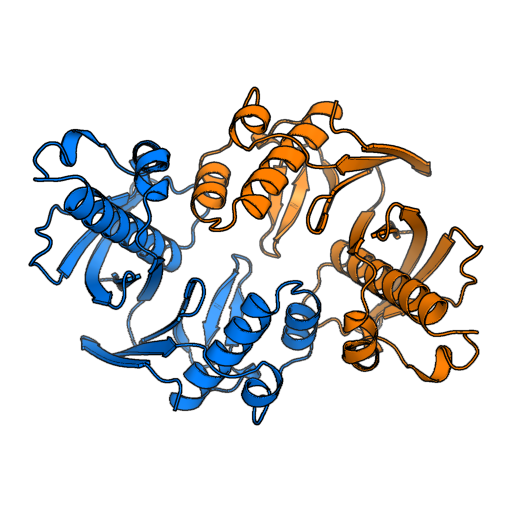8.781 23.406 2.119 1 97.19 140 ARG B CA 1
ATOM 2813 C C . ARG B 1 140 ? 7.293 23.75 2.16 1 97.19 140 ARG B C 1
ATOM 2815 O O . ARG B 1 140 ? 6.496 23 2.73 1 97.19 140 ARG B O 1
ATOM 2822 N N . LYS B 1 141 ? 6.941 24.844 1.563 1 97.06 141 LYS B N 1
ATOM 2823 C CA . LYS B 1 141 ? 5.551 25.281 1.563 1 97.06 141 LYS B CA 1
ATOM 2824 C C . LYS B 1 141 ? 4.648 24.281 0.85 1 97.06 141 LYS B C 1
ATOM 2826 O O . LYS B 1 141 ? 3.594 23.906 1.368 1 97.06 141 LYS B O 1
ATOM 2831 N N . LEU B 1 142 ? 5.09 23.844 -0.279 1 97.12 142 LEU B N 1
ATOM 2832 C CA . LEU B 1 142 ? 4.309 22.891 -1.058 1 97.12 142 LEU B CA 1
ATOM 2833 C C . LEU B 1 142 ? 4.188 21.562 -0.321 1 97.12 142 LEU B C 1
ATOM 2835 O O . LEU B 1 142 ? 3.164 20.875 -0.419 1 97.12 142 LEU B O 1
ATOM 2839 N N . THR B 1 143 ? 5.215 21.109 0.375 1 97.56 143 THR B N 1
ATOM 2840 C CA . THR B 1 143 ? 5.168 19.891 1.164 1 97.56 143 THR B CA 1
ATOM 2841 C C . THR B 1 143 ? 4.137 20 2.279 1 97.56 143 THR B C 1
ATOM 2843 O O . THR B 1 143 ? 3.406 19.047 2.557 1 97.56 143 THR B O 1
ATOM 2846 N N . ILE B 1 144 ? 4.051 21.172 2.857 1 98.19 144 ILE B N 1
ATOM 2847 C CA . ILE B 1 144 ? 3.064 21.406 3.906 1 98.19 144 ILE B CA 1
ATOM 2848 C C . ILE B 1 144 ? 1.658 21.344 3.311 1 98.19 144 ILE B C 1
ATOM 2850 O O . ILE B 1 144 ? 0.764 20.719 3.877 1 98.19 144 ILE B O 1
ATOM 2854 N N . VAL B 1 145 ? 1.481 21.953 2.195 1 97.94 145 VAL B N 1
ATOM 2855 C CA . VAL B 1 145 ? 0.182 21.953 1.53 1 97.94 145 VAL B CA 1
ATOM 2856 C C . VAL B 1 145 ? -0.218 20.531 1.174 1 97.94 145 VAL B C 1
ATOM 2858 O O . VAL B 1 145 ? -1.357 20.125 1.409 1 97.94 145 VAL B O 1
ATOM 2861 N N . TRP B 1 146 ? 0.707 19.766 0.661 1 97.12 146 TRP B N 1
ATOM 2862 C CA . TRP B 1 146 ? 0.458 18.375 0.353 1 97.12 146 TRP B CA 1
ATOM 2863 C C . TRP B 1 146 ? 0.056 17.594 1.607 1 97.12 146 TRP B C 1
ATOM 2865 O O . TRP B 1 146 ? -0.963 16.906 1.618 1 97.12 146 TRP B O 1
ATOM 2875 N N . GLY B 1 147 ? 0.864 17.719 2.611 1 98.06 147 GLY B N 1
ATOM 2876 C CA . GLY B 1 147 ? 0.566 17.047 3.865 1 98.06 147 GLY B CA 1
ATOM 2877 C C . GLY B 1 147 ? -0.79 17.422 4.434 1 98.06 147 GLY B C 1
ATOM 2878 O O . GLY B 1 147 ? -1.493 16.562 4.98 1 98.06 147 GLY B O 1
ATOM 2879 N N . ALA B 1 148 ? -1.118 18.656 4.293 1 98.5 148 ALA B N 1
ATOM 2880 C CA . ALA B 1 148 ? -2.418 19.125 4.762 1 98.5 148 ALA B CA 1
ATOM 2881 C C . ALA B 1 148 ? -3.555 18.453 3.996 1 98.5 148 ALA B C 1
ATOM 2883 O O . ALA B 1 148 ? -4.488 17.922 4.602 1 98.5 148 ALA B O 1
ATOM 2884 N N . LYS B 1 149 ? -3.465 18.5 2.725 1 97.38 149 LYS B N 1
ATOM 2885 C CA . LYS B 1 149 ? -4.52 17.922 1.901 1 97.38 149 LYS B CA 1
ATOM 2886 C C . LYS B 1 149 ? -4.629 16.406 2.137 1 97.38 149 LYS B C 1
ATOM 2888 O O . LYS B 1 149 ? -5.734 15.867 2.209 1 97.38 149 LYS B O 1
ATOM 2893 N N . GLU B 1 150 ? -3.512 15.711 2.297 1 96.5 150 GLU B N 1
ATOM 2894 C CA . GLU B 1 150 ? -3.525 14.281 2.605 1 96.5 150 GLU B CA 1
ATOM 2895 C C . GLU B 1 150 ? -4.164 14.016 3.967 1 96.5 150 GLU B C 1
ATOM 2897 O O . GLU B 1 150 ? -4.895 13.039 4.133 1 96.5 150 GLU B O 1
ATOM 2902 N N . SER B 1 151 ? -3.816 14.852 4.91 1 98.06 151 SER B N 1
ATOM 2903 C CA . SER B 1 151 ? -4.41 14.703 6.234 1 98.06 151 SER B CA 1
ATOM 2904 C C . SER B 1 151 ? -5.926 14.859 6.18 1 98.06 151 SER B C 1
ATOM 2906 O O . SER B 1 151 ? -6.66 14.078 6.781 1 98.06 151 SER B O 1
ATOM 2908 N N . LEU B 1 152 ? -6.395 15.867 5.457 1 97.88 152 LEU B N 1
ATOM 2909 C CA . LEU B 1 152 ? -7.832 16.062 5.297 1 97.88 152 LEU B CA 1
ATOM 2910 C C . LEU B 1 152 ? -8.469 14.875 4.586 1 97.88 152 LEU B C 1
ATOM 2912 O O . LEU B 1 152 ? -9.555 14.43 4.965 1 97.88 152 LEU B O 1
ATOM 2916 N N . TYR B 1 153 ? -7.816 14.398 3.639 1 94.88 153 TYR B N 1
ATOM 2917 C CA . TYR B 1 153 ? -8.312 13.25 2.887 1 94.88 153 TYR B CA 1
ATOM 2918 C C . TYR B 1 153 ? -8.453 12.031 3.787 1 94.88 153 TYR B C 1
ATOM 2920 O O . TYR B 1 153 ? -9.438 11.281 3.682 1 94.88 153 TYR B O 1
ATOM 2928 N N . LYS B 1 154 ? -7.492 11.82 4.641 1 95.38 154 LYS B N 1
ATOM 2929 C CA . LYS B 1 154 ? -7.531 10.695 5.578 1 95.38 154 LYS B CA 1
ATOM 2930 C C . LYS B 1 154 ? -8.734 10.812 6.516 1 95.38 154 LYS B C 1
ATOM 2932 O O . LYS B 1 154 ? -9.273 9.797 6.965 1 95.38 154 LYS B O 1
ATOM 2937 N N . ILE B 1 155 ? -9.117 12 6.836 1 96.56 155 ILE B N 1
ATOM 2938 C CA . ILE B 1 155 ? -10.289 12.203 7.68 1 96.56 155 ILE B CA 1
ATOM 2939 C C . ILE B 1 155 ? -11.555 11.938 6.871 1 96.56 155 ILE B C 1
ATOM 2941 O O . ILE B 1 155 ? -12.414 11.164 7.301 1 96.56 155 ILE B O 1
ATOM 2945 N N . TYR B 1 156 ? -11.633 12.523 5.719 1 92.31 156 TYR B N 1
ATOM 2946 C CA . TYR B 1 156 ? -12.844 12.516 4.898 1 92.31 156 TYR B CA 1
ATOM 2947 C C . TYR B 1 156 ? -13.094 11.133 4.312 1 92.31 156 TYR B C 1
ATOM 2949 O O . TYR B 1 156 ? -14.242 10.703 4.199 1 92.31 156 TYR B O 1
ATOM 2957 N N . ALA B 1 157 ? -12.18 10.438 3.914 1 85 157 ALA B N 1
ATOM 2958 C CA . ALA B 1 157 ? -12.148 9.039 3.492 1 85 157 ALA B CA 1
ATOM 2959 C C . ALA B 1 157 ? -13.195 8.758 2.424 1 85 157 ALA B C 1
ATOM 2961 O O . ALA B 1 157 ? -13.953 7.789 2.525 1 85 157 ALA B O 1
ATOM 2962 N N . GLN B 1 158 ? -13.328 9.633 1.409 1 81 158 GLN B N 1
ATOM 2963 C CA . GLN B 1 158 ? -14.273 9.391 0.325 1 81 158 GLN B CA 1
ATOM 2964 C C . GLN B 1 158 ? -13.555 9.297 -1.019 1 81 158 GLN B C 1
ATOM 2966 O O . GLN B 1 158 ? -12.719 10.141 -1.344 1 81 158 GLN B O 1
ATOM 2971 N N . HIS B 1 159 ? -13.984 8.281 -1.703 1 75.94 159 HIS B N 1
ATOM 2972 C CA . HIS B 1 159 ? -13.461 8.109 -3.053 1 75.94 159 HIS B CA 1
ATOM 2973 C C . HIS B 1 159 ? -13.977 9.203 -3.988 1 75.94 159 HIS B C 1
ATOM 2975 O O . HIS B 1 159 ? -15.117 9.648 -3.857 1 75.94 159 HIS B O 1
ATOM 2981 N N . GLY B 1 160 ? -13.164 9.711 -4.91 1 78.25 160 GLY B N 1
ATOM 2982 C CA . GLY B 1 160 ? -13.586 10.672 -5.91 1 78.25 160 GLY B CA 1
ATOM 2983 C C . GLY B 1 160 ? -13.211 12.102 -5.559 1 78.25 160 GLY B C 1
ATOM 2984 O O . GLY B 1 160 ? -13.312 13 -6.395 1 78.25 160 GLY B O 1
ATOM 2985 N N . LEU B 1 161 ? -12.82 12.312 -4.344 1 87.56 161 LEU B N 1
ATOM 2986 C CA . LEU B 1 161 ? -12.422 13.648 -3.9 1 87.56 161 LEU B CA 1
ATOM 2987 C C . LEU B 1 161 ? -11.18 14.117 -4.645 1 87.56 161 LEU B C 1
ATOM 2989 O O . LEU B 1 161 ? -10.156 13.422 -4.656 1 87.56 161 LEU B O 1
ATOM 2993 N N . SER B 1 162 ? -11.234 15.305 -5.262 1 90.44 162 SER B N 1
ATOM 2994 C CA . SER B 1 162 ? -10.109 15.914 -5.973 1 90.44 162 SER B CA 1
ATOM 2995 C C . SER B 1 162 ? -9.336 16.875 -5.074 1 90.44 162 SER B C 1
ATOM 2997 O O . SER B 1 162 ? -9.914 17.797 -4.5 1 90.44 162 SER B O 1
ATOM 2999 N N . PHE B 1 163 ? -8.047 16.688 -5.039 1 93.06 163 PHE B N 1
ATOM 3000 C CA . PHE B 1 163 ? -7.207 17.578 -4.238 1 93.06 163 PHE B CA 1
ATOM 3001 C C . PHE B 1 163 ? -7.234 18.984 -4.789 1 93.06 163 PHE B C 1
ATOM 3003 O O . PHE B 1 163 ? -7.27 19.953 -4.027 1 93.06 163 PHE B O 1
ATOM 3010 N N . LEU B 1 164 ? -7.25 19.078 -6.059 1 92.75 164 LEU B N 1
ATOM 3011 C CA . LEU B 1 164 ? -7.176 20.375 -6.727 1 92.75 164 LEU B CA 1
ATOM 3012 C C . LEU B 1 164 ? -8.5 21.125 -6.602 1 92.75 164 LEU B C 1
ATOM 3014 O O . LEU B 1 164 ? -8.516 22.328 -6.332 1 92.75 164 LEU B O 1
ATOM 3018 N N . HIS B 1 165 ? -9.609 20.406 -6.625 1 93 165 HIS B N 1
ATOM 3019 C CA . HIS B 1 165 ? -10.883 21.094 -6.84 1 93 165 HIS B CA 1
ATOM 3020 C C . HIS B 1 165 ? -11.719 21.109 -5.566 1 93 165 HIS B C 1
ATOM 3022 O O . HIS B 1 165 ? -12.57 21.984 -5.395 1 93 165 HIS B O 1
ATOM 3028 N N . HIS B 1 166 ? -11.406 20.188 -4.68 1 95.88 166 HIS B N 1
ATOM 3029 C CA . HIS B 1 166 ? -12.375 20.031 -3.598 1 95.88 166 HIS B CA 1
ATOM 3030 C C . HIS B 1 166 ? -11.75 20.375 -2.248 1 95.88 166 HIS B C 1
ATOM 3032 O O . HIS B 1 166 ? -12.453 20.531 -1.251 1 95.88 166 HIS B O 1
ATOM 3038 N N . ILE B 1 167 ? -10.438 20.484 -2.191 1 96.75 167 ILE B N 1
ATOM 3039 C CA . ILE B 1 167 ? -9.75 20.766 -0.935 1 96.75 167 ILE B CA 1
ATOM 3040 C C . ILE B 1 167 ? -9.008 22.094 -1.045 1 96.75 167 ILE B C 1
ATOM 3042 O O . ILE B 1 167 ? -8.164 22.281 -1.927 1 96.75 167 ILE B O 1
ATOM 3046 N N . ASP B 1 168 ? -9.266 22.969 -0.114 1 96.94 168 ASP B N 1
ATOM 3047 C CA . ASP B 1 168 ? -8.617 24.281 -0.095 1 96.94 168 ASP B CA 1
ATOM 3048 C C . ASP B 1 168 ? -7.855 24.5 1.212 1 96.94 168 ASP B C 1
ATOM 3050 O O . ASP B 1 168 ? -8.398 24.266 2.295 1 96.94 168 ASP B O 1
ATOM 3054 N N . ILE B 1 169 ? -6.676 24.891 1.098 1 98 169 ILE B N 1
ATOM 3055 C CA . ILE B 1 169 ? -5.863 25.234 2.258 1 98 169 ILE B CA 1
ATOM 3056 C C . ILE B 1 169 ? -5.68 26.75 2.318 1 98 169 ILE B C 1
ATOM 3058 O O . ILE B 1 169 ? -5.23 27.375 1.349 1 98 169 ILE B O 1
ATOM 3062 N N . THR B 1 170 ? -5.992 27.359 3.475 1 97.38 170 THR B N 1
ATOM 3063 C CA . THR B 1 170 ? -5.812 28.797 3.656 1 97.38 170 THR B CA 1
ATOM 3064 C C . THR B 1 170 ? -4.332 29.156 3.598 1 97.38 170 THR B C 1
ATOM 3066 O O . THR B 1 170 ? -3.49 28.469 4.168 1 97.38 170 THR B O 1
ATOM 3069 N N . ASP B 1 171 ? -4.066 30.234 2.928 1 95.44 171 ASP B N 1
ATOM 3070 C CA . ASP B 1 171 ? -2.678 30.672 2.811 1 95.44 171 ASP B CA 1
ATOM 3071 C C . ASP B 1 171 ? -2.045 30.859 4.188 1 95.44 171 ASP B C 1
ATOM 3073 O O . ASP B 1 171 ? -2.727 31.234 5.141 1 95.44 171 ASP B O 1
ATOM 3077 N N . PHE B 1 172 ? -0.762 30.609 4.23 1 96 172 PHE B N 1
ATOM 3078 C CA . PHE B 1 172 ? -0.013 30.734 5.477 1 96 172 PHE B CA 1
ATOM 3079 C C . PHE B 1 172 ? 1.443 31.094 5.199 1 96 172 PHE B C 1
ATOM 3081 O O . PHE B 1 172 ? 1.904 31 4.059 1 96 172 PHE B O 1
ATOM 3088 N N . SER B 1 173 ? 2.121 31.562 6.242 1 93.75 173 SER B N 1
ATOM 3089 C CA . SER B 1 173 ? 3.57 31.734 6.199 1 93.75 173 SER B CA 1
ATOM 3090 C C . SER B 1 173 ? 4.289 30.531 6.793 1 93.75 173 SER B C 1
ATOM 3092 O O . SER B 1 173 ? 3.748 29.844 7.668 1 93.75 173 SER B O 1
ATOM 3094 N N . LEU B 1 174 ? 5.465 30.266 6.359 1 93.19 174 LEU B N 1
ATOM 3095 C CA . LEU B 1 174 ? 6.246 29.141 6.871 1 93.19 174 LEU B CA 1
ATOM 3096 C C . LEU B 1 174 ? 6.516 29.312 8.359 1 93.19 174 LEU B C 1
ATOM 3098 O O . LEU B 1 174 ? 6.77 28.328 9.062 1 93.19 174 LEU B O 1
ATOM 3102 N N . SER B 1 175 ? 6.5 30.547 8.727 1 92.44 175 SER B N 1
ATOM 3103 C CA . SER B 1 175 ? 6.762 30.828 10.141 1 92.44 175 SER B CA 1
ATOM 3104 C C . SER B 1 175 ? 5.523 30.562 10.992 1 92.44 175 SER B C 1
ATOM 3106 O O . SER B 1 175 ? 5.609 30.516 12.219 1 92.44 175 SER B O 1
ATOM 3108 N N . ASP B 1 176 ? 4.484 30.344 10.219 1 90.38 176 ASP B N 1
ATOM 3109 C CA . ASP B 1 176 ? 3.307 29.953 10.984 1 90.38 176 ASP B CA 1
ATOM 3110 C C . ASP B 1 176 ? 3.438 28.516 11.5 1 90.38 176 ASP B C 1
ATOM 3112 O O . ASP B 1 176 ? 4.391 27.812 11.156 1 90.38 176 ASP B O 1
ATOM 3116 N N . SER B 1 177 ? 2.717 27.969 12.352 1 93.38 177 SER B N 1
ATOM 3117 C CA . SER B 1 177 ? 2.658 26.594 12.836 1 93.38 177 SER B CA 1
ATOM 3118 C C . SER B 1 177 ? 1.258 26.016 12.672 1 93.38 177 SER B C 1
ATOM 3120 O O . SER B 1 177 ? 0.993 24.891 13.117 1 93.38 177 SER B O 1
ATOM 3122 N N . GLU B 1 178 ? 0.456 26.844 11.992 1 96.75 178 GLU B N 1
ATOM 3123 C CA . GLU B 1 178 ? -0.911 26.359 11.828 1 96.75 178 GLU B CA 1
ATOM 3124 C C . GLU B 1 178 ? -1.625 27.094 10.695 1 96.75 178 GLU B C 1
ATOM 3126 O O . GLU B 1 178 ? -1.196 28.172 10.273 1 96.75 178 GLU B O 1
ATOM 3131 N N . THR B 1 179 ? -2.559 26.578 10.125 1 97.88 179 THR B N 1
ATOM 3132 C CA . THR B 1 179 ? -3.5 27.125 9.164 1 97.88 179 THR B CA 1
ATOM 3133 C C . THR B 1 179 ? -4.824 26.375 9.203 1 97.88 179 THR B C 1
ATOM 3135 O O . THR B 1 179 ? -5.105 25.656 10.156 1 97.88 179 THR B O 1
ATOM 3138 N N . THR B 1 180 ? -5.723 26.609 8.234 1 98.44 180 THR B N 1
ATOM 3139 C CA . THR B 1 180 ? -7.012 25.922 8.172 1 98.44 180 THR B CA 1
ATOM 3140 C C . THR B 1 180 ? -7.246 25.344 6.785 1 98.44 180 THR B C 1
ATOM 3142 O O . THR B 1 180 ? -6.562 25.703 5.828 1 98.44 180 THR B O 1
ATOM 3145 N N . GLY B 1 181 ? -8.086 24.406 6.746 1 98.38 181 GLY B N 1
ATOM 3146 C CA . GLY B 1 181 ? -8.5 23.797 5.496 1 98.38 181 GLY B CA 1
ATOM 3147 C C . GLY B 1 181 ? -10 23.609 5.395 1 98.38 181 GLY B C 1
ATOM 3148 O O . GLY B 1 181 ? -10.703 23.578 6.41 1 98.38 181 GLY B O 1
ATOM 3149 N N . THR B 1 182 ? -10.453 23.531 4.152 1 98.31 182 THR B N 1
ATOM 3150 C CA . THR B 1 182 ? -11.867 23.297 3.873 1 98.31 182 THR B CA 1
ATOM 3151 C C . THR B 1 182 ? -12.031 22.266 2.764 1 98.31 182 THR B C 1
ATOM 3153 O O . THR B 1 182 ? -11.273 22.266 1.789 1 98.31 182 THR B O 1
ATOM 3156 N N . ILE B 1 183 ? -12.953 21.375 2.941 1 97.75 183 ILE B N 1
ATOM 3157 C CA . ILE B 1 183 ? -13.383 20.469 1.878 1 97.75 183 ILE B CA 1
ATOM 3158 C C . ILE B 1 183 ? -14.797 20.844 1.433 1 97.75 183 ILE B C 1
ATOM 3160 O O . ILE B 1 183 ? -15.703 20.984 2.262 1 97.75 183 ILE B O 1
ATOM 3164 N N . LEU B 1 184 ? -14.945 21.109 0.174 1 96.88 184 LEU B N 1
ATOM 3165 C CA . LEU B 1 184 ? -16.25 21.281 -0.467 1 96.88 184 LEU B CA 1
ATOM 3166 C C . LEU B 1 184 ? -16.5 20.172 -1.487 1 96.88 184 LEU B C 1
ATOM 3168 O O . LEU B 1 184 ? -15.914 20.188 -2.572 1 96.88 184 LEU B O 1
ATOM 3172 N N . TYR B 1 185 ? -17.422 19.281 -1.177 1 94.19 185 TYR B N 1
ATOM 3173 C CA . TYR B 1 185 ? -17.672 18.109 -2.025 1 94.19 185 TYR B CA 1
ATOM 3174 C C . TYR B 1 185 ? -19.156 17.75 -2.051 1 94.19 185 TYR B C 1
ATOM 3176 O O . TYR B 1 185 ? -19.766 17.594 -0.998 1 94.19 185 TYR B O 1
ATOM 3184 N N . LYS B 1 186 ? -19.688 17.703 -3.256 1 92.75 186 LYS B N 1
ATOM 3185 C CA . LYS B 1 186 ? -21.094 17.359 -3.48 1 92.75 186 LYS B CA 1
ATOM 3186 C C . LYS B 1 186 ? -22.016 18.234 -2.639 1 92.75 186 LYS B C 1
ATOM 3188 O O . LYS B 1 186 ? -22.938 17.734 -1.983 1 92.75 186 LYS B O 1
ATOM 3193 N N . GLY B 1 187 ? -21.656 19.5 -2.545 1 93 187 GLY B N 1
ATOM 3194 C CA . GLY B 1 187 ? -22.5 20.516 -1.932 1 93 187 GLY B CA 1
ATOM 3195 C C . GLY B 1 187 ? -22.344 20.594 -0.426 1 93 187 GLY B C 1
ATOM 3196 O O . GLY B 1 187 ? -23.062 21.344 0.241 1 93 187 GLY B O 1
ATOM 3197 N N . LYS B 1 188 ? -21.469 19.859 0.184 1 94.75 188 LYS B N 1
ATOM 3198 C CA . LYS B 1 188 ? -21.234 19.875 1.625 1 94.75 188 LYS B CA 1
ATOM 3199 C C . LYS B 1 188 ? -19.844 20.438 1.946 1 94.75 188 LYS B C 1
ATOM 3201 O O . LYS B 1 188 ? -18.859 20.078 1.306 1 94.75 188 LYS B O 1
ATOM 3206 N N . ALA B 1 189 ? -19.875 21.281 2.977 1 96.62 189 ALA B N 1
ATOM 3207 C CA . ALA B 1 189 ? -18.609 21.891 3.406 1 96.62 189 ALA B CA 1
ATOM 3208 C C . ALA B 1 189 ? -18.203 21.375 4.789 1 96.62 189 ALA B C 1
ATOM 3210 O O . ALA B 1 189 ? -19.062 21.203 5.664 1 96.62 189 ALA B O 1
ATOM 3211 N N . SER B 1 190 ? -16.984 21.125 4.965 1 97.56 190 SER B N 1
ATOM 3212 C CA . SER B 1 190 ? -16.406 20.828 6.27 1 97.56 190 SER B CA 1
ATOM 3213 C C . SER B 1 190 ? -15.125 21.625 6.504 1 97.56 190 SER B C 1
ATOM 3215 O O . SER B 1 190 ? -14.422 21.969 5.555 1 97.56 190 SER B O 1
ATOM 3217 N N . HIS B 1 191 ? -14.867 21.922 7.797 1 98.19 191 HIS B N 1
ATOM 3218 C CA . HIS B 1 191 ? -13.758 22.781 8.18 1 98.19 191 HIS B CA 1
ATOM 3219 C C . HIS B 1 191 ? -12.797 22.078 9.125 1 98.19 191 HIS B C 1
ATOM 3221 O O . HIS B 1 191 ? -13.227 21.312 9.992 1 98.19 191 HIS B O 1
ATOM 3227 N N . TYR B 1 192 ? -11.508 22.453 8.969 1 98.25 192 TYR B N 1
ATOM 3228 C CA . TYR B 1 192 ? -10.469 21.766 9.719 1 98.25 192 TYR B CA 1
ATOM 3229 C C . TYR B 1 192 ? -9.406 22.734 10.211 1 98.25 192 TYR B C 1
ATOM 3231 O O . TYR B 1 192 ? -9.062 23.703 9.516 1 98.25 192 TYR B O 1
ATOM 3239 N N . ASN B 1 193 ? -8.906 22.469 11.414 1 97.62 193 ASN B N 1
ATOM 3240 C CA . ASN B 1 193 ? -7.668 23.094 11.867 1 97.62 193 ASN B CA 1
ATOM 3241 C C . ASN B 1 193 ? -6.449 22.25 11.477 1 97.62 193 ASN B C 1
ATOM 3243 O O . ASN B 1 193 ? -6.473 21.031 11.594 1 97.62 193 ASN B O 1
ATOM 3247 N N . ILE B 1 194 ? -5.453 22.906 10.953 1 98.06 194 ILE B N 1
ATOM 3248 C CA . ILE B 1 194 ? -4.254 22.219 10.484 1 98.06 194 ILE B CA 1
ATOM 3249 C C . ILE B 1 194 ? -3.031 22.75 11.242 1 98.06 194 ILE B C 1
ATOM 3251 O O . ILE B 1 194 ? -2.828 23.953 11.344 1 98.06 194 ILE B O 1
ATOM 3255 N N . ILE B 1 195 ? -2.266 21.875 11.789 1 97.56 195 ILE B N 1
ATOM 3256 C CA . ILE B 1 195 ? -1.006 22.203 12.445 1 97.56 195 ILE B CA 1
ATOM 3257 C C . ILE B 1 195 ? 0.15 21.516 11.727 1 97.56 195 ILE B C 1
ATOM 3259 O O . ILE B 1 195 ? 0.009 20.391 11.25 1 97.56 195 ILE B O 1
ATOM 3263 N N . PHE B 1 196 ? 1.307 22.219 11.578 1 98.12 196 PHE B N 1
ATOM 3264 C CA . PHE B 1 196 ? 2.436 21.625 10.883 1 98.12 196 PHE B CA 1
ATOM 3265 C C . PHE B 1 196 ? 3.748 21.969 11.578 1 98.12 196 PHE B C 1
ATOM 3267 O O . PHE B 1 196 ? 3.854 23.016 12.227 1 98.12 196 PHE B O 1
ATOM 3274 N N . LEU B 1 197 ? 4.68 21.094 11.5 1 96.75 197 LEU B N 1
ATOM 3275 C CA . LEU B 1 197 ? 6.035 21.281 12 1 96.75 197 LEU B CA 1
ATOM 3276 C C . LEU B 1 197 ? 7.059 20.641 11.055 1 96.75 197 LEU B C 1
ATOM 3278 O O . LEU B 1 197 ? 6.742 19.703 10.344 1 96.75 197 LEU B O 1
ATOM 3282 N N . GLU B 1 198 ? 8.242 21.203 11.047 1 97 198 GLU B N 1
ATOM 3283 C CA . GLU B 1 198 ? 9.344 20.719 10.234 1 97 198 GLU B CA 1
ATOM 3284 C C . GLU B 1 198 ? 10.484 20.188 11.102 1 97 198 GLU B C 1
ATOM 3286 O O . GLU B 1 198 ? 10.789 20.766 12.148 1 97 198 GLU B O 1
ATOM 3291 N N . PHE B 1 199 ? 11.062 19.016 10.727 1 96.5 199 PHE B N 1
ATOM 3292 C CA . PHE B 1 199 ? 12.172 18.438 11.469 1 96.5 199 PHE B CA 1
ATOM 3293 C C . PHE B 1 199 ? 13.008 17.531 10.57 1 96.5 199 PHE B C 1
ATOM 3295 O O . PHE B 1 199 ? 12.469 16.703 9.828 1 96.5 199 PHE B O 1
ATOM 3302 N N . GLU B 1 200 ? 14.297 17.672 10.578 1 96.81 200 GLU B N 1
ATOM 3303 C CA . GLU B 1 200 ? 15.289 16.812 9.938 1 96.81 200 GLU B CA 1
ATOM 3304 C C . GLU B 1 200 ? 14.977 16.625 8.453 1 96.81 200 GLU B C 1
ATOM 3306 O O . GLU B 1 200 ? 15.078 15.508 7.938 1 96.81 200 GLU B O 1
ATOM 3311 N N . GLY B 1 201 ? 14.453 17.656 7.82 1 97.12 201 GLY B N 1
ATOM 3312 C CA . GLY B 1 201 ? 14.164 17.578 6.398 1 97.12 201 GLY B CA 1
ATOM 3313 C C . GLY B 1 201 ? 12.805 16.969 6.102 1 97.12 201 GLY B C 1
ATOM 3314 O O . GLY B 1 201 ? 12.492 16.672 4.949 1 97.12 201 GLY B O 1
ATOM 3315 N N . TYR B 1 202 ? 12 16.844 7.18 1 97.94 202 TYR B N 1
ATOM 3316 C CA . TYR B 1 202 ? 10.648 16.328 7.043 1 97.94 202 TYR B CA 1
ATOM 3317 C C . TYR B 1 202 ? 9.617 17.359 7.477 1 97.94 202 TYR B C 1
ATOM 3319 O O . TYR B 1 202 ? 9.953 18.312 8.188 1 97.94 202 TYR B O 1
ATOM 3327 N N . THR B 1 203 ? 8.422 17.141 6.98 1 98.12 203 THR B N 1
ATOM 3328 C CA . THR B 1 203 ? 7.258 17.906 7.422 1 98.12 203 THR B CA 1
ATOM 3329 C C . THR B 1 203 ? 6.211 16.969 8.031 1 98.12 203 THR B C 1
ATOM 3331 O O . THR B 1 203 ? 5.902 15.922 7.465 1 98.12 203 THR B O 1
ATOM 3334 N N . CYS B 1 204 ? 5.762 17.281 9.18 1 98.31 204 CYS B N 1
ATOM 3335 C CA . CYS B 1 204 ? 4.594 16.625 9.773 1 98.31 204 CYS B CA 1
ATOM 3336 C C . CYS B 1 204 ? 3.398 17.578 9.789 1 98.31 204 CYS B C 1
ATOM 3338 O O . CYS B 1 204 ? 3.506 18.703 10.266 1 98.31 204 CYS B O 1
ATOM 3340 N N . VAL B 1 205 ? 2.33 17.094 9.219 1 98.62 205 VAL B N 1
ATOM 3341 C CA . VAL B 1 205 ? 1.086 17.859 9.242 1 98.62 205 VAL B CA 1
ATOM 3342 C C . VAL B 1 205 ? -0.018 17.016 9.891 1 98.62 205 VAL B C 1
ATOM 3344 O O . VAL B 1 205 ? -0.137 15.828 9.617 1 98.62 205 VAL B O 1
ATOM 3347 N N . TYR B 1 206 ? -0.777 17.609 10.742 1 98.06 206 TYR B N 1
ATOM 3348 C CA . TYR B 1 206 ? -1.969 16.922 11.242 1 98.06 206 TYR B CA 1
ATOM 3349 C C . TYR B 1 206 ? -3.164 17.875 11.266 1 98.06 206 TYR B C 1
ATOM 3351 O O . TYR B 1 206 ? -3.002 19.094 11.406 1 98.06 206 TYR B O 1
ATOM 3359 N N . ALA B 1 207 ? -4.305 17.312 11.07 1 98.19 207 ALA B N 1
ATOM 3360 C CA . ALA B 1 207 ? -5.555 18.062 10.969 1 98.19 207 ALA B CA 1
ATOM 3361 C C . ALA B 1 207 ? -6.59 17.547 11.961 1 98.19 207 ALA B C 1
ATOM 3363 O O . ALA B 1 207 ? -6.594 16.359 12.297 1 98.19 207 ALA B O 1
ATOM 3364 N N . ILE B 1 208 ? -7.406 18.453 12.422 1 97.19 208 ILE B N 1
ATOM 3365 C CA . ILE B 1 208 ? -8.508 18.141 13.328 1 97.19 208 ILE B CA 1
ATOM 3366 C C . ILE B 1 208 ? -9.805 18.734 12.773 1 97.19 208 ILE B C 1
ATOM 3368 O O . ILE B 1 208 ? -9.859 19.922 12.43 1 97.19 208 ILE B O 1
ATOM 3372 N N . LYS B 1 209 ? -10.789 17.844 12.688 1 96.88 209 LYS B N 1
ATOM 3373 C CA . LYS B 1 209 ? -12.078 18.328 12.203 1 96.88 209 LYS B CA 1
ATOM 3374 C C . LYS B 1 209 ? -12.75 19.219 13.234 1 96.88 209 LYS B C 1
ATOM 3376 O O . LYS B 1 209 ? -12.789 18.891 14.422 1 96.88 209 LYS B O 1
ATOM 3381 N N . ASN B 1 210 ? -13.273 20.328 12.75 1 92.75 210 ASN B N 1
ATOM 3382 C CA . ASN B 1 210 ? -13.945 21.266 13.648 1 92.75 210 ASN B CA 1
ATOM 3383 C C . ASN B 1 210 ? -15.344 20.797 14.016 1 92.75 210 ASN B C 1
ATOM 3385 O O . ASN B 1 210 ? -16.016 20.125 13.219 1 92.75 210 ASN B O 1
#

Foldseek 3Di:
DQWDDWDQDPQRKIKTKGQQDDFLVVLCPPADADPVLVVVLVPDPDRQVNSQSSVVQVVQVVVPDHNVQWDADPLRAIDGVVGWEKEWEDERRMIMMMIHRPWHKFKYKYFQDLVLVVCLVQQEDCVVPVPQDDSSSSSVQSQQLVGALRTVCSRVSDPPFGNYPFKDWDDDHPPDQWTKMWGADPRDIWIWIKGWDDDPRMIMIMITTD/DQWDDWDQDPQRKIKTKGQQDDFLVVLCPPADADPVLVVVLVPDPDRQVNSQSSVVQVVQVVVPDHNVQWDADPLRAIDGVVGWEKEWEDERRMIMMMIHRPWHKFKYKYFQDLVLVVCLVQQEDCVVVVPQDDDSQSSVVSQQLVGALRRVCSRVSDPPFGNYPFKDWDDDHPPDQWTKMWGHDPRDIWIWIKGWDDDPRMIMIMITTD

Organism: NCBI:txid616991

pLDDT: mean 93.44, std 6.14, range [60.12, 98.69]

InterPro domains:
  IPR008278 4'-phosphopantetheinyl transferase domain [PF01648] (105-203)
  IPR037143 4'-phosphopantetheinyl transferase domain superfamily [G3DSA:3.90.470.20] (19-123)
  IPR037143 4'-phosphopantetheinyl transferase domain superfamily [SSF56214] (104-202)

Sequence (420 aa):
MPLYKTITVEDDAKVLIWKVEETESQLSEGVVLTPHCQKRMMGMKSELHRRGFLSIRHLMAIEGYVDHDLFYDDAGKPHLTDGKFISITHSHEFTGIIISDTKEVGIDIEMQRDKILRIANKYTPLEEYKTVANADALVRKLTIVWGAKESLYKIYAQHGLSFLHHIDITDFSLSDSETTGTILYKGKASHYNIIFLEFEGYTCVYAIKNMPLYKTITVEDDAKVLIWKVEETESQLSEGVVLTPHCQKRMMGMKSELHRRGFLSIRHLMAIEGYVDHDLFYDDAGKPHLTDGKFISITHSHEFTGIIISDTKEVGIDIEMQRDKILRIANKYTPLEEYKTVANADALVRKLTIVWGAKESLYKIYAQHGLSFLHHIDITDFSLSDSETTGTILYKGKASHYNIIFLEFEGYTCVYAIKN

Solvent-accessible surface area (backbone atoms only — not comparable to full-atom values): 22946 Å² total; per-residue (Å²): 122,56,66,68,45,75,44,80,46,79,75,65,23,40,37,42,31,32,42,66,76,69,53,58,72,64,47,47,59,94,59,68,68,42,67,54,53,46,51,52,47,72,67,44,85,44,64,63,56,39,37,46,57,37,49,51,51,52,57,37,40,76,75,72,38,57,50,81,39,52,47,62,51,48,86,63,50,59,39,38,78,86,65,37,32,40,24,67,32,66,38,85,54,34,35,37,40,34,39,18,70,79,40,54,37,14,36,26,47,42,71,64,49,73,68,54,69,78,49,36,77,69,44,39,73,62,80,81,55,70,82,51,88,42,70,67,58,40,39,51,51,52,49,48,52,50,25,44,54,52,5,48,45,61,51,66,68,57,87,75,64,37,51,54,80,25,44,46,69,54,86,72,58,89,87,47,52,56,43,40,36,38,39,50,56,97,89,42,78,50,50,31,44,32,38,45,51,76,55,98,61,27,36,41,19,36,29,37,53,109,123,56,65,67,45,76,45,81,47,79,77,66,23,38,36,42,32,34,42,68,76,69,52,57,72,63,48,47,59,94,60,67,67,43,65,54,55,45,52,52,48,72,67,44,85,44,66,62,56,41,38,45,56,38,47,50,50,53,57,37,39,77,74,72,37,56,52,79,41,53,48,62,48,48,85,64,49,58,39,38,78,85,66,37,31,42,24,66,33,67,37,86,54,33,33,36,40,34,39,18,70,77,40,53,36,13,36,25,44,43,71,62,49,73,67,54,69,79,49,37,76,69,45,40,73,60,80,80,54,69,81,49,90,44,72,66,57,41,39,51,53,51,48,48,52,49,24,43,53,51,5,49,45,62,53,66,68,58,89,75,65,40,51,54,79,25,44,47,70,52,86,74,57,87,86,47,53,54,44,38,36,36,40,50,57,97,90,41,76,49,52,30,46,32,38,47,53,74,55,97,61,27,36,40,18,36,30,36,51,109

Radius of gyration: 22.5 Å; Cα contacts (8 Å, |Δi|>4): 846; chains: 2; bounding box: 42×69×52 Å

Nearest PDB structures (foldseek):
  7b4s-assembly1_A  TM=7.759E-01  e=2.643E-11  Mycobacteroides abscessus ATCC 19977
  7ed2-assembly1_B  TM=7.559E-01  e=1.028E-10  Mycolicibacterium smegmatis
  8qzh-assembly1_A  TM=7.569E-01  e=2.596E-10  Mycobacterium tuberculosis
  2c43-assembly1_A  TM=7.674E-01  e=2.028E-10  Homo sapiens
  8gkf-assembly5_E  TM=7.288E-01  e=8.925E-10  Mycobacterium tuberculosis